Protein AF-K1YKL6-F1 (afdb_monomer_lite)

pLDDT: mean 76.93, std 20.4, range [28.48, 98.31]

Structure (mmCIF, N/CA/C/O backbone):
data_AF-K1YKL6-F1
#
_entry.id   AF-K1YKL6-F1
#
loop_
_atom_site.group_PDB
_atom_site.id
_atom_site.type_symbol
_atom_site.label_atom_id
_atom_site.label_alt_id
_atom_site.label_comp_id
_atom_site.label_asym_id
_atom_site.label_entity_id
_atom_site.label_seq_id
_atom_site.pdbx_PDB_ins_code
_atom_site.Cartn_x
_atom_site.Cartn_y
_atom_site.Cartn_z
_atom_site.occupancy
_atom_site.B_iso_or_equiv
_atom_site.auth_seq_id
_atom_site.auth_comp_id
_atom_site.auth_asym_id
_atom_site.auth_atom_id
_atom_site.pdbx_PDB_model_num
ATOM 1 N N . MET A 1 1 ? -5.543 19.060 -54.301 1.00 35.81 1 MET A N 1
ATOM 2 C CA . MET A 1 1 ? -6.407 19.946 -53.492 1.00 35.81 1 MET A CA 1
ATOM 3 C C . MET A 1 1 ? -6.096 19.669 -52.033 1.00 35.81 1 MET A C 1
ATOM 5 O O . MET A 1 1 ? -6.316 18.555 -51.585 1.00 35.81 1 MET A O 1
ATOM 9 N N . SER A 1 2 ? -5.441 20.616 -51.363 1.00 28.48 2 SER A N 1
ATOM 10 C CA . SER A 1 2 ? -4.839 20.440 -50.038 1.00 28.48 2 SER A CA 1
ATOM 11 C C . SER A 1 2 ? -5.519 21.411 -49.074 1.00 28.48 2 SER A C 1
ATOM 13 O O . SER A 1 2 ? -5.378 22.620 -49.243 1.00 28.48 2 SER A O 1
ATOM 15 N N . ASN A 1 3 ? -6.290 20.897 -48.113 1.00 28.64 3 ASN A N 1
ATOM 16 C CA . ASN A 1 3 ? -6.920 21.712 -47.073 1.00 28.64 3 ASN A CA 1
ATOM 17 C C . ASN A 1 3 ? -5.925 21.908 -45.925 1.00 28.64 3 ASN A C 1
ATOM 19 O O . ASN A 1 3 ? -5.701 21.004 -45.120 1.00 28.64 3 ASN A O 1
ATOM 23 N N . LYS A 1 4 ? -5.322 23.098 -45.862 1.00 30.88 4 LYS A N 1
ATOM 24 C CA . LYS A 1 4 ? -4.593 23.578 -44.685 1.00 30.88 4 LYS A CA 1
ATOM 25 C C . LYS A 1 4 ? -5.609 24.056 -43.647 1.00 30.88 4 LYS A C 1
ATOM 27 O O . LYS A 1 4 ? -6.349 24.997 -43.900 1.00 30.88 4 LYS A O 1
ATOM 32 N N . LEU A 1 5 ? -5.622 23.412 -42.483 1.00 30.17 5 LEU A N 1
ATOM 33 C CA . LEU A 1 5 ? -6.246 23.944 -41.274 1.00 30.17 5 LEU A CA 1
ATOM 34 C C . LEU A 1 5 ? -5.283 24.963 -40.657 1.00 30.17 5 LEU A C 1
ATOM 36 O O . LEU A 1 5 ? -4.230 24.607 -40.128 1.00 30.17 5 LEU A O 1
ATOM 40 N N . GLU A 1 6 ? -5.632 26.235 -40.797 1.00 30.91 6 GLU A N 1
ATOM 41 C CA . GLU A 1 6 ? -4.926 27.377 -40.230 1.00 30.91 6 GLU A CA 1
ATOM 42 C C . GLU A 1 6 ? -5.436 27.585 -38.795 1.00 30.91 6 GLU A C 1
ATOM 44 O O . GLU A 1 6 ? -6.590 27.946 -38.573 1.00 30.91 6 GLU A O 1
ATOM 49 N N . ILE A 1 7 ? -4.604 27.260 -37.802 1.00 34.75 7 ILE A N 1
ATOM 50 C CA . ILE A 1 7 ? -4.919 27.508 -36.391 1.00 34.75 7 ILE A CA 1
ATOM 51 C C . ILE A 1 7 ? -4.502 28.944 -36.072 1.00 34.75 7 ILE A C 1
ATOM 53 O O . ILE A 1 7 ? -3.314 29.271 -36.053 1.00 34.75 7 ILE A O 1
ATOM 57 N N . ASP A 1 8 ? -5.511 29.777 -35.839 1.00 36.69 8 ASP A N 1
ATOM 58 C CA . ASP A 1 8 ? -5.422 31.193 -35.494 1.00 36.69 8 ASP A CA 1
ATOM 59 C C . ASP A 1 8 ? -4.691 31.400 -34.149 1.00 36.69 8 ASP A C 1
ATOM 61 O O . ASP A 1 8 ? -5.183 31.049 -33.071 1.00 36.69 8 ASP A O 1
ATOM 65 N N . LYS A 1 9 ? -3.471 31.946 -34.226 1.00 37.62 9 LYS A N 1
ATOM 66 C CA . LYS A 1 9 ? -2.559 32.167 -33.091 1.00 37.62 9 LYS A CA 1
ATOM 67 C C . LYS A 1 9 ? -2.899 33.417 -32.266 1.00 37.62 9 LYS A C 1
ATOM 69 O O . LYS A 1 9 ? -2.277 33.622 -31.221 1.00 37.62 9 LYS A O 1
ATOM 74 N N . ASP A 1 10 ? -3.895 34.215 -32.659 1.00 34.53 10 ASP A N 1
ATOM 75 C CA . ASP A 1 10 ? -4.200 35.488 -31.990 1.00 34.53 10 ASP A CA 1
ATOM 76 C C . ASP A 1 10 ? -5.190 35.380 -30.820 1.00 34.53 10 ASP A C 1
ATOM 78 O O . ASP A 1 10 ? -5.304 36.309 -30.013 1.00 34.53 10 ASP A O 1
ATOM 82 N N . LYS A 1 11 ? -5.822 34.217 -30.604 1.00 38.28 11 LYS A N 1
ATOM 83 C CA . LYS A 1 11 ? -6.661 33.995 -29.408 1.00 38.28 11 LYS A CA 1
ATOM 84 C C . LYS A 1 11 ? -5.873 33.793 -28.108 1.00 38.28 11 LYS A C 1
ATOM 86 O O . LYS A 1 11 ? -6.419 34.042 -27.037 1.00 38.28 11 LYS A O 1
ATOM 91 N N . PHE A 1 12 ? -4.589 33.430 -28.167 1.00 32.25 12 PHE A N 1
ATOM 92 C CA . PHE A 1 12 ? -3.780 33.170 -26.964 1.00 32.25 12 PHE A CA 1
ATOM 93 C C . PHE A 1 12 ? -3.141 34.422 -26.334 1.00 32.25 12 PHE A C 1
ATOM 95 O O . PHE A 1 12 ? -2.636 34.359 -25.215 1.00 32.25 12 PHE A O 1
ATOM 102 N N . LYS A 1 13 ? -3.173 35.584 -27.004 1.00 33.00 13 LYS A N 1
ATOM 103 C CA . LYS A 1 13 ? -2.486 36.803 -26.530 1.00 33.00 13 LYS A CA 1
ATOM 104 C C . LYS A 1 13 ? -3.346 37.785 -25.726 1.00 33.00 13 LYS A C 1
ATOM 106 O O . LYS A 1 13 ? -2.829 38.811 -25.290 1.00 33.00 13 LYS A O 1
ATOM 111 N N . LYS A 1 14 ? -4.622 37.485 -25.459 1.00 33.72 14 LYS A N 1
ATOM 112 C CA . LYS A 1 14 ? -5.545 38.415 -24.773 1.00 33.72 14 LYS A CA 1
ATOM 113 C C . LYS A 1 14 ? -5.716 38.230 -23.255 1.00 33.72 14 LYS A C 1
ATOM 115 O O . LYS A 1 14 ? -6.570 38.890 -22.684 1.00 33.72 14 LYS A O 1
ATOM 120 N N . ILE A 1 15 ? -4.880 37.433 -22.579 1.00 34.81 15 ILE A N 1
ATOM 121 C CA . ILE A 1 15 ? -4.937 37.261 -21.102 1.00 34.81 15 ILE A CA 1
ATOM 122 C C . ILE A 1 15 ? -3.900 38.134 -20.355 1.00 34.81 15 ILE A C 1
ATOM 124 O O . ILE A 1 15 ? -3.765 38.080 -19.139 1.00 34.81 15 ILE A O 1
ATOM 128 N N . LYS A 1 16 ? -3.167 39.016 -21.046 1.00 37.91 16 LYS A N 1
ATOM 129 C CA . LYS A 1 16 ? -2.231 39.945 -20.389 1.00 37.91 16 LYS A CA 1
ATOM 130 C C . LYS A 1 16 ? -2.513 41.393 -20.763 1.00 37.91 16 LYS A C 1
ATOM 132 O O . LYS A 1 16 ? -1.791 41.946 -21.588 1.00 37.91 16 LYS A O 1
ATOM 137 N N . LYS A 1 17 ? -3.517 42.014 -20.129 1.00 35.25 17 LYS A N 1
ATOM 138 C CA . LYS A 1 17 ? -3.436 43.414 -19.654 1.00 35.25 17 LYS A CA 1
ATOM 139 C C . LYS A 1 17 ? -4.729 43.915 -18.996 1.00 35.25 17 LYS A C 1
ATOM 141 O O . LYS A 1 17 ? -5.773 43.884 -19.633 1.00 35.25 17 LYS A O 1
ATOM 146 N N . ARG A 1 18 ? -4.510 44.563 -17.837 1.00 33.69 18 ARG A N 1
ATOM 147 C CA . ARG A 1 18 ? -5.367 45.490 -17.062 1.00 33.69 18 ARG A CA 1
ATOM 148 C C . ARG A 1 18 ? -6.449 44.798 -16.219 1.00 33.69 18 ARG A C 1
ATOM 150 O O . ARG A 1 18 ? -7.037 43.839 -16.676 1.00 33.69 18 ARG A O 1
ATOM 157 N N . GLU A 1 19 ? -6.694 45.167 -14.963 1.00 31.47 19 GLU A N 1
ATOM 158 C CA . GLU A 1 19 ? -6.577 46.475 -14.305 1.00 31.47 19 GLU A CA 1
ATOM 159 C C . GLU A 1 19 ? -6.490 46.301 -12.771 1.00 31.47 19 GLU A C 1
ATOM 161 O O . GLU A 1 19 ? -7.025 45.344 -12.219 1.00 31.47 19 GLU A O 1
ATOM 166 N N . LYS A 1 20 ? -5.814 47.229 -12.078 1.00 41.38 20 LYS A N 1
ATOM 167 C CA . LYS A 1 20 ? -5.913 47.387 -10.618 1.00 41.38 20 LYS A CA 1
ATOM 168 C C . LYS A 1 20 ? -7.320 47.893 -10.291 1.00 41.38 20 LYS A C 1
ATOM 170 O O . LYS A 1 20 ? -7.597 49.052 -10.590 1.00 41.38 20 LYS A O 1
ATOM 175 N N . VAL A 1 21 ? -8.151 47.083 -9.638 1.00 32.25 21 VAL A N 1
ATOM 176 C CA . VAL A 1 21 ? -9.377 47.545 -8.972 1.00 32.25 21 VAL A CA 1
ATOM 177 C C . VAL A 1 21 ? -9.552 46.800 -7.646 1.00 32.25 21 VAL A C 1
ATOM 179 O O . VAL A 1 21 ? -9.510 45.578 -7.611 1.00 32.25 21 VAL A O 1
ATOM 182 N N . SER A 1 22 ? -9.664 47.612 -6.592 1.00 30.52 22 SER A N 1
ATOM 183 C CA . SER A 1 22 ? -10.347 47.450 -5.299 1.00 30.52 22 SER A CA 1
ATOM 184 C C . SER A 1 22 ? -10.624 46.047 -4.747 1.00 30.52 22 SER A C 1
ATOM 186 O O . SER A 1 22 ? -11.340 45.253 -5.348 1.00 30.52 22 SER A O 1
ATOM 188 N N . CYS A 1 23 ? -10.149 45.825 -3.518 1.00 35.72 23 CYS A N 1
ATOM 189 C CA . CYS A 1 23 ? -10.582 44.754 -2.630 1.00 35.72 23 CYS A CA 1
ATOM 190 C C . CYS A 1 23 ? -12.080 44.883 -2.333 1.00 35.72 23 CYS A C 1
ATOM 192 O O . CYS A 1 23 ? -12.470 45.820 -1.648 1.00 35.72 23 CYS A O 1
ATOM 194 N N . ASP A 1 24 ? -12.873 43.924 -2.794 1.00 32.19 24 ASP A N 1
ATOM 195 C CA . ASP A 1 24 ? -14.139 43.545 -2.175 1.00 32.19 24 ASP A CA 1
ATOM 196 C C . ASP A 1 24 ? -14.307 42.031 -2.326 1.00 32.19 24 ASP A C 1
ATOM 198 O O . ASP A 1 24 ? -14.016 41.457 -3.377 1.00 32.19 24 ASP A O 1
ATOM 202 N N . ASN A 1 25 ? -14.716 41.389 -1.231 1.00 41.94 25 ASN A N 1
ATOM 203 C CA . ASN A 1 25 ? -14.922 39.949 -1.106 1.00 41.94 25 ASN A CA 1
ATOM 204 C C . ASN A 1 25 ? -15.857 39.429 -2.208 1.00 41.94 25 ASN A C 1
ATOM 206 O O . ASN A 1 25 ? -17.073 39.599 -2.130 1.00 41.94 25 ASN A O 1
ATOM 210 N N . GLN A 1 26 ? -15.294 38.751 -3.205 1.00 28.98 26 GLN A N 1
ATOM 211 C CA . GLN A 1 26 ? -16.042 37.874 -4.096 1.00 28.98 26 GLN A CA 1
ATOM 212 C C . GLN A 1 26 ? -15.570 36.447 -3.846 1.00 28.98 26 GLN A C 1
ATOM 214 O O . GLN A 1 26 ? -14.411 36.113 -4.095 1.00 28.98 26 GLN A O 1
ATOM 219 N N . GLU A 1 27 ? -16.475 35.625 -3.315 1.00 34.22 27 GLU A N 1
ATOM 220 C CA . GLU A 1 27 ? -16.334 34.172 -3.284 1.00 34.22 27 GLU A CA 1
ATOM 221 C C . GLU A 1 27 ? -15.956 33.697 -4.690 1.00 34.22 27 GLU A C 1
ATOM 223 O O . GLU A 1 27 ? -16.689 33.918 -5.659 1.00 34.22 27 GLU A O 1
ATOM 228 N N . GLN A 1 28 ? -14.773 33.091 -4.818 1.00 31.14 28 GLN A N 1
ATOM 229 C CA . GLN A 1 28 ? -14.374 32.474 -6.072 1.00 31.14 28 GLN A CA 1
ATOM 230 C C . GLN A 1 28 ? -15.373 31.356 -6.397 1.00 31.14 28 GLN A C 1
ATOM 232 O O . GLN A 1 28 ? -15.666 30.535 -5.523 1.00 31.14 28 GLN A O 1
ATOM 237 N N . PRO A 1 29 ? -15.906 31.291 -7.630 1.00 31.20 29 PRO A N 1
ATOM 238 C CA . PRO A 1 29 ? -16.771 30.193 -8.019 1.00 31.20 29 PRO A CA 1
ATOM 239 C C . PRO A 1 29 ? -15.962 28.905 -7.891 1.00 31.20 29 PRO A C 1
ATOM 241 O O . PRO A 1 29 ? -14.905 28.796 -8.510 1.00 31.20 29 PRO A O 1
ATOM 244 N N . HIS A 1 30 ? -16.442 27.958 -7.077 1.00 35.50 30 HIS A N 1
ATOM 245 C CA . HIS A 1 30 ? -15.857 26.625 -6.969 1.00 35.50 30 HIS A CA 1
ATOM 246 C C . HIS A 1 30 ? -15.639 26.075 -8.379 1.00 35.50 30 HIS A C 1
ATOM 248 O O . HIS A 1 30 ? -16.595 25.741 -9.088 1.00 35.50 30 HIS A O 1
ATOM 254 N N . GLU A 1 31 ? -14.377 26.047 -8.802 1.00 39.97 31 GLU A N 1
ATOM 255 C CA . GLU A 1 31 ? -13.975 25.499 -10.082 1.00 39.97 31 GLU A CA 1
ATOM 256 C C . GLU A 1 31 ? -14.491 24.061 -10.103 1.00 39.97 31 GLU A C 1
ATOM 258 O O . GLU A 1 31 ? -14.218 23.272 -9.197 1.00 39.97 31 GLU A O 1
ATOM 263 N N . LYS A 1 32 ? -15.376 23.756 -11.055 1.00 43.22 32 LYS A N 1
ATOM 264 C CA . LYS A 1 32 ? -16.119 22.497 -11.078 1.00 43.22 32 LYS A CA 1
ATOM 265 C C . LYS A 1 32 ? -15.121 21.375 -11.377 1.00 43.22 32 LYS A C 1
ATOM 267 O O . LYS A 1 32 ? -14.849 21.093 -12.542 1.00 43.22 32 LYS A O 1
ATOM 272 N N . VAL A 1 33 ? -14.537 20.793 -10.327 1.00 50.88 33 VAL A N 1
ATOM 273 C CA . VAL A 1 33 ? -13.520 19.739 -10.430 1.00 50.88 33 VAL A CA 1
ATOM 274 C C . VAL A 1 33 ? -14.111 18.591 -11.241 1.00 50.88 33 VAL A C 1
ATOM 276 O O . VAL A 1 33 ? -15.154 18.030 -10.896 1.00 50.88 33 VAL A O 1
ATOM 279 N N . MET A 1 34 ? -13.481 18.297 -12.376 1.00 56.06 34 MET A N 1
ATOM 280 C CA . MET A 1 34 ? -13.927 17.253 -13.288 1.00 56.06 34 MET A CA 1
ATOM 281 C C . MET A 1 34 ? -13.815 15.888 -12.586 1.00 56.06 34 MET A C 1
ATOM 283 O O . MET A 1 34 ? -12.783 15.629 -11.967 1.00 56.06 34 MET A O 1
ATOM 287 N N . PRO A 1 35 ? -14.825 14.999 -12.671 1.00 59.09 35 PRO A N 1
ATOM 288 C CA . PRO A 1 35 ? -14.734 13.679 -12.055 1.00 59.09 35 PRO A CA 1
ATOM 289 C C . PRO A 1 35 ? -13.491 12.918 -12.557 1.00 59.09 35 PRO A C 1
ATOM 291 O O . PRO A 1 35 ? -13.254 12.927 -13.773 1.00 59.09 35 PRO A O 1
ATOM 294 N N . PRO A 1 36 ? -12.734 12.219 -11.686 1.00 54.62 36 PRO A N 1
ATOM 295 C CA . PRO A 1 36 ? -11.497 11.522 -12.064 1.00 54.62 36 PRO A CA 1
ATOM 296 C C . PRO A 1 36 ? -11.664 10.587 -13.269 1.00 54.62 36 PRO A C 1
ATOM 298 O O . PRO A 1 36 ? -10.812 10.523 -14.152 1.00 54.62 36 PRO A O 1
ATOM 301 N N . THR A 1 37 ? -12.818 9.927 -13.384 1.00 57.12 37 THR A N 1
ATOM 302 C CA . THR A 1 37 ? -13.159 9.042 -14.506 1.00 57.12 37 THR A CA 1
ATOM 303 C C . THR A 1 37 ? -13.230 9.774 -15.849 1.00 57.12 37 THR A C 1
ATOM 305 O O . THR A 1 37 ? -12.835 9.231 -16.879 1.00 57.12 37 THR A O 1
ATOM 308 N N . VAL A 1 38 ? -13.737 11.010 -15.866 1.00 63.62 38 VAL A N 1
ATOM 309 C CA . VAL A 1 38 ? -13.843 11.827 -17.086 1.00 63.62 38 VAL A CA 1
ATOM 310 C C . VAL A 1 38 ? -12.465 12.346 -17.489 1.00 63.62 38 VAL A C 1
ATOM 312 O O . VAL A 1 38 ? -12.120 12.298 -18.671 1.00 63.62 38 VAL A O 1
ATOM 315 N N . LEU A 1 39 ? -11.663 12.763 -16.507 1.00 63.62 39 LEU A N 1
ATOM 316 C CA . LEU A 1 39 ? -10.292 13.209 -16.720 1.00 63.62 39 LEU A CA 1
ATOM 317 C C . LEU A 1 39 ? -9.420 12.093 -17.312 1.00 63.62 39 LEU A C 1
ATOM 319 O O . LEU A 1 39 ? -8.815 12.288 -18.364 1.00 63.62 39 LEU A O 1
ATOM 323 N N . MET A 1 40 ? -9.427 10.901 -16.707 1.00 60.81 40 MET A N 1
ATOM 324 C CA . MET A 1 40 ? -8.635 9.757 -17.183 1.00 60.81 40 MET A CA 1
ATOM 325 C C . MET A 1 40 ? -9.019 9.339 -18.609 1.00 60.81 40 MET A C 1
ATOM 327 O O . MET A 1 40 ? -8.149 9.080 -19.440 1.00 60.81 40 MET A O 1
ATOM 331 N N . ASN A 1 41 ? -10.314 9.361 -18.940 1.00 63.94 41 ASN A N 1
ATOM 332 C CA . ASN A 1 41 ? -10.784 9.082 -20.299 1.00 63.94 41 ASN A CA 1
ATOM 333 C C . ASN A 1 41 ? -10.318 10.134 -21.320 1.00 63.94 41 ASN A C 1
ATOM 335 O O . ASN A 1 41 ? -10.021 9.796 -22.468 1.00 63.94 41 ASN A O 1
ATOM 339 N N . LEU A 1 42 ? -10.273 11.413 -20.935 1.00 64.88 42 LEU A N 1
ATOM 340 C CA . LEU A 1 42 ? -9.811 12.491 -21.809 1.00 64.88 42 LEU A CA 1
ATOM 341 C C . LEU A 1 42 ? -8.298 12.401 -22.047 1.00 64.88 42 LEU A C 1
ATOM 343 O O . LEU A 1 42 ? -7.858 12.489 -23.194 1.00 64.88 42 LEU A O 1
ATOM 347 N N . LEU A 1 43 ? -7.520 12.168 -20.987 1.00 65.00 43 LEU A N 1
ATOM 348 C CA . LEU A 1 43 ? -6.069 11.987 -21.068 1.00 65.00 43 LEU A CA 1
ATOM 349 C C . LEU A 1 43 ? -5.709 10.765 -21.925 1.00 65.00 43 LEU A C 1
ATOM 351 O O . LEU A 1 43 ? -4.822 10.860 -22.773 1.00 65.00 43 LEU A O 1
ATOM 355 N N . GLY A 1 44 ? -6.458 9.662 -21.802 1.00 65.25 44 GLY A N 1
ATOM 356 C CA . GLY A 1 44 ? -6.315 8.488 -22.669 1.00 65.25 44 GLY A CA 1
ATOM 357 C C . GLY A 1 44 ? -6.525 8.814 -24.153 1.00 65.25 44 GLY A C 1
ATOM 358 O O . GLY A 1 44 ? -5.695 8.469 -24.991 1.00 65.25 44 GLY A O 1
ATOM 359 N N . LYS A 1 45 ? -7.570 9.582 -24.492 1.00 68.75 45 LYS A N 1
ATOM 360 C CA . LYS A 1 45 ? -7.807 10.020 -25.881 1.00 68.75 45 LYS A CA 1
ATOM 361 C C . LYS A 1 45 ? -6.692 10.920 -26.416 1.00 68.75 45 LYS A C 1
ATOM 363 O O . LYS A 1 45 ? -6.303 10.777 -27.574 1.00 68.75 45 LYS A O 1
ATOM 368 N N . ILE A 1 46 ? -6.178 11.842 -25.596 1.00 66.94 46 ILE A N 1
ATOM 369 C CA . ILE A 1 46 ? -5.052 12.715 -25.971 1.00 66.94 46 ILE A CA 1
ATOM 370 C C . ILE A 1 46 ? -3.811 11.865 -26.264 1.00 66.94 46 ILE A C 1
ATOM 372 O O . ILE A 1 46 ? -3.182 12.035 -27.312 1.00 66.94 46 ILE A O 1
ATOM 376 N N . ARG A 1 47 ? -3.516 10.899 -25.386 1.00 64.88 47 ARG A N 1
ATOM 377 C CA . ARG A 1 47 ? -2.415 9.946 -25.545 1.00 64.88 47 ARG A CA 1
ATOM 378 C C . ARG A 1 47 ? -2.515 9.177 -26.860 1.00 64.88 47 ARG A C 1
ATOM 380 O O . ARG A 1 47 ? -1.540 9.120 -27.609 1.00 64.88 47 ARG A O 1
ATOM 387 N N . ASP A 1 48 ? -3.683 8.622 -27.167 1.00 68.31 48 ASP A N 1
ATOM 388 C CA . ASP A 1 48 ? -3.877 7.778 -28.350 1.00 68.31 48 ASP A CA 1
ATOM 389 C C . ASP A 1 48 ? -3.722 8.573 -29.656 1.00 68.31 48 ASP A C 1
ATOM 391 O O . ASP A 1 48 ? -3.084 8.111 -30.611 1.00 68.31 48 ASP A O 1
ATOM 395 N N . VAL A 1 49 ? -4.240 9.806 -29.691 1.00 67.81 49 VAL A N 1
ATOM 396 C CA . VAL A 1 49 ? -4.078 10.720 -30.832 1.00 67.81 49 VAL A CA 1
ATOM 397 C C . VAL A 1 49 ? -2.607 11.078 -31.038 1.00 67.81 49 VAL A C 1
ATOM 399 O O . VAL A 1 49 ? -2.116 11.058 -32.173 1.00 67.81 49 VAL A O 1
ATOM 402 N N . TYR A 1 50 ? -1.882 11.373 -29.962 1.00 68.00 50 TYR A N 1
ATOM 403 C CA . TYR A 1 50 ? -0.471 11.733 -30.041 1.00 68.00 50 TYR A CA 1
ATOM 404 C C . TYR A 1 50 ? 0.405 10.552 -30.458 1.00 68.00 50 TYR A C 1
ATOM 406 O O . TYR A 1 50 ? 1.172 10.688 -31.410 1.00 68.00 50 TYR A O 1
ATOM 414 N N . LYS A 1 51 ? 0.217 9.370 -29.852 1.00 66.00 51 LYS A N 1
ATOM 415 C CA . LYS A 1 51 ? 0.917 8.129 -30.225 1.00 66.00 51 LYS A CA 1
ATOM 416 C C . LYS A 1 51 ? 0.715 7.819 -31.707 1.00 66.00 51 LYS A C 1
ATOM 418 O O . LYS A 1 51 ? 1.676 7.590 -32.434 1.00 66.00 51 LYS A O 1
ATOM 423 N N . THR A 1 52 ? -0.522 7.926 -32.193 1.00 68.75 52 THR A N 1
ATOM 424 C CA . THR A 1 52 ? -0.841 7.742 -33.617 1.00 68.75 52 THR A CA 1
ATOM 425 C C . THR A 1 52 ? -0.145 8.779 -34.506 1.00 68.75 52 THR A C 1
ATOM 427 O O . THR A 1 52 ? 0.289 8.460 -35.612 1.00 68.75 52 THR A O 1
ATOM 430 N N . THR A 1 53 ? -0.027 10.025 -34.047 1.00 67.94 53 THR A N 1
ATOM 431 C CA . THR A 1 53 ? 0.585 11.120 -34.812 1.00 67.94 53 THR A CA 1
ATOM 432 C C . THR A 1 53 ? 2.111 11.015 -34.854 1.00 67.94 53 THR A C 1
ATOM 434 O O . THR A 1 53 ? 2.695 11.209 -35.920 1.00 67.94 53 THR A O 1
ATOM 437 N N . ILE A 1 54 ? 2.759 10.666 -33.739 1.00 65.25 54 ILE A N 1
ATOM 438 C CA . ILE A 1 54 ? 4.208 10.442 -33.664 1.00 65.25 54 ILE A CA 1
ATOM 439 C C . ILE A 1 54 ? 4.610 9.206 -34.461 1.00 65.25 54 ILE A C 1
ATOM 441 O O . ILE A 1 54 ? 5.491 9.304 -35.312 1.00 65.25 54 ILE A O 1
ATOM 445 N N . LEU A 1 55 ? 3.920 8.076 -34.286 1.00 63.69 55 LEU A N 1
ATOM 446 C CA . LEU A 1 55 ? 4.217 6.854 -35.043 1.00 63.69 55 LEU A CA 1
ATOM 447 C C . LEU A 1 55 ? 4.068 7.064 -36.558 1.00 63.69 55 LEU A C 1
ATOM 449 O O . LEU A 1 55 ? 4.848 6.524 -37.338 1.00 63.69 55 LEU A O 1
ATOM 453 N N . LYS A 1 56 ? 3.113 7.899 -36.993 1.00 65.88 56 LYS A N 1
ATOM 454 C CA . LYS A 1 56 ? 2.976 8.294 -38.406 1.00 65.88 56 LYS A CA 1
ATOM 455 C C . LYS A 1 56 ? 4.095 9.222 -38.892 1.00 65.88 56 LYS A C 1
ATOM 457 O O . LYS A 1 56 ? 4.424 9.174 -40.074 1.00 65.88 56 LYS A O 1
ATOM 462 N N . ARG A 1 57 ? 4.657 10.073 -38.025 1.00 62.25 57 ARG A N 1
ATOM 463 C CA . ARG A 1 57 ? 5.758 11.001 -38.358 1.00 62.25 57 ARG A CA 1
ATOM 464 C C . ARG A 1 57 ? 7.123 10.311 -38.394 1.00 62.25 57 ARG A C 1
ATOM 466 O O . ARG A 1 57 ? 7.945 10.670 -39.228 1.00 62.25 57 ARG A O 1
ATOM 473 N N . HIS A 1 58 ? 7.345 9.314 -37.542 1.00 58.00 58 HIS A N 1
ATOM 474 C CA . HIS A 1 58 ? 8.617 8.597 -37.410 1.00 58.00 58 HIS A CA 1
ATOM 475 C C . HIS A 1 58 ? 8.635 7.285 -38.206 1.00 58.00 58 HIS A C 1
ATOM 477 O O . HIS A 1 58 ? 8.967 6.223 -37.679 1.00 58.00 58 HIS A O 1
ATOM 483 N N . GLN A 1 59 ? 8.301 7.335 -39.501 1.00 53.53 59 GLN A N 1
ATOM 484 C CA . GLN A 1 59 ? 8.477 6.170 -40.370 1.00 53.53 59 GLN A CA 1
ATOM 485 C C . GLN A 1 59 ? 9.972 5.798 -40.478 1.00 53.53 59 GLN A C 1
ATOM 487 O O . GLN A 1 59 ? 10.744 6.402 -41.219 1.00 53.53 59 GLN A O 1
ATOM 492 N N . SER A 1 60 ? 10.350 4.736 -39.762 1.00 53.84 60 SER A N 1
ATOM 493 C CA . SER A 1 60 ? 11.502 3.840 -39.970 1.00 53.84 60 SER A CA 1
ATOM 494 C C . SER A 1 60 ? 12.931 4.246 -39.567 1.00 53.84 60 SER A C 1
ATOM 496 O O . SER A 1 60 ? 13.795 3.382 -39.697 1.00 53.84 60 SER A O 1
ATOM 498 N N . LYS A 1 61 ? 13.242 5.454 -39.058 1.00 52.06 61 LYS A N 1
ATOM 499 C CA . LYS A 1 61 ? 14.660 5.791 -38.743 1.00 52.06 61 LYS A CA 1
ATOM 500 C C . LYS A 1 61 ? 15.000 6.448 -37.401 1.00 52.06 61 LYS A C 1
ATOM 502 O O . LYS A 1 61 ? 16.169 6.435 -37.058 1.00 52.06 61 LYS A O 1
ATOM 507 N N . ASP A 1 62 ? 14.030 6.925 -36.625 1.00 60.72 62 ASP A N 1
ATOM 508 C CA . ASP A 1 62 ? 14.285 7.575 -35.324 1.00 60.72 62 ASP A CA 1
ATOM 509 C C . ASP A 1 62 ? 13.331 7.021 -34.259 1.00 60.72 62 ASP A C 1
ATOM 511 O O . ASP A 1 62 ? 12.446 7.719 -33.759 1.00 60.72 62 ASP A O 1
ATOM 515 N N . PHE A 1 63 ? 13.456 5.723 -33.971 1.00 59.69 63 PHE A N 1
ATOM 516 C CA . PHE A 1 63 ? 12.614 5.063 -32.970 1.00 59.69 63 PHE A CA 1
ATOM 517 C C . PHE A 1 63 ? 12.911 5.604 -31.565 1.00 59.69 63 PHE A C 1
ATOM 519 O O . PHE A 1 63 ? 11.976 5.889 -30.831 1.00 59.69 63 PHE A O 1
ATOM 526 N N . GLU A 1 64 ? 14.185 5.851 -31.240 1.00 61.62 64 GLU A N 1
ATOM 527 C CA . GLU A 1 64 ? 14.625 6.406 -29.948 1.00 61.62 64 GLU A CA 1
ATOM 528 C C . GLU A 1 64 ? 14.064 7.810 -29.683 1.00 61.62 64 GLU A C 1
ATOM 530 O O . GLU A 1 64 ? 13.598 8.102 -28.589 1.00 61.62 64 GLU A O 1
ATOM 535 N N . LYS A 1 65 ? 14.004 8.677 -30.697 1.00 64.94 65 LYS A N 1
ATOM 536 C CA . LYS A 1 65 ? 13.446 10.026 -30.525 1.00 64.94 65 LYS A CA 1
ATOM 537 C C . LYS A 1 65 ? 11.925 10.021 -30.346 1.00 64.94 65 LYS A C 1
ATOM 539 O O . LYS A 1 65 ? 11.388 10.772 -29.538 1.00 64.94 65 LYS A O 1
ATOM 544 N N . ALA A 1 66 ? 11.223 9.153 -31.079 1.00 62.28 66 ALA A N 1
ATOM 545 C CA . ALA A 1 66 ? 9.787 8.942 -30.885 1.00 62.28 66 ALA A CA 1
ATOM 546 C C . ALA A 1 66 ? 9.474 8.384 -29.483 1.00 62.28 66 ALA A C 1
ATOM 548 O O . ALA A 1 66 ? 8.428 8.687 -28.902 1.00 62.28 66 ALA A O 1
ATOM 549 N N . ASP A 1 67 ? 10.391 7.575 -28.954 1.00 64.25 67 ASP A N 1
ATOM 550 C CA . ASP A 1 67 ? 10.365 7.003 -27.613 1.00 64.25 67 ASP A CA 1
ATOM 551 C C . ASP A 1 67 ? 10.476 8.093 -26.535 1.00 64.25 67 ASP A C 1
ATOM 553 O O . ASP A 1 67 ? 9.632 8.171 -25.641 1.00 64.25 67 ASP A O 1
ATOM 557 N N . GLU A 1 68 ? 11.456 8.992 -26.667 1.00 67.50 68 GLU A N 1
ATOM 558 C CA . GLU A 1 68 ? 11.654 10.144 -25.777 1.00 67.50 68 GLU A CA 1
ATOM 559 C C . GLU A 1 68 ? 10.469 11.121 -25.791 1.00 67.50 68 GLU A C 1
ATOM 561 O O . GLU A 1 68 ? 9.993 11.534 -24.731 1.00 67.50 68 GLU A O 1
ATOM 566 N N . ASP A 1 69 ? 9.937 11.453 -26.969 1.00 65.69 69 ASP A N 1
ATOM 567 C CA . ASP A 1 69 ? 8.778 12.347 -27.082 1.00 65.69 69 ASP A CA 1
ATOM 568 C C . ASP A 1 69 ? 7.518 11.726 -26.447 1.00 65.69 69 ASP A C 1
ATOM 570 O O . ASP A 1 69 ? 6.723 12.413 -25.797 1.00 65.69 69 ASP A O 1
ATOM 574 N N . THR A 1 70 ? 7.346 10.406 -26.581 1.00 65.19 70 THR A N 1
ATOM 575 C CA . THR A 1 70 ? 6.239 9.679 -25.942 1.00 65.19 70 THR A CA 1
ATOM 576 C C . THR A 1 70 ? 6.394 9.657 -24.420 1.00 65.19 70 THR A C 1
ATOM 578 O O . THR A 1 70 ? 5.413 9.928 -23.725 1.00 65.19 70 THR A O 1
ATOM 581 N N . LYS A 1 71 ? 7.612 9.412 -23.902 1.00 66.75 71 LYS A N 1
ATOM 582 C CA . LYS A 1 71 ? 7.937 9.509 -22.464 1.00 66.75 71 LYS A CA 1
ATOM 583 C C . LYS A 1 71 ? 7.549 10.868 -21.910 1.00 66.75 71 LYS A C 1
ATOM 585 O O . LYS A 1 71 ? 6.806 10.958 -20.938 1.00 66.75 71 LYS A O 1
ATOM 590 N N . LYS A 1 72 ? 8.015 11.930 -22.567 1.00 68.88 72 LYS A N 1
ATOM 591 C CA . LYS A 1 72 ? 7.776 13.300 -22.124 1.00 68.88 72 LYS A CA 1
ATOM 592 C C . LYS A 1 72 ? 6.286 13.627 -22.052 1.00 68.88 72 LYS A C 1
ATOM 594 O O . LYS A 1 72 ? 5.833 14.148 -21.041 1.00 68.88 72 LYS A O 1
ATOM 599 N N . MET A 1 73 ? 5.510 13.279 -23.079 1.00 70.44 73 MET A N 1
ATOM 600 C CA . MET A 1 73 ? 4.065 13.516 -23.044 1.00 70.44 73 MET A CA 1
ATOM 601 C C . MET A 1 73 ? 3.378 12.707 -21.934 1.00 70.44 73 MET A C 1
ATOM 603 O O . MET A 1 73 ? 2.479 13.221 -21.275 1.00 70.44 73 MET A O 1
ATOM 607 N N . GLN A 1 74 ? 3.754 11.441 -21.731 1.00 65.12 74 GLN A N 1
ATOM 608 C CA . GLN A 1 74 ? 3.159 10.622 -20.671 1.00 65.12 74 GLN A CA 1
ATOM 609 C C . GLN A 1 74 ? 3.397 11.234 -19.289 1.00 65.12 74 GLN A C 1
ATOM 611 O O . GLN A 1 74 ? 2.456 11.310 -18.501 1.00 65.12 74 GLN A O 1
ATOM 616 N N . LEU A 1 75 ? 4.605 11.748 -19.049 1.00 66.31 75 LEU A N 1
ATOM 617 C CA . LEU A 1 75 ? 4.937 12.495 -17.837 1.00 66.31 75 LEU A CA 1
ATOM 618 C C . LEU A 1 75 ? 4.096 13.775 -17.709 1.00 66.31 75 LEU A C 1
ATOM 620 O O . LEU A 1 75 ? 3.499 14.006 -16.663 1.00 66.31 75 LEU A O 1
ATOM 624 N N . GLU A 1 76 ? 3.960 14.565 -18.780 1.00 67.06 76 GLU A N 1
ATOM 625 C CA . GLU A 1 76 ? 3.127 15.780 -18.774 1.00 67.06 76 GLU A CA 1
ATOM 626 C C . GLU A 1 76 ? 1.642 15.470 -18.484 1.00 67.06 76 GLU A C 1
ATOM 628 O O . GLU A 1 76 ? 0.979 16.201 -17.747 1.00 67.06 76 GLU A O 1
ATOM 633 N N . LEU A 1 77 ? 1.097 14.375 -19.029 1.00 67.88 77 LEU A N 1
ATOM 634 C CA . LEU A 1 77 ? -0.284 13.955 -18.760 1.00 67.88 77 LEU A CA 1
ATOM 635 C C . LEU A 1 77 ? -0.466 13.470 -17.317 1.00 67.88 77 LEU A C 1
ATOM 637 O O . LEU A 1 77 ? -1.499 13.771 -16.715 1.00 67.88 77 LEU A O 1
ATOM 641 N N . ALA A 1 78 ? 0.513 12.747 -16.767 1.00 67.31 78 ALA A N 1
ATOM 642 C CA . ALA A 1 78 ? 0.513 12.330 -15.368 1.00 67.31 78 ALA A CA 1
ATOM 643 C C . ALA A 1 78 ? 0.554 13.547 -14.430 1.00 67.31 78 ALA A C 1
ATOM 645 O O . ALA A 1 78 ? -0.252 13.631 -13.506 1.00 67.31 78 ALA A O 1
ATOM 646 N N . GLU A 1 79 ? 1.390 14.543 -14.731 1.00 67.81 79 GLU A N 1
ATOM 647 C CA . GLU A 1 79 ? 1.476 15.793 -13.969 1.00 67.81 79 GLU A CA 1
ATOM 648 C C . GLU A 1 79 ? 0.146 16.569 -13.985 1.00 67.81 79 GLU A C 1
ATOM 650 O O . GLU A 1 79 ? -0.311 17.079 -12.960 1.00 67.81 79 GLU A O 1
ATOM 655 N N . VAL A 1 80 ? -0.528 16.637 -15.139 1.00 69.94 80 VAL A N 1
ATOM 656 C CA . VAL A 1 80 ? -1.861 17.254 -15.241 1.00 69.94 80 VAL A CA 1
ATOM 657 C C . VAL A 1 80 ? -2.896 16.462 -14.442 1.00 69.94 80 VAL A C 1
ATOM 659 O O . VAL A 1 80 ? -3.705 17.065 -13.732 1.00 69.94 80 VAL A O 1
ATOM 662 N N . ALA A 1 81 ? -2.876 15.129 -14.526 1.00 69.44 81 ALA A N 1
ATOM 663 C CA . ALA A 1 81 ? -3.770 14.272 -13.750 1.00 69.44 81 ALA A CA 1
ATOM 664 C C . ALA A 1 81 ? -3.583 14.484 -12.244 1.00 69.44 81 ALA A C 1
ATOM 666 O O . ALA A 1 81 ? -4.565 14.625 -11.517 1.00 69.44 81 ALA A O 1
ATOM 667 N N . GLN A 1 82 ? -2.331 14.564 -11.795 1.00 68.25 82 GLN A N 1
ATOM 668 C CA . GLN A 1 82 ? -1.965 14.823 -10.409 1.00 68.25 82 GLN A CA 1
ATOM 669 C C . GLN A 1 82 ? -2.461 16.197 -9.958 1.00 68.25 82 GLN A C 1
ATOM 671 O O . GLN A 1 82 ? -3.164 16.295 -8.955 1.00 68.25 82 GLN A O 1
ATOM 676 N N . LYS A 1 83 ? -2.179 17.257 -10.724 1.00 72.62 83 LYS A N 1
ATOM 677 C CA . LYS A 1 83 ? -2.623 18.624 -10.403 1.00 72.62 83 LYS A CA 1
ATOM 678 C C . LYS A 1 83 ? -4.138 18.736 -10.275 1.00 72.62 83 LYS A C 1
ATOM 680 O O . LYS A 1 83 ? -4.621 19.416 -9.380 1.00 72.62 83 LYS A O 1
ATOM 685 N N . LEU A 1 84 ? -4.886 18.069 -11.152 1.00 73.38 84 LEU A N 1
ATOM 686 C CA . LEU A 1 84 ? -6.351 18.098 -11.134 1.00 73.38 84 LEU A CA 1
ATOM 687 C C . LEU A 1 84 ? -6.959 17.154 -10.085 1.00 73.38 84 LEU A C 1
ATOM 689 O O . LEU A 1 84 ? -8.058 17.412 -9.597 1.00 73.38 84 LEU A O 1
ATOM 693 N N . GLY A 1 85 ? -6.270 16.059 -9.754 1.00 79.44 85 GLY A N 1
ATOM 694 C CA . GLY A 1 85 ? -6.687 15.088 -8.741 1.00 79.44 85 GLY A CA 1
ATOM 695 C C . GLY A 1 85 ? -6.299 15.469 -7.311 1.00 79.44 85 GLY A C 1
ATOM 696 O O . GLY A 1 85 ? -6.838 14.891 -6.365 1.00 79.44 85 GLY A O 1
ATOM 697 N N . THR A 1 86 ? -5.391 16.434 -7.144 1.00 85.50 86 THR A N 1
ATOM 698 C CA . THR A 1 86 ? -4.891 16.878 -5.839 1.00 85.50 86 THR A CA 1
ATOM 699 C C . THR A 1 86 ? -5.732 18.010 -5.274 1.00 85.50 86 THR A C 1
ATOM 701 O O . THR A 1 86 ? -5.961 19.030 -5.919 1.00 85.50 86 THR A O 1
ATOM 704 N N . ARG A 1 87 ? -6.178 17.843 -4.030 1.00 89.44 87 ARG A N 1
ATOM 705 C CA . ARG A 1 87 ? -6.964 18.828 -3.288 1.00 89.44 87 ARG A CA 1
ATOM 706 C C . ARG A 1 87 ? -6.340 19.011 -1.924 1.00 89.44 87 ARG A C 1
ATOM 708 O O . ARG A 1 87 ? -6.253 18.064 -1.155 1.00 89.44 87 ARG A O 1
ATOM 715 N N . GLU A 1 88 ? -5.883 20.229 -1.659 1.00 88.44 88 GLU A N 1
ATOM 716 C CA . GLU A 1 88 ? -5.303 20.617 -0.371 1.00 88.44 88 GLU A CA 1
ATOM 717 C C . GLU A 1 88 ? -4.207 19.667 0.158 1.00 88.44 88 GLU A C 1
ATOM 719 O O . GLU A 1 88 ? -4.102 19.452 1.362 1.00 88.44 88 GLU A O 1
ATOM 724 N N . GLY A 1 89 ? -3.389 19.118 -0.746 1.00 86.44 89 GLY A N 1
ATOM 725 C CA . GLY A 1 89 ? -2.304 18.186 -0.421 1.00 86.44 89 GLY A CA 1
ATOM 726 C C . GLY A 1 89 ? -2.698 16.708 -0.398 1.00 86.44 89 GLY A C 1
ATOM 727 O O . GLY A 1 89 ? -1.858 15.878 -0.079 1.00 86.44 89 GLY A O 1
ATOM 728 N N . VAL A 1 90 ? -3.932 16.356 -0.773 1.00 91.62 90 VAL A N 1
ATOM 729 C CA . VAL A 1 90 ? -4.377 14.961 -0.927 1.00 91.62 90 VAL A CA 1
ATOM 730 C C . VAL A 1 90 ? -4.683 14.657 -2.394 1.00 91.62 90 VAL A C 1
ATOM 732 O O . VAL A 1 90 ? -5.557 15.284 -2.996 1.00 91.62 90 VAL A O 1
ATOM 735 N N . ASN A 1 91 ? -3.967 13.698 -2.973 1.00 90.00 91 ASN A N 1
ATOM 736 C CA . ASN A 1 91 ? -4.057 13.264 -4.361 1.00 90.00 91 ASN A CA 1
ATOM 737 C C . ASN A 1 91 ? -4.997 12.059 -4.516 1.00 90.00 91 ASN A C 1
ATOM 739 O O . ASN A 1 91 ? -4.746 10.981 -3.981 1.00 90.00 91 ASN A O 1
ATOM 743 N N . PHE A 1 92 ? -6.059 12.235 -5.305 1.00 88.94 92 PHE A N 1
ATOM 744 C CA . PHE A 1 92 ? -7.044 11.198 -5.625 1.00 88.94 92 PHE A CA 1
ATOM 745 C C . PHE A 1 92 ? -6.966 10.719 -7.081 1.00 88.94 92 PHE A C 1
ATOM 747 O O . PHE A 1 92 ? -7.861 10.008 -7.534 1.00 88.94 92 PHE A O 1
ATOM 754 N N . SER A 1 93 ? -5.934 11.096 -7.846 1.00 83.44 93 SER A N 1
ATOM 755 C CA . SER A 1 93 ? -5.830 10.772 -9.280 1.00 83.44 93 SER A CA 1
ATOM 756 C C . SER A 1 93 ? -5.850 9.263 -9.568 1.00 83.44 93 SER A C 1
ATOM 758 O O . SER A 1 93 ? -6.284 8.848 -10.644 1.00 83.44 93 SER A O 1
ATOM 760 N N . LYS A 1 94 ? -5.449 8.443 -8.586 1.00 82.38 94 LYS A N 1
ATOM 761 C CA . LYS A 1 94 ? -5.428 6.973 -8.643 1.00 82.38 94 LYS A CA 1
ATOM 762 C C . LYS A 1 94 ? -6.516 6.309 -7.784 1.00 82.38 94 LYS A C 1
ATOM 764 O O . LYS A 1 94 ? -6.464 5.106 -7.532 1.00 82.38 94 LYS A O 1
ATOM 769 N N . CYS A 1 95 ? -7.530 7.065 -7.360 1.00 88.00 95 CYS A N 1
ATOM 770 C CA . CYS A 1 95 ? -8.646 6.570 -6.558 1.00 88.00 95 CYS A CA 1
ATOM 771 C C . CYS A 1 95 ? -9.981 6.751 -7.293 1.00 88.00 95 CYS A C 1
ATOM 773 O O . CYS A 1 95 ? -10.298 7.828 -7.797 1.00 88.00 95 CYS A O 1
ATOM 775 N N . GLN A 1 96 ? -10.802 5.700 -7.310 1.00 90.00 96 GLN A N 1
ATOM 776 C CA . GLN A 1 96 ? -12.205 5.775 -7.724 1.00 90.00 96 GLN A CA 1
ATOM 777 C C . GLN A 1 96 ? -13.076 5.561 -6.486 1.00 90.00 96 GLN A C 1
ATOM 779 O O . GLN A 1 96 ? -13.561 4.459 -6.235 1.00 90.00 96 GLN A O 1
ATOM 784 N N . MET A 1 97 ? -13.225 6.606 -5.667 1.00 93.69 97 MET A N 1
ATOM 785 C CA . MET A 1 97 ? -13.919 6.498 -4.377 1.00 93.69 97 MET A CA 1
ATOM 786 C C . MET A 1 97 ? -15.374 6.027 -4.530 1.00 93.69 97 MET A C 1
ATOM 788 O O . MET A 1 97 ? -15.858 5.246 -3.713 1.00 93.69 97 MET A O 1
ATOM 792 N N . ASP A 1 98 ? -16.046 6.410 -5.621 1.00 93.62 98 ASP A N 1
ATOM 793 C CA . ASP A 1 98 ? -17.379 5.910 -5.969 1.00 93.62 98 ASP A CA 1
ATOM 794 C C . ASP A 1 98 ? -17.414 4.376 -6.049 1.00 93.62 98 ASP A C 1
ATOM 796 O O . ASP A 1 98 ? -18.359 3.753 -5.573 1.00 93.62 98 ASP A O 1
ATOM 800 N N . LYS A 1 99 ? -16.364 3.751 -6.598 1.00 93.31 99 LYS A N 1
ATOM 801 C CA . LYS A 1 99 ? -16.246 2.291 -6.722 1.00 93.31 99 LYS A CA 1
ATOM 802 C C . LYS A 1 99 ? -15.988 1.617 -5.382 1.00 93.31 99 LYS A C 1
ATOM 804 O O . LYS A 1 99 ? -16.596 0.578 -5.125 1.00 93.31 99 LYS A O 1
ATOM 809 N N . VAL A 1 100 ? -15.160 2.218 -4.525 1.00 94.81 100 VAL A N 1
ATOM 810 C CA . VAL A 1 100 ? -14.909 1.730 -3.158 1.00 94.81 100 VAL A CA 1
ATOM 811 C C . VAL A 1 100 ? -16.206 1.719 -2.350 1.00 94.81 100 VAL A C 1
ATOM 813 O O . VAL A 1 100 ? -16.590 0.689 -1.791 1.00 94.81 100 VAL A O 1
ATOM 816 N N . VAL A 1 101 ? -16.923 2.846 -2.335 1.00 95.94 101 VAL A N 1
ATOM 817 C CA . VAL A 1 101 ? -18.180 2.981 -1.588 1.00 95.94 101 VAL A CA 1
ATOM 818 C C . VAL A 1 101 ? -19.265 2.067 -2.160 1.00 95.94 101 VAL A C 1
ATOM 820 O O . VAL A 1 101 ? -19.964 1.396 -1.400 1.00 95.94 101 VAL A O 1
ATOM 823 N N . ASP A 1 102 ? -19.373 1.954 -3.485 1.00 95.06 102 ASP A N 1
ATOM 824 C CA . ASP A 1 102 ? -20.290 1.016 -4.136 1.00 95.06 102 ASP A CA 1
ATOM 825 C C . ASP A 1 102 ? -19.997 -0.445 -3.780 1.00 95.06 102 ASP A C 1
ATOM 827 O O . ASP A 1 102 ? -20.929 -1.216 -3.536 1.00 95.06 102 ASP A O 1
ATOM 831 N N . ALA A 1 103 ? -18.722 -0.851 -3.790 1.00 94.12 103 ALA A N 1
ATOM 832 C CA . ALA A 1 103 ? -18.311 -2.206 -3.434 1.00 94.12 103 ALA A CA 1
ATOM 833 C C . ALA A 1 103 ? -18.715 -2.520 -1.989 1.00 94.12 103 ALA A C 1
ATOM 835 O O . ALA A 1 103 ? -19.362 -3.543 -1.744 1.00 94.12 103 ALA A O 1
ATOM 836 N N . TYR A 1 104 ? -18.440 -1.589 -1.072 1.00 96.56 104 TYR A N 1
ATOM 837 C CA . TYR A 1 104 ? -18.838 -1.693 0.326 1.00 96.56 104 TYR A CA 1
ATOM 838 C C . TYR A 1 104 ? -20.362 -1.816 0.492 1.00 96.56 104 TYR A C 1
ATOM 840 O O . TYR A 1 104 ? -20.846 -2.753 1.130 1.00 96.56 104 TYR A O 1
ATOM 848 N N . LYS A 1 105 ? -21.141 -0.923 -0.138 1.00 95.88 105 LYS A N 1
ATOM 849 C CA . LYS A 1 105 ? -22.617 -0.930 -0.083 1.00 95.88 105 LYS A CA 1
ATOM 850 C C . LYS A 1 105 ? -23.226 -2.216 -0.650 1.00 95.88 105 LYS A C 1
ATOM 852 O O . LYS A 1 105 ? -24.254 -2.675 -0.159 1.00 95.88 105 LYS A O 1
ATOM 857 N N . LYS A 1 106 ? -22.588 -2.821 -1.656 1.00 95.50 106 LYS A N 1
ATOM 858 C CA . LYS A 1 106 ? -22.994 -4.105 -2.257 1.00 95.50 106 LYS A CA 1
ATOM 859 C C . LYS A 1 106 ? -22.574 -5.326 -1.430 1.00 95.50 106 LYS A C 1
ATOM 861 O O . LYS A 1 106 ? -22.820 -6.448 -1.863 1.00 95.50 106 LYS A O 1
ATOM 866 N N . GLY A 1 107 ? -21.944 -5.131 -0.270 1.00 94.38 107 GLY A N 1
ATOM 867 C CA . GLY A 1 107 ? -21.483 -6.215 0.597 1.00 94.38 107 GLY A CA 1
ATOM 868 C C . GLY A 1 107 ? -20.271 -6.972 0.052 1.00 94.38 107 GLY A C 1
ATOM 869 O O . GLY A 1 107 ? -20.011 -8.087 0.498 1.00 94.38 107 GLY A O 1
ATOM 870 N N . LYS A 1 108 ? -19.534 -6.398 -0.910 1.00 93.31 108 LYS A N 1
ATOM 871 C CA . LYS A 1 108 ? -18.252 -6.964 -1.344 1.00 93.31 108 LYS A CA 1
ATOM 872 C C . LYS A 1 108 ? -17.195 -6.736 -0.270 1.00 93.31 108 LYS A C 1
ATOM 874 O O . LYS A 1 108 ? -17.280 -5.781 0.503 1.00 93.31 108 LYS A O 1
ATOM 879 N N . LYS A 1 109 ? -16.176 -7.596 -0.251 1.00 92.94 109 LYS A N 1
ATOM 880 C CA . LYS A 1 109 ? -15.039 -7.429 0.650 1.00 92.94 109 LYS A CA 1
ATOM 881 C C . LYS A 1 109 ? -14.239 -6.191 0.242 1.00 92.94 109 LYS A C 1
ATOM 883 O O . LYS A 1 109 ? -13.863 -6.041 -0.922 1.00 92.94 109 LYS A O 1
ATOM 888 N N . VAL A 1 110 ? -14.014 -5.316 1.215 1.00 95.62 110 VAL A N 1
ATOM 889 C CA . VAL A 1 110 ? -13.198 -4.110 1.080 1.00 95.62 110 VAL A CA 1
ATOM 890 C C . VAL A 1 110 ? -12.085 -4.181 2.108 1.00 95.62 110 VAL A C 1
ATOM 892 O O . VAL A 1 110 ? -12.328 -4.553 3.259 1.00 95.62 110 VAL A O 1
ATOM 895 N N . GLU A 1 111 ? -10.885 -3.827 1.680 1.00 95.75 111 GLU A N 1
ATOM 896 C CA . GLU A 1 111 ? -9.696 -3.720 2.513 1.00 95.75 111 GLU A CA 1
ATOM 897 C C . GLU A 1 111 ? -9.142 -2.314 2.436 1.00 95.75 111 GLU A C 1
ATOM 899 O O . GLU A 1 111 ? -9.218 -1.672 1.386 1.00 95.75 111 GLU A O 1
ATOM 904 N N . PHE A 1 112 ? -8.612 -1.829 3.554 1.00 96.75 112 PHE A N 1
ATOM 905 C CA . PHE A 1 112 ? -7.931 -0.549 3.562 1.00 96.75 112 PHE A CA 1
ATOM 906 C C . PHE A 1 112 ? -6.627 -0.581 4.345 1.00 96.75 112 PHE A C 1
ATOM 908 O O . PHE A 1 112 ? -6.537 -1.204 5.403 1.00 96.75 112 PHE A O 1
ATOM 915 N N . GLU A 1 113 ? -5.657 0.157 3.822 1.00 94.69 113 GLU A N 1
ATOM 916 C CA . GLU A 1 113 ? -4.355 0.407 4.420 1.00 94.69 113 GLU A CA 1
ATOM 917 C C . GLU A 1 113 ? -4.147 1.911 4.516 1.00 94.69 113 GLU A C 1
ATOM 919 O O . GLU A 1 113 ? -4.387 2.632 3.549 1.00 94.69 113 GLU A O 1
ATOM 924 N N . ALA A 1 114 ? -3.719 2.393 5.676 1.00 94.81 114 ALA A N 1
ATOM 925 C CA . ALA A 1 114 ? -3.325 3.793 5.834 1.00 94.81 114 ALA A CA 1
ATOM 926 C C . ALA A 1 114 ? -2.062 3.973 6.682 1.00 94.81 114 ALA A C 1
ATOM 928 O O . ALA A 1 114 ? -1.600 5.093 6.854 1.00 94.81 114 ALA A O 1
ATOM 929 N N . ILE A 1 115 ? -1.518 2.890 7.236 1.00 92.62 115 ILE A N 1
ATOM 930 C CA . ILE A 1 115 ? -0.284 2.898 8.013 1.00 92.62 115 ILE A CA 1
ATOM 931 C C . ILE A 1 115 ? 0.476 1.614 7.689 1.00 92.62 115 ILE A C 1
ATOM 933 O O . ILE A 1 115 ? -0.094 0.523 7.750 1.00 92.62 115 ILE A O 1
ATOM 937 N N . GLY A 1 116 ? 1.743 1.767 7.329 1.00 88.50 116 GLY A N 1
ATOM 938 C CA . GLY A 1 116 ? 2.671 0.684 7.030 1.00 88.50 116 GLY A CA 1
ATOM 939 C C . GLY A 1 116 ? 4.041 1.074 7.577 1.00 88.50 116 GLY A C 1
ATOM 940 O O . GLY A 1 116 ? 4.821 1.685 6.849 1.00 88.50 116 GLY A O 1
ATOM 941 N N . PRO A 1 117 ? 4.287 0.872 8.883 1.00 88.62 117 PRO A N 1
ATOM 942 C CA . PRO A 1 117 ? 5.458 1.435 9.539 1.00 88.62 117 PRO A CA 1
ATOM 943 C C . PRO A 1 117 ? 6.728 0.670 9.155 1.00 88.62 117 PRO A C 1
ATOM 945 O O . PRO A 1 117 ? 6.725 -0.564 9.084 1.00 88.62 117 PRO A O 1
ATOM 948 N N . TYR A 1 118 ? 7.832 1.401 8.998 1.00 85.19 118 TYR A N 1
ATOM 949 C CA . TYR A 1 118 ? 9.161 0.820 8.828 1.00 85.19 118 TYR A CA 1
ATOM 950 C C . TYR A 1 118 ? 9.770 0.519 10.189 1.00 85.19 118 TYR A C 1
ATOM 952 O O . TYR A 1 118 ? 9.869 1.403 11.037 1.00 85.19 118 TYR A O 1
ATOM 960 N N . LEU A 1 119 ? 10.253 -0.706 10.404 1.00 84.88 119 LEU A N 1
ATOM 961 C CA . LEU A 1 119 ? 10.931 -1.064 11.654 1.00 84.88 119 LEU A CA 1
ATOM 962 C C . LEU A 1 119 ? 12.164 -0.175 11.910 1.00 84.88 119 LEU A C 1
ATOM 964 O O . LEU A 1 119 ? 12.493 0.096 13.064 1.00 84.88 119 LEU A O 1
ATOM 968 N N . SER A 1 120 ? 12.808 0.331 10.851 1.00 79.12 120 SER A N 1
ATOM 969 C CA . SER A 1 120 ? 13.940 1.263 10.939 1.00 79.12 120 SER A CA 1
ATOM 970 C C . SER A 1 120 ? 13.637 2.595 11.621 1.00 79.12 120 SER A C 1
ATOM 972 O O . SER A 1 120 ? 14.569 3.254 12.079 1.00 79.12 120 SER A O 1
ATOM 974 N N . ASP A 1 121 ? 12.367 2.994 11.701 1.00 79.75 121 ASP A N 1
ATOM 975 C CA . ASP A 1 121 ? 11.957 4.222 12.392 1.00 79.75 121 ASP A CA 1
ATOM 976 C C . ASP A 1 121 ? 11.830 4.023 13.912 1.00 79.75 121 ASP A C 1
ATOM 978 O O . ASP A 1 121 ? 11.671 4.981 14.675 1.00 79.75 121 ASP A O 1
ATOM 982 N N . TYR A 1 122 ? 11.930 2.771 14.364 1.00 84.06 122 TYR A N 1
ATOM 983 C CA . TYR A 1 122 ? 11.651 2.339 15.725 1.00 84.06 122 TYR A CA 1
ATOM 984 C C . TYR A 1 122 ? 12.823 1.566 16.332 1.00 84.06 122 TYR A C 1
ATOM 986 O O . TYR A 1 122 ? 13.947 1.554 15.825 1.00 84.06 122 TYR A O 1
ATOM 994 N N . ASN A 1 123 ? 12.588 0.943 17.487 1.00 83.25 123 ASN A N 1
ATOM 995 C CA . ASN A 1 123 ? 13.617 0.169 18.152 1.00 83.25 123 ASN A CA 1
ATOM 996 C C . ASN A 1 123 ? 13.880 -1.140 17.397 1.00 83.25 123 ASN A C 1
ATOM 998 O O . ASN A 1 123 ? 13.209 -2.140 17.624 1.00 83.25 123 ASN A O 1
ATOM 1002 N N . MET A 1 124 ? 14.899 -1.161 16.541 1.00 77.94 124 MET A N 1
ATOM 1003 C CA . MET A 1 124 ? 15.273 -2.365 15.790 1.00 77.94 124 MET A CA 1
ATOM 1004 C C . MET A 1 124 ? 15.868 -3.493 16.648 1.00 77.94 124 MET A C 1
ATOM 1006 O O . MET A 1 124 ? 16.002 -4.614 16.166 1.00 77.94 124 MET A O 1
ATOM 1010 N N . VAL A 1 125 ? 16.234 -3.219 17.906 1.00 80.19 125 VAL A N 1
ATOM 1011 C CA . VAL A 1 125 ? 16.759 -4.232 18.836 1.00 80.19 125 VAL A CA 1
ATOM 1012 C C . VAL A 1 125 ? 15.628 -4.967 19.549 1.00 80.19 125 VAL A C 1
ATOM 1014 O O . VAL A 1 125 ? 15.741 -6.165 19.785 1.00 80.19 125 VAL A O 1
ATOM 1017 N N . THR A 1 126 ? 14.551 -4.266 19.910 1.00 84.25 126 THR A N 1
ATOM 1018 C CA . THR A 1 126 ? 13.431 -4.850 20.669 1.00 84.25 126 THR A CA 1
ATOM 1019 C C . THR A 1 126 ? 12.175 -5.068 19.835 1.00 84.25 126 THR A C 1
ATOM 1021 O O . THR A 1 126 ? 11.347 -5.893 20.205 1.00 84.25 126 THR A O 1
ATOM 1024 N N . GLY A 1 127 ? 12.025 -4.347 18.726 1.00 85.00 127 GLY A N 1
ATOM 1025 C CA . GLY A 1 127 ? 10.807 -4.273 17.921 1.00 85.00 127 GLY A CA 1
ATOM 1026 C C . GLY A 1 127 ? 9.774 -3.285 18.456 1.00 85.00 127 GLY A C 1
ATOM 1027 O O . GLY A 1 127 ? 8.699 -3.170 17.888 1.00 85.00 127 GLY A O 1
ATOM 1028 N N . GLU A 1 128 ? 10.039 -2.575 19.551 1.00 88.12 128 GLU A N 1
ATOM 1029 C CA . GLU A 1 128 ? 9.025 -1.719 20.174 1.00 88.12 128 GLU A CA 1
ATOM 1030 C C . GLU A 1 128 ? 8.727 -0.455 19.355 1.00 88.12 128 GLU A C 1
ATOM 1032 O O . GLU A 1 128 ? 9.632 0.314 19.014 1.00 88.12 128 GLU A O 1
ATOM 1037 N N . MET A 1 129 ? 7.433 -0.198 19.127 1.00 87.62 129 MET A N 1
ATOM 1038 C CA . MET A 1 129 ? 6.937 1.102 18.670 1.00 87.62 129 MET A CA 1
ATOM 1039 C C . MET A 1 129 ? 6.554 1.957 19.874 1.00 87.62 129 MET A C 1
ATOM 1041 O O . MET A 1 129 ? 5.669 1.594 20.650 1.00 87.62 129 MET A O 1
ATOM 1045 N N . TRP A 1 130 ? 7.180 3.121 20.012 1.00 81.25 130 TRP A N 1
ATOM 1046 C CA . TRP A 1 130 ? 6.848 4.072 21.069 1.00 81.25 130 TRP A CA 1
ATOM 1047 C C . TRP A 1 130 ? 5.859 5.114 20.548 1.00 81.25 130 TRP A C 1
ATOM 1049 O O . TRP A 1 130 ? 6.135 5.793 19.558 1.00 81.25 130 TRP A O 1
ATOM 1059 N N . GLN A 1 131 ? 4.709 5.255 21.212 1.00 82.94 131 GLN A N 1
ATOM 1060 C CA . GLN A 1 131 ? 3.624 6.138 20.771 1.00 82.94 131 GLN A CA 1
ATOM 1061 C C . GLN A 1 131 ? 4.066 7.610 20.679 1.00 82.94 131 GLN A C 1
ATOM 1063 O O . GLN A 1 131 ? 3.613 8.355 19.815 1.00 82.94 131 GLN A O 1
ATOM 1068 N N . GLU A 1 132 ? 4.983 8.032 21.543 1.00 83.62 132 GLU A N 1
ATOM 1069 C CA . GLU A 1 132 ? 5.577 9.368 21.545 1.00 83.62 132 GLU A CA 1
ATOM 1070 C C . GLU A 1 132 ? 6.595 9.602 20.416 1.00 83.62 132 GLU A C 1
ATOM 1072 O O . GLU A 1 132 ? 7.054 10.730 20.237 1.00 83.62 132 GLU A O 1
ATOM 1077 N N . LYS A 1 133 ? 6.957 8.556 19.663 1.00 85.06 133 LYS A N 1
ATOM 1078 C CA . LYS A 1 133 ? 7.906 8.613 18.540 1.00 85.06 133 LYS A CA 1
ATOM 1079 C C . LYS A 1 133 ? 7.289 8.229 17.196 1.00 85.06 133 LYS A C 1
ATOM 1081 O O . LYS A 1 133 ? 8.035 7.997 16.251 1.00 85.06 133 LYS A O 1
ATOM 1086 N N . LEU A 1 134 ? 5.960 8.176 17.101 1.00 89.62 134 LEU A N 1
ATOM 1087 C CA . LEU A 1 134 ? 5.285 7.992 15.817 1.00 89.62 134 LEU A CA 1
ATOM 1088 C C . LEU A 1 134 ? 5.736 9.072 14.827 1.00 89.62 134 LEU A C 1
ATOM 1090 O O . LEU A 1 134 ? 5.808 10.257 15.172 1.00 89.62 134 LEU A O 1
ATOM 1094 N N . THR A 1 135 ? 6.032 8.665 13.594 1.00 89.50 135 THR A N 1
ATOM 1095 C CA . THR A 1 135 ? 6.367 9.607 12.523 1.00 89.50 135 THR A CA 1
ATOM 1096 C C . THR A 1 135 ? 5.140 10.444 12.137 1.00 89.50 135 THR A C 1
ATOM 1098 O O . THR A 1 135 ? 4.008 10.168 12.550 1.00 89.50 135 THR A O 1
ATOM 1101 N N . LYS A 1 136 ? 5.334 11.493 11.325 1.00 90.38 136 LYS A N 1
ATOM 1102 C CA . LYS A 1 136 ? 4.204 12.258 10.773 1.00 90.38 136 LYS A CA 1
ATOM 1103 C C . LYS A 1 136 ? 3.285 11.357 9.944 1.00 90.38 136 LYS A C 1
ATOM 1105 O O . LYS A 1 136 ? 2.072 11.391 10.164 1.00 90.38 136 LYS A O 1
ATOM 1110 N N . ALA A 1 137 ? 3.854 10.524 9.069 1.00 90.25 137 ALA A N 1
ATOM 1111 C CA . ALA A 1 137 ? 3.128 9.507 8.319 1.00 90.25 137 ALA A CA 1
ATOM 1112 C C . ALA A 1 137 ? 2.290 8.608 9.234 1.00 90.25 137 ALA A C 1
ATOM 1114 O O . ALA A 1 137 ? 1.099 8.453 8.978 1.00 90.25 137 ALA A O 1
ATOM 1115 N N . ASP A 1 138 ? 2.863 8.092 10.326 1.00 93.25 138 ASP A N 1
ATOM 1116 C CA . ASP A 1 138 ? 2.148 7.208 11.254 1.00 93.25 138 ASP A CA 1
ATOM 1117 C C . ASP A 1 138 ? 0.988 7.915 11.956 1.00 93.25 138 ASP A C 1
ATOM 1119 O O . ASP A 1 138 ? -0.106 7.362 12.065 1.00 93.25 138 ASP A O 1
ATOM 1123 N N . MET A 1 139 ? 1.187 9.159 12.405 1.00 95.06 139 MET A N 1
ATOM 1124 C CA . MET A 1 139 ? 0.123 9.949 13.034 1.00 95.06 139 MET A CA 1
ATOM 1125 C C . MET A 1 139 ? -1.037 10.221 12.067 1.00 95.06 139 MET A C 1
ATOM 1127 O O . MET A 1 139 ? -2.205 10.076 12.445 1.00 95.06 139 MET A O 1
ATOM 1131 N N . ILE A 1 140 ? -0.729 10.589 10.818 1.00 95.94 140 ILE A N 1
ATOM 1132 C CA . ILE A 1 140 ? -1.734 10.798 9.768 1.00 95.94 140 ILE A CA 1
ATOM 1133 C C . ILE A 1 140 ? -2.448 9.475 9.457 1.00 95.94 140 ILE A C 1
ATOM 1135 O O . ILE A 1 140 ? -3.680 9.412 9.485 1.00 95.94 140 ILE A O 1
ATOM 1139 N N . GLY A 1 141 ? -1.688 8.404 9.238 1.00 96.31 141 GLY A N 1
ATOM 1140 C CA . GLY A 1 141 ? -2.187 7.070 8.927 1.00 96.31 141 GLY A CA 1
ATOM 1141 C C . GLY A 1 141 ? -3.090 6.480 10.007 1.00 96.31 141 GLY A C 1
ATOM 1142 O O . GLY A 1 141 ? -4.131 5.888 9.708 1.00 96.31 141 GLY A O 1
ATOM 1143 N N . LEU A 1 142 ? -2.761 6.708 11.279 1.00 96.88 142 LEU A N 1
ATOM 1144 C CA . LEU A 1 142 ? -3.577 6.317 12.427 1.00 96.88 142 LEU A CA 1
ATOM 1145 C C . LEU A 1 142 ? -4.923 7.060 12.438 1.00 96.88 142 LEU A C 1
ATOM 1147 O O . LEU A 1 142 ? -5.980 6.448 12.623 1.00 96.88 142 LEU A O 1
ATOM 1151 N N . ALA A 1 143 ? -4.909 8.372 12.189 1.00 97.75 143 ALA A N 1
ATOM 1152 C CA . ALA A 1 143 ? -6.124 9.181 12.136 1.00 97.75 143 ALA A CA 1
ATOM 1153 C C . ALA A 1 143 ? -7.025 8.793 10.948 1.00 97.75 143 ALA A C 1
ATOM 1155 O O . ALA A 1 143 ? -8.245 8.668 11.104 1.00 97.75 143 ALA A O 1
ATOM 1156 N N . ILE A 1 144 ? -6.430 8.516 9.785 1.00 98.31 144 ILE A N 1
ATOM 1157 C CA . ILE A 1 144 ? -7.133 8.008 8.602 1.00 98.31 144 ILE A CA 1
ATOM 1158 C C . ILE A 1 144 ? -7.710 6.614 8.873 1.00 98.31 144 ILE A C 1
ATOM 1160 O O . ILE A 1 144 ? -8.887 6.382 8.608 1.00 98.31 144 ILE A O 1
ATOM 1164 N N . SER A 1 145 ? -6.941 5.701 9.472 1.00 98.19 145 SER A N 1
ATOM 1165 C CA . SER A 1 145 ? -7.414 4.356 9.840 1.00 98.19 145 SER A CA 1
ATOM 1166 C C . SER A 1 145 ? -8.642 4.416 10.751 1.00 98.19 145 SER A C 1
ATOM 1168 O O . SER A 1 145 ? -9.603 3.665 10.567 1.00 98.19 145 SER A O 1
ATOM 1170 N N . LYS A 1 146 ? -8.662 5.360 11.700 1.00 97.94 146 LYS A N 1
ATOM 1171 C CA . LYS A 1 146 ? -9.812 5.608 12.579 1.00 97.94 146 LYS A CA 1
ATOM 1172 C C . LYS A 1 146 ? -11.032 6.129 11.816 1.00 97.94 146 LYS A C 1
ATOM 1174 O O . LYS A 1 146 ? -12.144 5.647 12.047 1.00 97.94 146 LYS A O 1
ATOM 1179 N N . LEU A 1 147 ? -10.842 7.074 10.891 1.00 98.19 147 LEU A N 1
ATOM 1180 C CA . LEU A 1 147 ? -11.902 7.543 9.991 1.00 98.19 147 LEU A CA 1
ATOM 1181 C C . LEU A 1 147 ? -12.475 6.380 9.167 1.00 98.19 147 LEU A C 1
ATOM 1183 O O . LEU A 1 147 ? -13.692 6.186 9.138 1.00 98.19 147 LEU A O 1
ATOM 1187 N N . LEU A 1 148 ? -11.610 5.587 8.531 1.00 98.06 148 LEU A N 1
ATOM 1188 C CA . LEU A 1 148 ? -12.013 4.474 7.673 1.00 98.06 148 LEU A CA 1
ATOM 1189 C C . LEU A 1 148 ? -12.746 3.390 8.459 1.00 98.06 148 LEU A C 1
ATOM 1191 O O . LEU A 1 148 ? -13.795 2.937 8.014 1.00 98.06 148 LEU A O 1
ATOM 1195 N N . ARG A 1 149 ? -12.294 3.040 9.668 1.00 96.81 149 ARG A N 1
ATOM 1196 C CA . ARG A 1 149 ? -13.031 2.122 10.554 1.00 96.81 149 ARG A CA 1
ATOM 1197 C C . ARG A 1 149 ? -14.423 2.625 10.929 1.00 96.81 149 ARG A C 1
ATOM 1199 O O . ARG A 1 149 ? -15.340 1.817 11.063 1.00 96.81 149 ARG A O 1
ATOM 1206 N N . SER A 1 150 ? -14.591 3.936 11.091 1.00 96.75 150 SER A N 1
ATOM 1207 C CA . SER A 1 150 ? -15.894 4.548 11.372 1.00 96.75 150 SER A CA 1
ATOM 1208 C C . SER A 1 150 ? -16.826 4.503 10.154 1.00 96.75 150 SER A C 1
ATOM 1210 O O . SER A 1 150 ? -17.996 4.143 10.282 1.00 96.75 150 SER A O 1
ATOM 1212 N N . LYS A 1 151 ? -16.312 4.819 8.958 1.00 96.88 151 LYS A N 1
ATOM 1213 C CA . LYS A 1 151 ? -17.098 4.852 7.710 1.00 96.88 151 LYS A CA 1
ATOM 1214 C C . LYS A 1 151 ? -17.349 3.462 7.113 1.00 96.88 151 LYS A C 1
ATOM 1216 O O . LYS A 1 151 ? -18.399 3.230 6.521 1.00 96.88 151 LYS A O 1
ATOM 1221 N N . PHE A 1 152 ? -16.418 2.531 7.307 1.00 96.94 152 PHE A N 1
ATOM 1222 C CA . PHE A 1 152 ? -16.429 1.180 6.750 1.00 96.94 152 PHE A CA 1
ATOM 1223 C C . PHE A 1 152 ? -16.267 0.110 7.848 1.00 96.94 152 PHE A C 1
ATOM 1225 O O . PHE A 1 152 ? -15.327 -0.684 7.810 1.00 96.94 152 PHE A O 1
ATOM 1232 N N . PRO A 1 153 ? -17.193 -0.000 8.819 1.00 95.62 153 PRO A N 1
ATOM 1233 C CA . PRO A 1 153 ? -17.041 -0.879 9.988 1.00 95.62 153 PRO A CA 1
ATOM 1234 C C . PRO A 1 153 ? -16.977 -2.387 9.688 1.00 95.62 153 PRO A C 1
ATOM 1236 O O . PRO A 1 153 ? -16.747 -3.162 10.607 1.00 95.62 153 PRO A O 1
ATOM 1239 N N . LYS A 1 154 ? -17.220 -2.802 8.437 1.00 95.25 154 LYS A N 1
ATOM 1240 C CA . LYS A 1 154 ? -17.123 -4.201 7.971 1.00 95.25 154 LYS A CA 1
ATOM 1241 C C . LYS A 1 154 ? -15.951 -4.433 7.009 1.00 95.25 154 LYS A C 1
ATOM 1243 O O . LYS A 1 154 ? -15.785 -5.544 6.520 1.00 95.25 154 LYS A O 1
ATOM 1248 N N . ALA A 1 155 ? -15.213 -3.380 6.653 1.00 96.56 155 ALA A N 1
ATOM 1249 C CA . ALA A 1 155 ? -14.021 -3.509 5.826 1.00 96.56 155 ALA A CA 1
ATOM 1250 C C . ALA A 1 155 ? -12.856 -3.979 6.697 1.00 96.56 155 ALA A C 1
ATOM 1252 O O . ALA A 1 155 ? -12.756 -3.578 7.860 1.00 96.56 155 ALA A O 1
ATOM 1253 N N . ARG A 1 156 ? -11.980 -4.812 6.136 1.00 97.00 156 ARG A N 1
ATOM 1254 C CA . ARG A 1 156 ? -10.812 -5.332 6.845 1.00 97.00 156 ARG A CA 1
ATOM 1255 C C . ARG A 1 156 ? -9.698 -4.285 6.848 1.00 97.00 156 ARG A C 1
ATOM 1257 O O . ARG A 1 156 ? -9.353 -3.747 5.800 1.00 97.00 156 ARG A O 1
ATOM 1264 N N . LEU A 1 157 ? -9.144 -4.010 8.025 1.00 97.38 157 LEU A N 1
ATOM 1265 C CA . LEU A 1 157 ? -7.917 -3.223 8.162 1.00 97.38 157 LEU A CA 1
ATOM 1266 C C . LEU A 1 157 ? -6.739 -4.092 7.722 1.00 97.38 157 LEU A C 1
ATOM 1268 O O . LEU A 1 157 ? -6.610 -5.216 8.202 1.00 97.38 157 LEU A O 1
ATOM 1272 N N . ILE A 1 158 ? -5.864 -3.577 6.872 1.00 95.06 158 ILE A N 1
ATOM 1273 C CA . ILE A 1 158 ? -4.572 -4.203 6.596 1.00 95.06 158 ILE A CA 1
ATOM 1274 C C . ILE A 1 158 ? -3.451 -3.223 6.938 1.00 95.06 158 ILE A C 1
ATOM 1276 O O . ILE A 1 158 ? -3.638 -2.008 6.870 1.00 95.06 158 ILE A O 1
ATOM 1280 N N . SER A 1 159 ? -2.303 -3.751 7.346 1.00 93.62 159 SER A N 1
ATOM 1281 C CA . SER A 1 159 ? -1.090 -2.960 7.543 1.00 93.62 159 SER A CA 1
ATOM 1282 C C . SER A 1 159 ? 0.134 -3.807 7.237 1.00 93.62 159 SER A C 1
ATOM 1284 O O . SER A 1 159 ? 0.253 -4.939 7.728 1.00 93.62 159 SER A O 1
ATOM 1286 N N . LEU A 1 160 ? 1.014 -3.269 6.398 1.00 89.12 160 LEU A N 1
ATOM 1287 C CA . LEU A 1 160 ? 2.278 -3.889 6.036 1.00 89.12 160 LEU A CA 1
ATOM 1288 C C . LEU A 1 160 ? 3.388 -3.402 6.970 1.00 89.12 160 LEU A C 1
ATOM 1290 O O . LEU A 1 160 ? 3.682 -2.216 7.050 1.00 89.12 160 LEU A O 1
ATOM 1294 N N . LEU A 1 161 ? 4.000 -4.338 7.690 1.00 89.25 161 LEU A N 1
ATOM 1295 C CA . LEU A 1 161 ? 5.133 -4.085 8.577 1.00 89.25 161 LEU A CA 1
ATOM 1296 C C . LEU A 1 161 ? 6.422 -4.245 7.760 1.00 89.25 161 LEU A C 1
ATOM 1298 O O . LEU A 1 161 ? 6.829 -5.384 7.485 1.00 89.25 161 LEU A O 1
ATOM 1302 N N . ASP A 1 162 ? 7.058 -3.135 7.373 1.00 84.88 162 ASP A N 1
ATOM 1303 C CA . ASP A 1 162 ? 8.330 -3.179 6.642 1.00 84.88 162 ASP A CA 1
ATOM 1304 C C . ASP A 1 162 ? 9.490 -3.398 7.617 1.00 84.88 162 ASP A C 1
ATOM 1306 O O . ASP A 1 162 ? 10.106 -2.482 8.163 1.00 84.88 162 ASP A O 1
ATOM 1310 N N . GLU A 1 163 ? 9.781 -4.673 7.839 1.00 83.62 163 GLU A N 1
ATOM 1311 C CA . GLU A 1 163 ? 11.026 -5.138 8.448 1.00 83.62 163 GLU A CA 1
ATOM 1312 C C . GLU A 1 163 ? 11.938 -5.830 7.421 1.00 83.62 163 GLU A C 1
ATOM 1314 O O . GLU A 1 163 ? 13.078 -6.174 7.721 1.00 83.62 163 GLU A O 1
ATOM 1319 N N . TYR A 1 164 ? 11.468 -6.017 6.181 1.00 78.88 164 TYR A N 1
ATOM 1320 C CA . TYR A 1 164 ? 12.200 -6.763 5.160 1.00 78.88 164 TYR A CA 1
ATOM 1321 C C . TYR A 1 164 ? 13.172 -5.905 4.374 1.00 78.88 164 TYR A C 1
ATOM 1323 O O . TYR A 1 164 ? 14.224 -6.431 4.012 1.00 78.88 164 TYR A O 1
ATOM 1331 N N . ASN A 1 165 ? 12.859 -4.634 4.098 1.00 68.31 165 ASN A N 1
ATOM 1332 C CA . ASN A 1 165 ? 13.722 -3.719 3.344 1.00 68.31 165 ASN A CA 1
ATOM 1333 C C . ASN A 1 165 ? 14.583 -2.818 4.235 1.00 68.31 165 ASN A C 1
ATOM 1335 O O . ASN A 1 165 ? 15.456 -2.101 3.739 1.00 68.31 165 ASN A O 1
ATOM 1339 N N . THR A 1 166 ? 14.453 -2.970 5.551 1.00 64.44 166 THR A N 1
ATOM 1340 C CA . THR A 1 166 ? 15.299 -2.319 6.551 1.00 64.44 166 THR A CA 1
ATOM 1341 C C . THR A 1 166 ? 16.788 -2.627 6.296 1.00 64.44 166 THR A C 1
ATOM 1343 O O . THR A 1 166 ? 17.182 -3.779 6.077 1.00 64.44 166 THR A O 1
ATOM 1346 N N . ILE A 1 167 ? 17.628 -1.588 6.238 1.00 55.03 167 ILE A N 1
ATOM 1347 C CA . ILE A 1 167 ? 19.093 -1.703 6.180 1.00 55.03 167 ILE A CA 1
ATOM 1348 C C . ILE A 1 167 ? 19.605 -1.381 7.581 1.00 55.03 167 ILE A C 1
ATOM 1350 O O . ILE A 1 167 ? 19.610 -0.224 7.989 1.00 55.03 167 ILE A O 1
ATOM 1354 N N . LEU A 1 168 ? 20.035 -2.407 8.310 1.00 49.19 168 LEU A N 1
ATOM 1355 C CA . LEU A 1 168 ? 20.810 -2.242 9.534 1.00 49.19 168 LEU A CA 1
ATOM 1356 C C . LEU A 1 168 ? 22.275 -2.01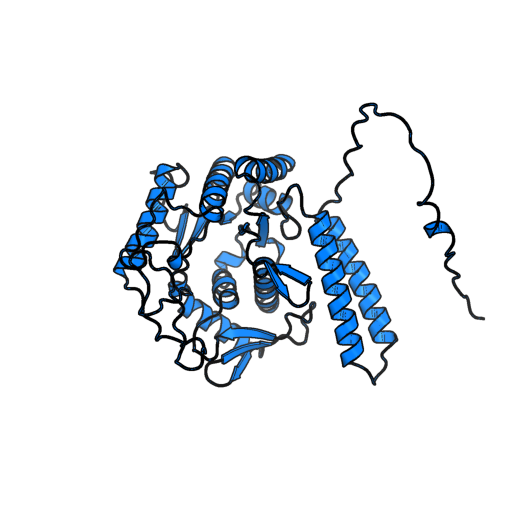6 9.147 1.00 49.19 168 LEU A C 1
ATOM 1358 O O . LEU A 1 168 ? 22.892 -2.946 8.623 1.00 49.19 168 LEU A O 1
ATOM 1362 N N . PRO A 1 169 ? 22.879 -0.842 9.381 1.00 46.06 169 PRO A N 1
ATOM 1363 C CA . PRO A 1 169 ? 24.322 -0.808 9.514 1.00 46.06 169 PRO A CA 1
ATOM 1364 C C . PRO A 1 169 ? 24.724 -1.424 10.860 1.00 46.06 169 PRO A C 1
ATOM 1366 O O . PRO A 1 169 ? 24.116 -1.114 11.881 1.00 46.06 169 PRO A O 1
ATOM 1369 N N . ASP A 1 170 ? 25.796 -2.225 10.874 1.00 40.97 170 ASP A N 1
ATOM 1370 C CA . ASP A 1 170 ? 26.474 -2.752 12.081 1.00 40.97 170 ASP A CA 1
ATOM 1371 C C . ASP A 1 170 ? 26.767 -1.680 13.158 1.00 40.97 170 ASP A C 1
ATOM 1373 O O . ASP A 1 170 ? 27.038 -2.008 14.311 1.00 40.97 170 ASP A O 1
ATOM 1377 N N . SER A 1 171 ? 26.734 -0.394 12.801 1.00 42.59 171 SER A N 1
ATOM 1378 C CA . SER A 1 171 ? 27.011 0.748 13.675 1.00 42.59 171 SER A CA 1
ATOM 1379 C C . SER A 1 171 ? 25.773 1.556 14.085 1.00 42.59 171 SER A C 1
ATOM 1381 O O . SER A 1 171 ? 25.922 2.696 14.540 1.00 42.59 171 SER A O 1
ATOM 1383 N N . SER A 1 172 ? 24.556 1.029 13.916 1.00 47.84 172 SER A N 1
ATOM 1384 C CA . SER A 1 172 ? 23.349 1.744 14.335 1.00 47.84 172 SER A CA 1
ATOM 1385 C C . SER A 1 172 ? 23.416 2.118 15.818 1.00 47.84 172 SER A C 1
ATOM 1387 O O . SER A 1 172 ? 23.815 1.305 16.655 1.00 47.84 172 SER A O 1
ATOM 1389 N N . ASP A 1 173 ? 23.045 3.356 16.147 1.00 50.00 173 ASP A N 1
ATOM 1390 C CA . ASP A 1 173 ? 22.974 3.789 17.541 1.00 50.00 173 ASP A CA 1
ATOM 1391 C C . ASP A 1 173 ? 21.862 3.039 18.305 1.00 50.00 173 ASP A C 1
ATOM 1393 O O . ASP A 1 173 ? 21.134 2.217 17.749 1.00 50.00 173 ASP A O 1
ATOM 1397 N N . PHE A 1 174 ? 21.702 3.331 19.599 1.00 40.66 174 PHE A N 1
ATOM 1398 C CA . PHE A 1 174 ? 20.646 2.743 20.439 1.00 40.66 174 PHE A CA 1
ATOM 1399 C C . PHE A 1 174 ? 19.219 2.945 19.875 1.00 40.66 174 PHE A C 1
ATOM 1401 O O . PHE A 1 174 ? 18.283 2.287 20.320 1.00 40.66 174 PHE A O 1
ATOM 1408 N N . TYR A 1 175 ? 19.042 3.846 18.902 1.00 49.12 175 TYR A N 1
ATOM 1409 C CA . TYR A 1 175 ? 17.777 4.137 18.233 1.00 49.12 175 TYR A CA 1
ATOM 1410 C C . TYR A 1 175 ? 17.670 3.513 16.839 1.00 49.12 175 TYR A C 1
ATOM 1412 O O . TYR A 1 175 ? 16.739 3.845 16.114 1.00 49.12 175 TYR A O 1
ATOM 1420 N N . GLY A 1 176 ? 18.611 2.654 16.439 1.00 48.75 176 GLY A N 1
ATOM 1421 C CA . GLY A 1 176 ? 18.593 2.031 15.122 1.00 48.75 176 GLY A CA 1
ATOM 1422 C C . GLY A 1 176 ? 18.958 2.985 13.978 1.00 48.75 176 GLY A C 1
ATOM 1423 O O . GLY A 1 176 ? 18.899 2.603 12.813 1.00 48.75 176 GLY A O 1
ATOM 1424 N N . LYS A 1 177 ? 19.377 4.229 14.235 1.00 48.16 177 LYS A N 1
ATOM 1425 C CA . LYS A 1 177 ? 19.632 5.149 13.121 1.00 48.16 177 LYS A CA 1
ATOM 1426 C C . LYS A 1 177 ? 20.836 4.688 12.311 1.00 48.16 177 LYS A C 1
ATOM 1428 O O . LYS A 1 177 ? 21.895 4.451 12.905 1.00 48.16 177 LYS A O 1
ATOM 1433 N N . PRO A 1 178 ? 20.726 4.620 10.971 1.00 49.31 178 PRO A N 1
ATOM 1434 C CA . PRO A 1 178 ? 21.864 4.271 10.159 1.00 49.31 178 PRO A CA 1
ATOM 1435 C C . PRO A 1 178 ? 22.972 5.317 10.290 1.00 49.31 178 PRO A C 1
ATOM 1437 O O . PRO A 1 178 ? 22.866 6.422 9.756 1.00 49.31 178 PRO A O 1
ATOM 1440 N N . THR A 1 179 ? 24.059 4.999 10.988 1.00 50.47 179 THR A N 1
ATOM 1441 C CA . THR A 1 179 ? 25.300 5.759 10.836 1.00 50.47 179 THR A CA 1
ATOM 1442 C C . THR A 1 179 ? 25.906 5.315 9.516 1.00 50.47 179 THR A C 1
ATOM 1444 O O . THR A 1 179 ? 26.365 4.185 9.378 1.00 50.47 179 THR A O 1
ATOM 1447 N N . LYS A 1 180 ? 25.849 6.182 8.500 1.00 52.47 180 LYS A N 1
ATOM 1448 C CA . LYS A 1 180 ? 26.539 5.925 7.233 1.00 52.47 180 LYS A CA 1
ATOM 1449 C C . LYS A 1 180 ? 28.012 5.655 7.539 1.00 52.47 180 LYS A C 1
ATOM 1451 O O . LYS A 1 180 ? 28.701 6.546 8.040 1.00 52.47 180 LYS A O 1
ATOM 1456 N N . LEU A 1 181 ? 28.480 4.439 7.269 1.00 50.22 181 LEU A N 1
ATOM 1457 C CA . LEU A 1 181 ? 29.901 4.127 7.319 1.00 50.22 181 LEU A CA 1
ATOM 1458 C C . LEU A 1 181 ? 30.494 4.436 5.953 1.00 50.22 181 LEU A C 1
ATOM 1460 O O . LEU A 1 181 ? 30.044 3.916 4.934 1.00 50.22 181 LEU A O 1
ATOM 1464 N N . PHE A 1 182 ? 31.500 5.296 5.950 1.00 58.59 182 PHE A N 1
ATOM 1465 C CA . PHE A 1 182 ? 32.294 5.594 4.773 1.00 58.59 182 PHE A CA 1
ATOM 1466 C C . PHE A 1 182 ? 33.663 4.929 4.924 1.00 58.59 182 PHE A C 1
ATOM 1468 O O . PHE A 1 182 ? 34.219 4.902 6.024 1.00 58.59 182 PHE A O 1
ATOM 1475 N N . ASP A 1 183 ? 34.199 4.372 3.840 1.00 60.72 183 ASP A N 1
ATOM 1476 C CA . ASP A 1 183 ? 35.583 3.903 3.814 1.00 60.72 183 ASP A CA 1
ATOM 1477 C C . ASP A 1 183 ? 36.560 5.089 3.861 1.00 60.72 183 ASP A C 1
ATOM 1479 O O . ASP A 1 183 ? 36.174 6.257 3.778 1.00 60.72 183 ASP A O 1
ATOM 1483 N N . GLU A 1 184 ? 37.859 4.807 3.966 1.00 62.06 184 GLU A N 1
ATOM 1484 C CA . GLU A 1 184 ? 38.908 5.841 3.971 1.00 62.06 184 GLU A CA 1
ATOM 1485 C C . GLU A 1 184 ? 38.932 6.702 2.688 1.00 62.06 184 GLU A C 1
ATOM 1487 O O . GLU A 1 184 ? 39.600 7.734 2.640 1.00 62.06 184 GLU A O 1
ATOM 1492 N N . LYS A 1 185 ? 38.207 6.292 1.638 1.00 67.75 185 LYS A N 1
ATOM 1493 C CA . LYS A 1 185 ? 38.048 6.994 0.358 1.00 67.75 185 LYS A CA 1
ATOM 1494 C C . LYS A 1 185 ? 36.680 7.669 0.223 1.00 67.75 185 LYS A C 1
ATOM 1496 O O . LYS A 1 185 ? 36.363 8.170 -0.855 1.00 67.75 185 LYS A O 1
ATOM 1501 N N . ASN A 1 186 ? 35.908 7.734 1.306 1.00 62.09 186 ASN A N 1
ATOM 1502 C CA . ASN A 1 186 ? 34.579 8.326 1.361 1.00 62.09 186 ASN A CA 1
ATOM 1503 C C . ASN A 1 186 ? 33.513 7.593 0.516 1.00 62.09 186 ASN A C 1
ATOM 1505 O O . ASN A 1 186 ? 32.493 8.187 0.163 1.00 62.09 186 ASN A O 1
ATOM 1509 N N . ASN A 1 187 ? 33.724 6.314 0.190 1.00 61.09 187 ASN A N 1
ATOM 1510 C CA . ASN A 1 187 ? 32.692 5.465 -0.406 1.00 61.09 187 ASN A CA 1
ATOM 1511 C C . ASN A 1 187 ? 31.805 4.892 0.696 1.00 61.09 187 ASN A C 1
ATOM 1513 O O . ASN A 1 187 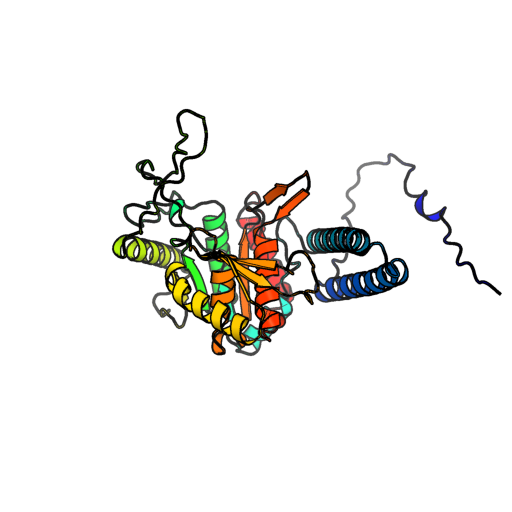? 32.304 4.453 1.728 1.00 61.09 187 ASN A O 1
ATOM 1517 N N . GLU A 1 188 ? 30.498 4.855 0.465 1.00 53.62 188 GLU A N 1
ATOM 1518 C CA . GLU A 1 188 ? 29.558 4.206 1.377 1.00 53.62 188 GLU A CA 1
ATOM 1519 C C . GLU A 1 188 ? 29.859 2.700 1.461 1.00 53.62 188 GLU A C 1
ATOM 1521 O O . GLU A 1 188 ? 29.870 1.987 0.454 1.00 53.62 188 GLU A O 1
ATOM 1526 N N . ILE A 1 189 ? 30.148 2.219 2.671 1.00 52.12 189 ILE A N 1
ATOM 1527 C CA . ILE A 1 189 ? 30.413 0.808 2.938 1.00 52.12 189 ILE A CA 1
ATOM 1528 C C . ILE A 1 189 ? 29.067 0.101 3.046 1.00 52.12 189 ILE A C 1
ATOM 1530 O O . ILE A 1 189 ? 28.306 0.322 3.987 1.00 52.12 189 ILE A O 1
ATOM 1534 N N . SER A 1 190 ? 28.794 -0.802 2.103 1.00 46.34 190 SER A N 1
ATOM 1535 C CA . SER A 1 190 ? 27.678 -1.738 2.224 1.00 46.34 190 SER A CA 1
ATOM 1536 C C . SER A 1 190 ? 27.979 -2.737 3.340 1.00 46.34 190 SER A C 1
ATOM 1538 O O . SER A 1 190 ? 28.794 -3.643 3.163 1.00 46.34 190 SER A O 1
ATOM 1540 N N . LEU A 1 191 ? 27.319 -2.578 4.483 1.00 50.03 191 LEU A N 1
ATOM 1541 C CA . LEU A 1 191 ? 27.429 -3.508 5.604 1.00 50.03 191 LEU A CA 1
ATOM 1542 C C . LEU A 1 191 ? 26.631 -4.794 5.340 1.00 50.03 191 LEU A C 1
ATOM 1544 O O . LEU A 1 191 ? 25.675 -4.774 4.553 1.00 50.03 191 LEU A O 1
ATOM 1548 N N . PRO A 1 192 ? 27.036 -5.929 5.939 1.00 46.50 192 PRO A N 1
ATOM 1549 C CA . PRO A 1 192 ? 26.288 -7.169 5.822 1.00 46.50 192 PRO A CA 1
ATOM 1550 C C . PRO A 1 192 ? 24.877 -6.991 6.389 1.00 46.50 192 PRO A C 1
ATOM 1552 O O . PRO A 1 192 ? 24.672 -6.376 7.431 1.00 46.50 192 PRO A O 1
ATOM 1555 N N . LEU A 1 193 ? 23.894 -7.550 5.685 1.00 53.53 193 LEU A N 1
ATOM 1556 C CA . LEU A 1 193 ? 22.512 -7.586 6.145 1.00 53.53 193 LEU A CA 1
ATOM 1557 C C . LEU A 1 193 ? 22.411 -8.419 7.423 1.00 53.53 193 LEU A C 1
ATOM 1559 O O . LEU A 1 193 ? 22.564 -9.640 7.379 1.00 53.53 193 LEU A O 1
ATOM 1563 N N . LEU A 1 194 ? 22.108 -7.771 8.544 1.00 54.97 194 LEU A N 1
ATOM 1564 C CA . LEU A 1 194 ? 21.671 -8.467 9.746 1.00 54.97 194 LEU A CA 1
ATOM 1565 C C . LEU A 1 194 ? 20.225 -8.932 9.555 1.00 54.97 194 LEU A C 1
ATOM 1567 O O . LEU A 1 194 ? 19.336 -8.143 9.237 1.00 54.97 194 LEU A O 1
ATOM 1571 N N . SER A 1 195 ? 19.989 -10.230 9.743 1.00 65.06 195 SER A N 1
ATOM 1572 C CA . SER A 1 195 ? 18.637 -10.773 9.835 1.00 65.06 195 SER A CA 1
ATOM 1573 C C . SER A 1 195 ? 18.007 -10.322 11.151 1.00 65.06 195 SER A C 1
ATOM 1575 O O . SER A 1 195 ? 18.524 -10.652 12.220 1.00 65.06 195 SER A O 1
ATOM 1577 N N . ILE A 1 196 ? 16.889 -9.605 11.078 1.00 77.62 196 ILE A N 1
ATOM 1578 C CA . ILE A 1 196 ? 16.080 -9.273 12.252 1.00 77.62 196 ILE A CA 1
ATOM 1579 C C . ILE A 1 196 ? 15.527 -10.572 12.850 1.00 77.62 196 ILE A C 1
ATOM 1581 O O . ILE A 1 196 ? 15.043 -11.438 12.114 1.00 77.62 196 ILE A O 1
ATOM 1585 N N . SER A 1 197 ? 15.629 -10.730 14.172 1.00 84.31 197 SER A N 1
ATOM 1586 C CA . SER A 1 197 ? 15.153 -11.934 14.858 1.00 84.31 197 SER A CA 1
ATOM 1587 C C . SER A 1 197 ? 13.626 -12.017 14.845 1.00 84.31 197 SER A C 1
ATOM 1589 O O . SER A 1 197 ? 12.936 -10.997 14.856 1.00 84.31 197 SER A O 1
ATOM 1591 N N . ASP A 1 198 ? 13.080 -13.233 14.881 1.00 88.38 198 ASP A N 1
ATOM 1592 C CA . ASP A 1 198 ? 11.625 -13.434 14.926 1.00 88.38 198 ASP A CA 1
ATOM 1593 C C . ASP A 1 198 ? 10.981 -12.769 16.153 1.00 88.38 198 ASP A C 1
ATOM 1595 O O . ASP A 1 198 ? 9.869 -12.257 16.063 1.00 88.38 198 ASP A O 1
ATOM 1599 N N . GLU A 1 199 ? 11.697 -12.706 17.280 1.00 90.06 199 GLU A N 1
ATOM 1600 C CA . GLU A 1 199 ? 11.244 -12.015 18.492 1.00 90.06 199 GLU A CA 1
ATOM 1601 C C . GLU A 1 199 ? 11.012 -10.517 18.245 1.00 90.06 199 GLU A C 1
ATOM 1603 O O . GLU A 1 199 ? 9.956 -9.992 18.598 1.00 90.06 199 GLU A O 1
ATOM 1608 N N . VAL A 1 200 ? 11.943 -9.842 17.562 1.00 88.56 200 VAL A N 1
ATOM 1609 C CA . VAL A 1 200 ? 11.806 -8.423 17.199 1.00 88.56 200 VAL A CA 1
ATOM 1610 C C . VAL A 1 200 ? 10.613 -8.212 16.268 1.00 88.56 200 VAL A C 1
ATOM 1612 O O . VAL A 1 200 ? 9.820 -7.295 16.479 1.00 88.56 200 VAL A O 1
ATOM 1615 N N . LYS A 1 201 ? 10.424 -9.089 15.275 1.00 90.31 201 LYS A N 1
ATOM 1616 C CA . LYS A 1 201 ? 9.282 -9.013 14.345 1.00 90.31 201 LYS A CA 1
ATOM 1617 C C . LYS A 1 201 ? 7.948 -9.173 15.070 1.00 90.31 201 LYS A C 1
ATOM 1619 O O . LYS A 1 201 ? 7.005 -8.428 14.804 1.00 90.31 201 LYS A O 1
ATOM 1624 N N . ILE A 1 202 ? 7.872 -10.130 15.995 1.00 93.25 202 ILE A N 1
ATOM 1625 C CA . ILE A 1 202 ? 6.684 -10.382 16.818 1.00 93.25 202 ILE A CA 1
ATOM 1626 C C . ILE A 1 202 ? 6.389 -9.170 17.703 1.00 93.25 202 ILE A C 1
ATOM 1628 O O . ILE A 1 202 ? 5.246 -8.716 17.746 1.00 93.25 202 ILE A O 1
ATOM 1632 N N . ASN A 1 203 ? 7.401 -8.607 18.361 1.00 93.50 203 ASN A N 1
ATOM 1633 C CA . ASN A 1 203 ? 7.238 -7.422 19.201 1.00 93.50 203 ASN A CA 1
ATOM 1634 C C . ASN A 1 203 ? 6.798 -6.198 18.393 1.00 93.50 203 ASN A C 1
ATOM 1636 O O . ASN A 1 203 ? 5.934 -5.453 18.854 1.00 93.50 203 ASN A O 1
ATOM 1640 N N . PHE A 1 204 ? 7.306 -6.028 17.172 1.00 92.94 204 PHE A N 1
ATOM 1641 C CA . PHE A 1 204 ? 6.891 -4.952 16.271 1.00 92.94 204 PHE A CA 1
ATOM 1642 C C . PHE A 1 204 ? 5.435 -5.087 15.843 1.00 92.94 204 PHE A C 1
ATOM 1644 O O . PHE A 1 204 ? 4.639 -4.163 16.029 1.00 92.94 204 PHE A O 1
ATOM 1651 N N . ARG A 1 205 ? 5.041 -6.284 15.398 1.00 95.25 205 ARG A N 1
ATOM 1652 C CA . ARG A 1 205 ? 3.642 -6.603 15.091 1.00 95.25 205 ARG A CA 1
ATOM 1653 C C . ARG A 1 205 ? 2.728 -6.348 16.298 1.00 95.25 205 ARG A C 1
ATOM 1655 O O . ARG A 1 205 ? 1.677 -5.728 16.151 1.00 95.25 205 ARG A O 1
ATOM 1662 N N . ASN A 1 206 ? 3.117 -6.818 17.483 1.00 95.81 206 ASN A N 1
ATOM 1663 C CA . ASN A 1 206 ? 2.330 -6.669 18.710 1.00 95.81 206 ASN A CA 1
ATOM 1664 C C . ASN A 1 206 ? 2.221 -5.204 19.149 1.00 95.81 206 ASN A C 1
ATOM 1666 O O . ASN A 1 206 ? 1.145 -4.779 19.570 1.00 95.81 206 ASN A O 1
ATOM 1670 N N . SER A 1 207 ? 3.296 -4.425 19.006 1.00 95.50 207 SER A N 1
ATOM 1671 C CA . SER A 1 207 ? 3.303 -2.990 19.310 1.00 95.50 207 SER A CA 1
ATOM 1672 C C . SER A 1 207 ? 2.318 -2.230 18.419 1.00 95.50 207 SER A C 1
ATOM 1674 O O . SER A 1 207 ? 1.523 -1.431 18.919 1.00 95.50 207 SER A O 1
ATOM 1676 N N . LEU A 1 208 ? 2.299 -2.531 17.115 1.00 96.00 208 LEU A N 1
ATOM 1677 C CA . LEU A 1 208 ? 1.338 -1.938 16.184 1.00 96.00 208 LEU A CA 1
ATOM 1678 C C . LEU A 1 208 ? -0.104 -2.365 16.495 1.00 96.00 208 LEU A C 1
ATOM 1680 O O . LEU A 1 208 ? -1.015 -1.533 16.503 1.00 96.00 208 LEU A O 1
ATOM 1684 N N . GLU A 1 209 ? -0.330 -3.649 16.788 1.00 97.12 209 GLU A N 1
ATOM 1685 C CA . GLU A 1 209 ? -1.656 -4.141 17.172 1.00 97.12 209 GLU A CA 1
ATOM 1686 C C . GLU A 1 209 ? -2.175 -3.420 18.424 1.00 97.12 209 GLU A C 1
ATOM 1688 O O . GLU A 1 209 ? -3.322 -2.964 18.461 1.00 97.12 209 GLU A O 1
ATOM 1693 N N . GLN A 1 210 ? -1.322 -3.267 19.438 1.00 96.38 210 GLN A N 1
ATOM 1694 C CA . GLN A 1 210 ? -1.649 -2.541 20.659 1.00 96.38 210 GLN A CA 1
ATOM 1695 C C . GLN A 1 210 ? -1.977 -1.073 20.370 1.00 96.38 210 GLN A C 1
ATOM 1697 O O . GLN A 1 210 ? -2.988 -0.574 20.873 1.00 96.38 210 GLN A O 1
ATOM 1702 N N . LEU A 1 211 ? -1.183 -0.401 19.532 1.00 96.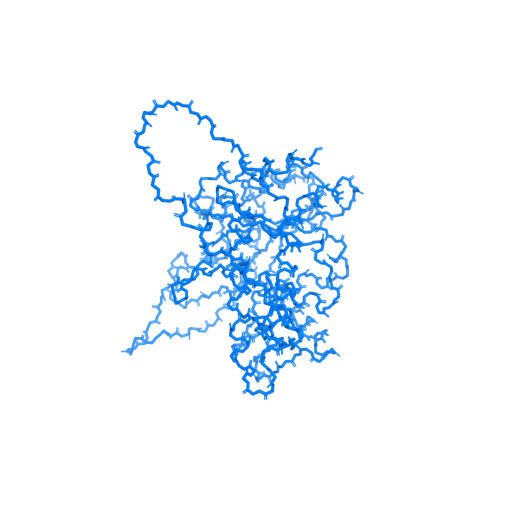38 211 LEU A N 1
ATOM 1703 C CA . LEU A 1 211 ? -1.438 0.977 19.115 1.00 96.38 211 LEU A CA 1
ATOM 1704 C C . LEU A 1 211 ? -2.818 1.110 18.453 1.00 96.38 211 LEU A C 1
ATOM 1706 O O . LEU A 1 211 ? -3.600 2.000 18.803 1.00 96.38 211 LEU A O 1
ATOM 1710 N N . PHE A 1 212 ? -3.168 0.200 17.543 1.00 97.44 212 PHE A N 1
ATOM 1711 C CA . PHE A 1 212 ? -4.486 0.192 16.913 1.00 97.44 212 PHE A CA 1
ATOM 1712 C C . PHE A 1 212 ? -5.627 -0.048 17.905 1.00 97.44 212 PHE A C 1
ATOM 1714 O O . PHE A 1 212 ? -6.666 0.616 17.809 1.00 97.44 212 PHE A O 1
ATOM 1721 N N . ARG A 1 213 ? -5.455 -0.966 18.864 1.00 97.25 213 ARG A N 1
ATOM 1722 C CA . ARG A 1 213 ? -6.456 -1.236 19.910 1.00 97.25 213 ARG A CA 1
ATOM 1723 C C . ARG A 1 213 ? -6.674 -0.024 20.812 1.00 97.25 213 ARG A C 1
ATOM 1725 O O . ARG A 1 213 ? -7.816 0.374 21.033 1.00 97.25 213 ARG A O 1
ATOM 1732 N N . GLN A 1 214 ? -5.598 0.620 21.263 1.00 96.00 214 GLN A N 1
ATOM 1733 C CA . GLN A 1 214 ? -5.656 1.833 22.092 1.00 96.00 214 GLN A CA 1
ATOM 1734 C C . GLN A 1 214 ? -6.382 2.992 21.393 1.00 96.00 214 GLN A C 1
ATOM 1736 O O . GLN A 1 214 ? -7.032 3.805 22.047 1.00 96.00 214 GLN A O 1
ATOM 1741 N N . ASN A 1 215 ? -6.321 3.044 20.062 1.00 95.56 215 ASN A N 1
ATOM 1742 C CA . ASN A 1 215 ? -6.986 4.069 19.258 1.00 95.56 215 ASN A CA 1
ATOM 1743 C C . ASN A 1 215 ? -8.406 3.684 18.804 1.00 95.56 215 ASN A C 1
ATOM 1745 O O . ASN A 1 215 ? -9.054 4.457 18.090 1.00 95.56 215 ASN A O 1
ATOM 1749 N N . GLY A 1 216 ? -8.909 2.519 19.229 1.00 95.69 216 GLY A N 1
ATOM 1750 C CA . GLY A 1 216 ? -10.236 2.011 18.871 1.00 95.69 216 GLY A CA 1
ATOM 1751 C C . GLY A 1 216 ? -10.374 1.624 17.396 1.00 95.69 216 GLY A C 1
ATOM 1752 O O . GLY A 1 216 ? -11.491 1.557 16.884 1.00 95.69 216 GLY A O 1
ATOM 1753 N N . ILE A 1 217 ? -9.250 1.410 16.707 1.00 97.62 217 ILE A N 1
ATOM 1754 C CA . ILE A 1 217 ? -9.206 0.997 15.302 1.00 97.62 217 ILE A CA 1
ATOM 1755 C C . ILE A 1 217 ? -9.427 -0.516 15.221 1.00 97.62 217 ILE A C 1
ATOM 1757 O O . ILE A 1 217 ? -10.275 -0.967 14.455 1.00 97.62 217 ILE A O 1
ATOM 1761 N N . ILE A 1 218 ? -8.725 -1.292 16.051 1.00 98.06 218 ILE A N 1
ATOM 1762 C CA . ILE A 1 218 ? -9.025 -2.712 16.275 1.00 98.06 218 ILE A CA 1
ATOM 1763 C C . ILE A 1 218 ? -9.873 -2.820 17.543 1.00 98.06 218 ILE A C 1
ATOM 1765 O O . ILE A 1 218 ? -9.472 -2.354 18.611 1.00 98.06 218 ILE A O 1
ATOM 1769 N N . LYS A 1 219 ? -11.053 -3.426 17.436 1.00 96.00 219 LYS A N 1
ATOM 1770 C CA . LYS A 1 219 ? -11.960 -3.646 18.572 1.00 96.00 219 LYS A CA 1
ATOM 1771 C C . LYS A 1 219 ? -11.636 -4.960 19.278 1.00 96.00 219 LYS A C 1
ATOM 1773 O O . LYS A 1 219 ? -10.964 -5.832 18.739 1.00 96.00 219 LYS A O 1
ATOM 1778 N N . GLU A 1 220 ? -12.150 -5.127 20.492 1.00 95.31 220 GLU A N 1
ATOM 1779 C CA . GLU A 1 220 ? -11.987 -6.372 21.258 1.00 95.31 220 GLU A CA 1
ATOM 1780 C C . GLU A 1 220 ? -12.575 -7.594 20.530 1.00 95.31 220 GLU A C 1
ATOM 1782 O O . GLU A 1 220 ? -11.998 -8.673 20.581 1.00 95.31 220 GLU A O 1
ATOM 1787 N N . ALA A 1 221 ? -13.684 -7.407 19.807 1.00 96.31 221 ALA A N 1
ATOM 1788 C CA . ALA A 1 221 ? -14.342 -8.467 19.042 1.00 96.31 221 ALA A CA 1
ATOM 1789 C C . ALA A 1 221 ? -13.717 -8.734 17.659 1.00 96.31 221 ALA A C 1
ATOM 1791 O O . ALA A 1 221 ? -14.091 -9.721 17.027 1.00 96.31 221 ALA A O 1
ATOM 1792 N N . ASP A 1 222 ? -12.815 -7.866 17.187 1.00 97.81 222 ASP A N 1
ATOM 1793 C CA . ASP A 1 222 ? -12.174 -8.020 15.881 1.00 97.81 222 ASP A CA 1
ATOM 1794 C C . ASP A 1 222 ? -11.188 -9.197 15.922 1.00 97.81 222 ASP A C 1
ATOM 1796 O O . ASP A 1 222 ? -10.411 -9.340 16.873 1.00 97.81 222 ASP A O 1
ATOM 1800 N N . LYS A 1 223 ? -11.169 -10.009 14.864 1.00 96.94 223 LYS A N 1
ATOM 1801 C CA . LYS A 1 223 ? -10.262 -11.155 14.736 1.00 96.94 223 LYS A CA 1
ATOM 1802 C C . LYS A 1 223 ? -9.182 -10.925 13.683 1.00 96.94 223 LYS A C 1
ATOM 1804 O O . LYS A 1 223 ? -9.461 -10.416 12.595 1.00 96.94 223 LYS A O 1
ATOM 1809 N N . ASP A 1 224 ? -7.971 -11.389 13.985 1.00 95.38 224 ASP A N 1
ATOM 1810 C CA . ASP A 1 224 ? -6.865 -11.423 13.026 1.00 95.38 224 ASP A CA 1
ATOM 1811 C C . ASP A 1 224 ? -7.192 -12.352 11.842 1.00 95.38 224 ASP A C 1
ATOM 1813 O O . ASP A 1 224 ? -7.827 -13.397 11.999 1.00 95.38 224 ASP A O 1
ATOM 1817 N N . GLY A 1 225 ? -6.802 -11.948 10.637 1.00 90.81 225 GLY A N 1
ATOM 1818 C CA . GLY A 1 225 ? -7.130 -12.593 9.366 1.00 90.81 225 GLY A CA 1
ATOM 1819 C C . GLY A 1 225 ? -8.530 -12.277 8.819 1.00 90.81 225 GLY A C 1
ATOM 1820 O O . GLY A 1 225 ? -8.696 -12.225 7.592 1.00 90.81 225 GLY A O 1
ATOM 1821 N N . GLU A 1 226 ? -9.518 -12.024 9.685 1.00 92.44 226 GLU A N 1
ATOM 1822 C CA . GLU A 1 226 ? -10.909 -11.713 9.307 1.00 92.44 226 GLU A CA 1
ATOM 1823 C C . GLU A 1 226 ? -11.167 -10.195 9.252 1.00 92.44 226 GLU A C 1
ATOM 1825 O O . GLU A 1 226 ? -11.434 -9.662 8.173 1.00 92.44 226 GLU A O 1
ATOM 1830 N N . ASP A 1 227 ? -11.057 -9.497 10.387 1.00 96.69 227 ASP A N 1
ATOM 1831 C CA . ASP A 1 227 ? -11.419 -8.077 10.542 1.00 96.69 227 ASP A CA 1
ATOM 1832 C C . ASP A 1 227 ? -10.215 -7.137 10.457 1.00 96.69 227 ASP A C 1
ATOM 1834 O O . ASP A 1 227 ? -10.356 -5.957 10.111 1.00 96.69 227 ASP A O 1
ATOM 1838 N N . TYR A 1 228 ? -9.030 -7.645 10.788 1.00 97.38 228 TYR A N 1
ATOM 1839 C CA . TYR A 1 228 ? -7.753 -6.979 10.565 1.00 97.38 228 TYR A CA 1
ATOM 1840 C C . TYR A 1 228 ? -6.690 -7.990 10.134 1.00 97.38 228 TYR A C 1
ATOM 1842 O O . TYR A 1 228 ? -6.856 -9.187 10.344 1.00 97.38 228 TYR A O 1
ATOM 1850 N N . LEU A 1 229 ? -5.621 -7.521 9.498 1.00 94.62 229 LEU A N 1
ATOM 1851 C CA . LEU A 1 229 ? -4.488 -8.348 9.101 1.00 94.62 229 LEU A CA 1
ATOM 1852 C C . LEU A 1 229 ? -3.199 -7.517 9.152 1.00 94.62 229 LEU A C 1
ATOM 1854 O O . LEU A 1 229 ? -3.060 -6.543 8.415 1.00 94.62 229 LEU A O 1
ATOM 1858 N N . LEU A 1 230 ? -2.259 -7.911 10.012 1.00 94.81 230 LEU A N 1
ATOM 1859 C CA . LEU A 1 230 ? -0.941 -7.275 10.131 1.00 94.81 230 LEU A CA 1
ATOM 1860 C C . LEU A 1 230 ? 0.106 -8.189 9.497 1.00 94.81 230 LEU A C 1
ATOM 1862 O O . LEU A 1 230 ? 0.345 -9.290 9.996 1.00 94.81 230 LEU A O 1
ATOM 1866 N N . VAL A 1 231 ? 0.697 -7.763 8.381 1.00 89.44 231 VAL A N 1
ATOM 1867 C CA . VAL A 1 231 ? 1.537 -8.627 7.540 1.00 89.44 231 VAL A CA 1
ATOM 1868 C C . VAL A 1 231 ? 2.987 -8.178 7.613 1.00 89.44 231 VAL A C 1
ATOM 1870 O O . VAL A 1 231 ? 3.307 -7.062 7.218 1.00 89.44 231 VAL A O 1
ATOM 1873 N N . SER A 1 232 ? 3.879 -9.064 8.053 1.00 89.12 232 SER A N 1
ATOM 1874 C CA . SER A 1 232 ? 5.322 -8.858 7.901 1.00 89.12 232 SER A CA 1
ATOM 1875 C C . SER A 1 232 ? 5.705 -8.913 6.427 1.00 89.12 232 SER A C 1
ATOM 1877 O O . SER A 1 232 ? 5.389 -9.885 5.739 1.00 89.12 232 SER A O 1
ATOM 1879 N N . GLU A 1 233 ? 6.420 -7.904 5.937 1.00 85.62 233 GLU A N 1
ATOM 1880 C CA . GLU A 1 233 ? 6.815 -7.857 4.529 1.00 85.62 233 GLU A CA 1
ATOM 1881 C C . GLU A 1 233 ? 7.732 -9.035 4.143 1.00 85.62 233 GLU A C 1
ATOM 1883 O O . GLU A 1 233 ? 7.630 -9.569 3.039 1.00 85.62 233 GLU A O 1
ATOM 1888 N N . SER A 1 234 ? 8.540 -9.551 5.080 1.00 86.31 234 SER A N 1
ATOM 1889 C CA . SER A 1 234 ? 9.400 -10.717 4.825 1.00 86.31 234 SER A CA 1
ATOM 1890 C C . SER A 1 234 ? 8.624 -11.996 4.537 1.00 86.31 234 SER A C 1
ATOM 1892 O O . SER A 1 234 ? 9.085 -12.820 3.747 1.00 86.31 234 SER A O 1
ATOM 1894 N N . ALA A 1 235 ? 7.417 -12.141 5.093 1.00 86.56 235 ALA A N 1
ATOM 1895 C CA . ALA A 1 235 ? 6.540 -13.273 4.812 1.00 86.56 235 ALA A CA 1
ATOM 1896 C C . ALA A 1 235 ? 6.070 -13.286 3.346 1.00 86.56 235 ALA A C 1
ATOM 1898 O O . ALA A 1 235 ? 5.615 -14.313 2.844 1.00 86.56 235 ALA A O 1
ATOM 1899 N N . LYS A 1 236 ? 6.206 -12.160 2.630 1.00 87.81 236 LYS A N 1
ATOM 1900 C CA . LYS A 1 236 ? 5.889 -12.061 1.203 1.00 87.81 236 LYS A CA 1
ATOM 1901 C C . LYS A 1 236 ? 7.036 -12.500 0.298 1.00 87.81 236 LYS A C 1
ATOM 1903 O O . LYS A 1 236 ? 6.802 -12.645 -0.898 1.00 87.81 236 LYS A O 1
ATOM 1908 N N . ALA A 1 237 ? 8.244 -12.743 0.811 1.00 88.06 237 ALA A N 1
ATOM 1909 C CA . ALA A 1 237 ? 9.389 -13.122 -0.021 1.00 88.06 237 ALA A CA 1
ATOM 1910 C C . ALA A 1 237 ? 9.133 -14.417 -0.819 1.00 88.06 237 ALA A C 1
ATOM 1912 O O . ALA A 1 237 ? 9.442 -14.481 -2.011 1.00 88.06 237 ALA A O 1
ATOM 1913 N N . ASP A 1 238 ? 8.493 -15.414 -0.201 1.00 88.06 238 ASP A N 1
ATOM 1914 C CA . ASP A 1 238 ? 8.101 -16.658 -0.879 1.00 88.06 238 ASP A CA 1
ATOM 1915 C C . ASP A 1 238 ? 6.971 -16.424 -1.894 1.00 88.06 238 ASP A C 1
ATOM 1917 O O . ASP A 1 238 ? 6.928 -17.027 -2.969 1.00 88.06 238 ASP A O 1
ATOM 1921 N N . VAL A 1 239 ? 6.068 -15.486 -1.601 1.00 90.38 239 VAL A N 1
ATOM 1922 C CA . VAL A 1 239 ? 4.985 -15.101 -2.517 1.00 90.38 239 VAL A CA 1
ATOM 1923 C C . VAL A 1 239 ? 5.540 -14.336 -3.727 1.00 90.38 239 VAL A C 1
ATOM 1925 O O . VAL A 1 239 ? 5.080 -14.545 -4.850 1.00 90.38 239 VAL A O 1
ATOM 1928 N N . ALA A 1 240 ? 6.572 -13.512 -3.538 1.00 93.00 240 ALA A N 1
ATOM 1929 C CA . ALA A 1 240 ? 7.296 -12.834 -4.613 1.00 93.00 240 ALA A CA 1
ATOM 1930 C C . ALA A 1 240 ? 8.067 -13.822 -5.503 1.00 93.00 240 ALA A C 1
ATOM 1932 O O . ALA A 1 240 ? 8.161 -13.630 -6.716 1.00 93.00 240 ALA A O 1
ATOM 1933 N N . GLN A 1 241 ? 8.534 -14.943 -4.953 1.00 94.31 241 GLN A N 1
ATOM 1934 C CA . GLN A 1 241 ? 9.068 -16.025 -5.777 1.00 94.31 241 GLN A CA 1
ATOM 1935 C C . GLN A 1 241 ? 7.976 -16.634 -6.680 1.00 94.31 241 GLN A C 1
ATOM 1937 O O . GLN A 1 241 ? 8.193 -16.791 -7.883 1.00 94.31 241 GLN A O 1
ATOM 1942 N N . ASN A 1 242 ? 6.771 -16.880 -6.152 1.00 92.81 242 ASN A N 1
ATOM 1943 C CA . ASN A 1 242 ? 5.622 -17.339 -6.950 1.00 92.81 242 ASN A CA 1
ATOM 1944 C C . ASN A 1 242 ? 5.191 -16.298 -8.011 1.00 92.81 242 ASN A C 1
ATOM 1946 O O . ASN A 1 242 ? 4.845 -16.666 -9.135 1.00 92.81 242 ASN A O 1
ATOM 1950 N N . LEU A 1 243 ? 5.273 -14.993 -7.703 1.00 93.75 243 LEU A N 1
ATOM 1951 C CA . LEU A 1 243 ? 5.086 -13.914 -8.688 1.00 93.75 243 LEU A CA 1
ATOM 1952 C C . LEU A 1 243 ? 5.994 -14.111 -9.895 1.00 93.75 243 LEU A C 1
ATOM 1954 O O . LEU A 1 243 ? 5.529 -14.150 -11.036 1.00 93.75 243 LEU A O 1
ATOM 1958 N N . VAL A 1 244 ? 7.289 -14.261 -9.625 1.00 95.88 244 VAL A N 1
ATOM 1959 C CA . VAL A 1 244 ? 8.296 -14.462 -10.658 1.00 95.88 244 VAL A CA 1
ATOM 1960 C C . VAL A 1 244 ? 8.003 -15.721 -11.459 1.00 95.88 244 VAL A C 1
ATOM 1962 O O . VAL A 1 244 ? 8.059 -15.665 -12.679 1.00 95.88 244 VAL A O 1
ATOM 1965 N N . GLU A 1 245 ? 7.644 -16.834 -10.824 1.00 94.81 245 GLU A N 1
ATOM 1966 C CA . GLU A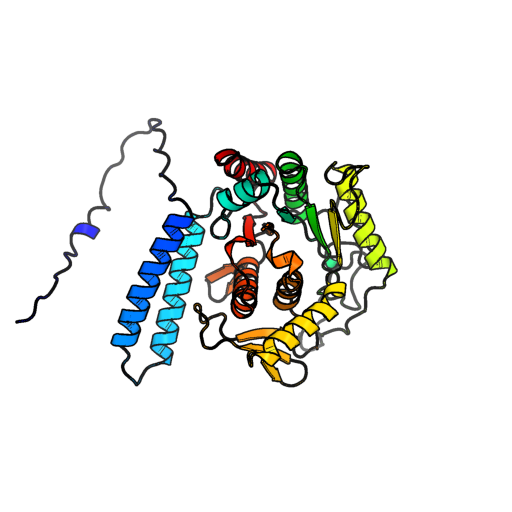 1 245 ? 7.312 -18.077 -11.532 1.00 94.81 245 GLU A CA 1
ATOM 1967 C C . GLU A 1 245 ? 6.103 -17.929 -12.465 1.00 94.81 245 GLU A C 1
ATOM 1969 O O . GLU A 1 245 ? 6.111 -18.462 -13.578 1.00 94.81 245 GLU A O 1
ATOM 1974 N N . LYS A 1 246 ? 5.063 -17.197 -12.047 1.00 93.38 246 LYS A N 1
ATOM 1975 C CA . LYS A 1 246 ? 3.896 -16.906 -12.896 1.00 93.38 246 LYS A CA 1
ATOM 1976 C C . LYS A 1 246 ? 4.275 -16.039 -14.098 1.00 93.38 246 LYS A C 1
ATOM 1978 O O . LYS A 1 246 ? 3.848 -16.336 -15.212 1.00 93.38 246 LYS A O 1
ATOM 1983 N N . LEU A 1 247 ? 5.086 -15.006 -13.885 1.00 95.25 247 LEU A N 1
ATOM 1984 C CA . LEU A 1 247 ? 5.565 -14.116 -14.947 1.00 95.25 247 LEU A CA 1
ATOM 1985 C C . LEU A 1 247 ? 6.534 -14.826 -15.909 1.00 95.25 247 LEU A C 1
ATOM 1987 O O . LEU A 1 247 ? 6.498 -14.586 -17.115 1.00 95.25 247 LEU A O 1
ATOM 1991 N N . ASP A 1 248 ? 7.370 -15.732 -15.402 1.00 96.44 248 ASP A N 1
ATOM 1992 C CA . ASP A 1 248 ? 8.331 -16.504 -16.200 1.00 96.44 248 ASP A CA 1
ATOM 1993 C C . ASP A 1 248 ? 7.601 -17.458 -17.160 1.00 96.44 248 ASP A C 1
ATOM 1995 O O . ASP A 1 248 ? 7.922 -17.533 -18.344 1.00 96.44 248 ASP A O 1
ATOM 1999 N N . LYS A 1 249 ? 6.514 -18.094 -16.695 1.00 95.69 249 LYS A N 1
ATOM 2000 C CA . LYS A 1 249 ? 5.652 -18.963 -17.523 1.00 95.69 249 LYS A CA 1
ATOM 2001 C C . LYS A 1 249 ? 5.055 -18.263 -18.745 1.00 95.69 249 LYS A C 1
ATOM 2003 O O . LYS A 1 249 ? 4.754 -18.932 -19.730 1.00 95.69 249 LYS A O 1
ATOM 2008 N N . ILE A 1 250 ? 4.876 -16.945 -18.688 1.00 94.94 250 ILE A N 1
ATOM 2009 C CA . ILE A 1 250 ? 4.374 -16.132 -19.806 1.00 94.94 250 ILE A CA 1
ATOM 2010 C C . ILE A 1 250 ? 5.490 -15.353 -20.522 1.00 94.94 250 ILE A C 1
ATOM 2012 O O . ILE A 1 250 ? 5.205 -14.476 -21.336 1.00 94.94 250 ILE A O 1
ATOM 2016 N N . GLY A 1 251 ? 6.758 -15.668 -20.234 1.00 95.81 251 GLY A N 1
ATOM 2017 C CA . GLY A 1 251 ? 7.924 -15.084 -20.898 1.00 95.81 251 GLY A CA 1
ATOM 2018 C C . GLY A 1 251 ? 8.174 -13.615 -20.554 1.00 95.81 251 GLY A C 1
ATOM 2019 O O . GLY A 1 251 ? 8.731 -12.888 -21.373 1.00 95.81 251 GLY A O 1
ATOM 2020 N N . LYS A 1 252 ? 7.740 -13.157 -19.372 1.00 96.94 252 LYS A N 1
ATOM 2021 C CA . LYS A 1 252 ? 7.858 -11.757 -18.922 1.00 96.94 252 LYS A CA 1
ATOM 2022 C C . LYS A 1 252 ? 8.989 -11.543 -17.910 1.00 96.94 252 LYS A C 1
ATOM 2024 O O . LYS A 1 252 ? 8.979 -10.545 -17.197 1.00 96.94 252 LYS A O 1
ATOM 2029 N N . ILE A 1 253 ? 9.953 -12.464 -17.824 1.00 98.12 253 ILE A N 1
ATOM 2030 C CA . ILE A 1 253 ? 11.086 -12.390 -16.891 1.00 98.12 253 ILE A CA 1
ATOM 2031 C C . ILE A 1 253 ? 12.420 -12.399 -17.636 1.00 98.12 253 ILE A C 1
ATOM 2033 O O . ILE A 1 253 ? 12.642 -13.188 -18.552 1.00 98.12 253 ILE A O 1
ATOM 2037 N N . LYS A 1 254 ? 13.335 -11.544 -17.180 1.00 97.31 254 LYS A N 1
ATOM 2038 C CA . LYS A 1 254 ? 14.747 -11.511 -17.562 1.00 97.31 254 LYS A CA 1
ATOM 2039 C C . LYS A 1 254 ? 15.606 -11.726 -16.316 1.00 97.31 254 LYS A C 1
ATOM 2041 O O . LYS A 1 254 ? 15.331 -11.158 -15.259 1.00 97.31 254 LYS A O 1
ATOM 2046 N N . ARG A 1 255 ? 16.636 -12.568 -16.431 1.00 97.19 255 ARG A N 1
ATOM 2047 C CA . ARG A 1 255 ? 17.541 -12.925 -15.325 1.00 97.19 255 ARG A CA 1
ATOM 2048 C C . ARG A 1 255 ? 18.973 -12.538 -15.652 1.00 97.19 255 ARG A C 1
ATOM 2050 O O . ARG A 1 255 ? 19.440 -12.822 -16.752 1.00 97.19 255 ARG A O 1
ATOM 2057 N N . ASP A 1 256 ? 19.655 -11.955 -14.675 1.00 94.62 256 ASP A N 1
ATOM 2058 C CA . ASP A 1 256 ? 21.090 -11.673 -14.715 1.00 94.62 256 ASP A CA 1
ATOM 2059 C C . ASP A 1 256 ? 21.701 -11.959 -13.334 1.00 94.62 256 ASP A C 1
ATOM 2061 O O . ASP A 1 256 ? 21.610 -11.163 -12.395 1.00 94.62 256 ASP A O 1
ATOM 2065 N N . GLY A 1 257 ? 22.235 -13.172 -13.162 1.00 92.44 257 GLY A N 1
ATOM 2066 C CA . GLY A 1 257 ? 22.655 -13.675 -11.854 1.00 92.44 257 GLY A CA 1
ATOM 2067 C C . GLY A 1 257 ? 21.490 -13.718 -10.855 1.00 92.44 257 GLY A C 1
ATOM 2068 O O . GLY A 1 257 ? 20.500 -14.411 -11.080 1.00 92.44 257 GLY A O 1
ATOM 2069 N N . GLN A 1 258 ? 21.619 -12.985 -9.742 1.00 91.25 258 GLN A N 1
ATOM 2070 C CA . GLN A 1 258 ? 20.560 -12.827 -8.729 1.00 91.25 258 GLN A CA 1
ATOM 2071 C C . GLN A 1 258 ? 19.523 -11.757 -9.098 1.00 91.25 258 GLN A C 1
ATOM 2073 O O . GLN A 1 258 ? 18.447 -11.710 -8.499 1.00 91.25 258 GLN A O 1
ATOM 2078 N N . LYS A 1 259 ? 19.839 -10.893 -10.071 1.00 95.56 259 LYS A N 1
ATOM 2079 C CA . LYS A 1 259 ? 18.936 -9.841 -10.521 1.00 95.56 259 LYS A CA 1
ATOM 2080 C C . LYS A 1 259 ? 17.803 -10.455 -11.339 1.00 95.56 259 LYS A C 1
ATOM 2082 O O . LYS A 1 259 ? 18.036 -11.280 -12.227 1.00 95.56 259 LYS A O 1
ATOM 2087 N N . ILE A 1 260 ? 16.578 -10.037 -11.042 1.00 97.62 260 ILE A N 1
ATOM 2088 C CA . ILE A 1 260 ? 15.375 -10.445 -11.767 1.00 97.62 260 ILE A CA 1
ATOM 2089 C C . ILE A 1 260 ? 14.627 -9.183 -12.164 1.00 97.62 260 ILE A C 1
ATOM 2091 O O . ILE A 1 260 ? 14.258 -8.390 -11.298 1.00 97.62 260 ILE A O 1
ATOM 2095 N N . ASP A 1 261 ? 14.376 -9.034 -13.458 1.00 97.62 261 ASP A N 1
ATOM 2096 C CA . ASP A 1 261 ? 13.594 -7.936 -14.011 1.00 97.62 261 ASP A CA 1
ATOM 2097 C C . ASP A 1 261 ? 12.329 -8.494 -14.683 1.00 97.62 261 ASP A C 1
ATOM 2099 O O . ASP A 1 261 ? 12.374 -9.500 -15.400 1.00 97.62 261 ASP A O 1
ATOM 2103 N N . PHE A 1 262 ? 11.192 -7.847 -14.441 1.00 97.12 262 PHE A N 1
ATOM 2104 C CA . PHE A 1 262 ? 9.985 -8.004 -15.245 1.00 97.12 262 PHE A CA 1
ATOM 2105 C C . PHE A 1 262 ? 10.158 -7.239 -16.550 1.00 97.12 262 PHE A C 1
ATOM 2107 O O . PHE A 1 262 ? 10.637 -6.108 -16.531 1.00 97.12 262 PHE A O 1
ATOM 2114 N N . VAL A 1 263 ? 9.749 -7.834 -17.671 1.00 95.44 263 VAL A N 1
ATOM 2115 C CA . VAL A 1 263 ? 9.849 -7.214 -18.994 1.00 95.44 263 VAL A CA 1
ATOM 2116 C C . VAL A 1 263 ? 8.505 -7.268 -19.708 1.00 95.44 263 VAL A C 1
ATOM 2118 O O . VAL A 1 263 ? 8.016 -8.347 -20.043 1.00 95.44 263 VAL A O 1
ATOM 2121 N N . ASN A 1 264 ? 7.936 -6.103 -20.015 1.00 92.88 264 ASN A N 1
ATOM 2122 C CA . ASN A 1 264 ? 6.756 -5.979 -20.859 1.00 92.88 264 ASN A CA 1
ATOM 2123 C C . ASN A 1 264 ? 6.986 -4.997 -22.018 1.00 92.88 264 ASN A C 1
ATOM 2125 O O . ASN A 1 264 ? 6.746 -3.803 -21.860 1.00 92.88 264 ASN A O 1
ATOM 2129 N N . PRO A 1 265 ? 7.395 -5.463 -23.214 1.00 85.25 265 PRO A N 1
ATOM 2130 C CA . PRO A 1 265 ? 7.625 -4.568 -24.352 1.00 85.25 265 PRO A CA 1
ATOM 2131 C C . PRO A 1 265 ? 6.351 -3.829 -24.798 1.00 85.25 265 PRO A C 1
ATOM 2133 O O . PRO A 1 265 ? 6.439 -2.728 -25.349 1.00 85.25 265 PRO A O 1
ATOM 2136 N N . ASP A 1 266 ? 5.183 -4.410 -24.508 1.00 82.94 266 ASP A N 1
ATOM 2137 C CA . ASP A 1 266 ? 3.861 -3.892 -24.862 1.00 82.94 266 ASP A CA 1
ATOM 2138 C C . ASP A 1 266 ? 3.284 -2.923 -23.817 1.00 82.94 266 ASP A C 1
ATOM 2140 O O . ASP A 1 266 ? 2.149 -2.469 -23.984 1.00 82.94 266 ASP A O 1
ATOM 2144 N N . ALA A 1 267 ? 4.038 -2.598 -22.757 1.00 81.56 267 ALA A N 1
ATOM 2145 C CA . ALA A 1 267 ? 3.588 -1.692 -21.704 1.00 81.56 267 ALA A CA 1
ATOM 2146 C C . ALA A 1 267 ? 3.096 -0.359 -22.286 1.00 81.56 267 ALA A C 1
ATOM 2148 O O . ALA A 1 267 ? 3.702 0.222 -23.198 1.00 81.56 267 ALA A O 1
ATOM 2149 N N . GLU A 1 268 ? 1.975 0.141 -21.756 1.00 68.00 268 GLU A N 1
ATOM 2150 C CA . GLU A 1 268 ? 1.398 1.400 -22.230 1.00 68.00 268 GLU A CA 1
ATOM 2151 C C . GLU A 1 268 ? 2.306 2.586 -21.907 1.00 68.00 268 GLU A C 1
ATOM 2153 O O . GLU A 1 268 ? 2.475 3.470 -22.752 1.00 68.00 268 GLU A O 1
ATOM 2158 N N . ASN A 1 269 ? 2.881 2.590 -20.701 1.00 70.50 269 ASN A N 1
ATOM 2159 C CA . ASN A 1 269 ? 3.928 3.513 -20.294 1.00 70.50 269 ASN A CA 1
ATOM 2160 C C . ASN A 1 269 ? 5.270 2.802 -20.397 1.00 70.50 269 ASN A C 1
ATOM 2162 O O . ASN A 1 269 ? 5.502 1.733 -19.839 1.00 70.50 269 ASN A O 1
ATOM 2166 N N . ILE A 1 270 ? 6.161 3.431 -21.138 1.00 70.06 270 ILE A N 1
ATOM 2167 C CA . ILE A 1 270 ? 7.466 2.876 -21.414 1.00 70.06 270 ILE A CA 1
ATOM 2168 C C . ILE A 1 270 ? 8.397 2.824 -20.204 1.00 70.06 270 ILE A C 1
ATOM 2170 O O . ILE A 1 270 ? 9.276 1.964 -20.166 1.00 70.06 270 ILE A O 1
ATOM 2174 N N . ALA A 1 271 ? 8.192 3.698 -19.217 1.00 72.56 271 ALA A N 1
ATOM 2175 C CA . ALA A 1 271 ? 8.912 3.630 -17.950 1.00 72.56 271 ALA A CA 1
ATOM 2176 C C . ALA A 1 271 ? 8.756 2.251 -17.280 1.00 72.56 271 ALA A C 1
ATOM 2178 O O . ALA A 1 271 ? 9.662 1.812 -16.589 1.00 72.56 271 ALA A O 1
ATOM 2179 N N . TYR A 1 272 ? 7.666 1.532 -17.573 1.00 82.88 272 TYR A N 1
ATOM 2180 C CA . TYR A 1 272 ? 7.331 0.236 -16.978 1.00 82.88 272 TYR A CA 1
ATOM 2181 C C . TYR A 1 272 ? 7.604 -0.956 -17.910 1.00 82.88 272 TYR A C 1
ATOM 2183 O O . TYR A 1 272 ? 7.138 -2.067 -17.657 1.00 82.88 272 TYR A O 1
ATOM 2191 N N . ARG A 1 273 ? 8.358 -0.755 -19.005 1.00 85.81 273 ARG A N 1
ATOM 2192 C CA . ARG A 1 273 ? 8.780 -1.869 -19.877 1.00 85.81 273 ARG A CA 1
ATOM 2193 C C . ARG A 1 273 ? 9.741 -2.822 -19.187 1.00 85.81 273 ARG A C 1
ATOM 2195 O O . ARG A 1 273 ? 9.755 -3.995 -19.545 1.00 85.81 273 ARG A O 1
ATOM 2202 N N . GLU A 1 274 ? 10.561 -2.322 -18.272 1.00 91.75 274 GLU A N 1
ATOM 2203 C CA . GLU A 1 274 ? 11.498 -3.117 -17.485 1.00 91.75 274 GLU A CA 1
ATOM 2204 C C . GLU A 1 274 ? 11.402 -2.651 -16.032 1.00 91.75 274 GLU A C 1
ATOM 2206 O O . GLU A 1 274 ? 11.673 -1.489 -15.747 1.00 91.75 274 GLU A O 1
ATOM 2211 N N . ILE A 1 275 ? 10.979 -3.541 -15.134 1.00 93.69 275 ILE A N 1
ATOM 2212 C CA . ILE A 1 275 ? 10.791 -3.250 -13.706 1.00 93.69 275 ILE A CA 1
ATOM 2213 C C . ILE A 1 275 ? 11.683 -4.193 -12.907 1.00 93.69 275 ILE A C 1
ATOM 2215 O O . ILE A 1 275 ? 11.638 -5.411 -13.106 1.00 93.69 275 ILE A O 1
ATOM 2219 N N . ASN A 1 276 ? 12.477 -3.660 -11.978 1.00 93.19 276 ASN A N 1
ATOM 2220 C CA . ASN A 1 276 ? 13.312 -4.502 -11.130 1.00 93.19 276 ASN A CA 1
ATOM 2221 C C . ASN A 1 276 ? 12.463 -5.216 -10.069 1.00 93.19 276 ASN A C 1
ATOM 2223 O O . ASN A 1 276 ? 11.872 -4.577 -9.202 1.00 93.19 276 ASN A O 1
ATOM 2227 N N . LEU A 1 277 ? 12.437 -6.550 -10.111 1.00 94.75 277 LEU A N 1
ATOM 2228 C CA . LEU A 1 277 ? 11.750 -7.370 -9.109 1.00 94.75 277 LEU A CA 1
ATOM 2229 C C . LEU A 1 277 ? 12.700 -7.847 -8.011 1.00 94.75 277 LEU A C 1
ATOM 2231 O O . LEU A 1 277 ? 12.329 -7.925 -6.843 1.00 94.75 277 LEU A O 1
ATOM 2235 N N . ARG A 1 278 ? 13.939 -8.181 -8.382 1.00 93.44 278 ARG A N 1
ATOM 2236 C CA . ARG A 1 278 ? 14.980 -8.628 -7.454 1.00 93.44 278 ARG A CA 1
ATOM 2237 C C . ARG A 1 278 ? 16.293 -7.938 -7.785 1.00 93.44 278 ARG A C 1
ATOM 2239 O O . ARG A 1 278 ? 16.725 -7.931 -8.941 1.00 93.44 278 ARG A O 1
ATOM 2246 N N . LYS A 1 279 ? 16.935 -7.361 -6.772 1.00 88.50 279 LYS A N 1
ATOM 2247 C CA . LYS A 1 279 ? 18.225 -6.673 -6.896 1.00 88.50 279 LYS A CA 1
ATOM 2248 C C . LYS A 1 279 ? 19.354 -7.690 -7.086 1.00 88.50 279 LYS A C 1
ATOM 2250 O O . LYS A 1 279 ? 19.227 -8.854 -6.712 1.00 88.50 279 LYS A O 1
ATOM 2255 N N . SER A 1 280 ? 20.501 -7.241 -7.595 1.00 85.25 280 SER A N 1
ATOM 2256 C CA . SER A 1 280 ? 21.715 -8.071 -7.705 1.00 85.25 280 SER A CA 1
ATOM 2257 C C . SER A 1 280 ? 22.227 -8.583 -6.351 1.00 85.25 280 SER A C 1
ATOM 2259 O O . SER A 1 280 ? 22.907 -9.603 -6.303 1.00 85.25 280 SER A O 1
ATOM 2261 N N . SER A 1 281 ? 21.853 -7.923 -5.248 1.00 81.25 281 SER A N 1
ATOM 2262 C CA . SER A 1 281 ? 22.090 -8.390 -3.876 1.00 81.25 281 SER A CA 1
ATOM 2263 C C . SER A 1 281 ? 21.223 -9.586 -3.462 1.00 81.25 281 SER A C 1
ATOM 2265 O O . SER A 1 281 ? 21.430 -10.146 -2.391 1.00 81.25 281 SER A O 1
ATOM 2267 N N . GLY A 1 282 ? 20.232 -9.971 -4.271 1.00 84.88 282 GLY A N 1
ATOM 2268 C CA . GLY A 1 282 ? 19.291 -11.045 -3.965 1.00 84.88 282 GLY A CA 1
ATOM 2269 C C . GLY A 1 282 ? 18.075 -10.620 -3.135 1.00 84.88 282 GLY A C 1
ATOM 2270 O O . GLY A 1 282 ? 17.243 -11.483 -2.849 1.00 84.88 282 GLY A O 1
ATOM 2271 N N . ARG A 1 283 ? 17.924 -9.334 -2.785 1.00 84.56 283 ARG A N 1
ATOM 2272 C CA . ARG A 1 283 ? 16.712 -8.801 -2.129 1.00 84.56 283 ARG A CA 1
ATOM 2273 C C . ARG A 1 283 ? 15.589 -8.561 -3.134 1.00 84.56 283 ARG A C 1
ATOM 2275 O O . ARG A 1 283 ? 15.852 -8.091 -4.244 1.00 84.56 283 ARG A O 1
ATOM 2282 N N . TRP A 1 284 ? 14.358 -8.840 -2.725 1.00 90.62 284 TRP A N 1
ATOM 2283 C CA . TRP A 1 284 ? 13.161 -8.421 -3.456 1.00 90.62 284 TRP A CA 1
ATOM 2284 C C . TRP A 1 284 ? 12.987 -6.898 -3.390 1.00 90.62 284 TRP A C 1
ATOM 2286 O O . TRP A 1 284 ? 13.391 -6.277 -2.411 1.00 90.62 284 TRP A O 1
ATOM 2296 N N . SER A 1 285 ? 12.440 -6.293 -4.443 1.00 89.38 285 SER A N 1
ATOM 2297 C CA . SER A 1 285 ? 12.017 -4.889 -4.422 1.00 89.38 285 SER A CA 1
ATOM 2298 C C . SER A 1 285 ? 10.656 -4.740 -3.737 1.00 89.38 285 SER A C 1
ATOM 2300 O O . SER A 1 285 ? 9.851 -5.673 -3.760 1.00 89.38 285 SER A O 1
ATOM 2302 N N . CYS A 1 286 ? 10.372 -3.557 -3.184 1.00 85.31 286 CYS A N 1
ATOM 2303 C CA . CYS A 1 286 ? 9.050 -3.222 -2.644 1.00 85.31 286 CYS A CA 1
ATOM 2304 C C . CYS A 1 286 ? 7.960 -3.417 -3.714 1.00 85.31 286 CYS A C 1
ATOM 2306 O O . CYS A 1 286 ? 6.954 -4.064 -3.447 1.00 85.31 286 CYS A O 1
ATOM 2308 N N . THR A 1 287 ? 8.223 -3.027 -4.971 1.00 89.00 287 THR A N 1
ATOM 2309 C CA . THR A 1 287 ? 7.344 -3.305 -6.121 1.00 89.00 287 THR A CA 1
ATOM 2310 C C . THR A 1 287 ? 6.987 -4.794 -6.251 1.00 89.00 287 THR A C 1
ATOM 2312 O O . THR A 1 287 ? 5.824 -5.142 -6.462 1.00 89.00 287 THR A O 1
ATOM 2315 N N . ALA A 1 288 ? 7.963 -5.702 -6.121 1.00 92.12 288 ALA A N 1
ATOM 2316 C CA . ALA A 1 288 ? 7.707 -7.139 -6.211 1.00 92.12 288 ALA A CA 1
ATOM 2317 C C . ALA A 1 288 ? 6.886 -7.662 -5.025 1.00 92.12 288 ALA A C 1
ATOM 2319 O O . ALA A 1 288 ? 6.001 -8.495 -5.219 1.00 92.12 288 ALA A O 1
ATOM 2320 N N . LEU A 1 289 ? 7.168 -7.181 -3.813 1.00 90.75 289 LEU A N 1
ATOM 2321 C CA . LEU A 1 289 ? 6.482 -7.591 -2.584 1.00 90.75 289 LEU A CA 1
ATOM 2322 C C . LEU A 1 289 ? 5.036 -7.070 -2.557 1.00 90.75 289 LEU A C 1
ATOM 2324 O O . LEU A 1 289 ? 4.109 -7.811 -2.214 1.00 90.75 289 LEU A O 1
ATOM 2328 N N . ASP A 1 290 ? 4.812 -5.842 -3.014 1.00 86.94 290 ASP A N 1
ATOM 2329 C CA . ASP A 1 290 ? 3.482 -5.270 -3.200 1.00 86.94 290 ASP A CA 1
ATOM 2330 C C . ASP A 1 290 ? 2.699 -6.045 -4.253 1.00 86.94 290 ASP A C 1
ATOM 2332 O O . ASP A 1 290 ? 1.634 -6.575 -3.946 1.00 86.94 290 ASP A O 1
ATOM 2336 N N . ALA A 1 291 ? 3.247 -6.236 -5.458 1.00 89.25 291 ALA A N 1
ATOM 2337 C CA . ALA A 1 291 ? 2.578 -7.013 -6.503 1.00 89.25 291 ALA A CA 1
ATOM 2338 C C . ALA A 1 291 ? 2.260 -8.450 -6.049 1.00 89.25 291 ALA A C 1
ATOM 2340 O O . ALA A 1 291 ? 1.177 -8.970 -6.332 1.00 89.25 291 ALA A O 1
ATOM 2341 N N . ALA A 1 292 ? 3.160 -9.080 -5.289 1.00 89.25 292 ALA A N 1
ATOM 2342 C CA . ALA A 1 292 ? 2.953 -10.411 -4.725 1.00 89.25 292 ALA A CA 1
ATOM 2343 C C . ALA A 1 292 ? 1.742 -10.480 -3.779 1.00 89.25 292 ALA A C 1
ATOM 2345 O O . ALA A 1 292 ? 1.051 -11.500 -3.740 1.00 89.25 292 ALA A O 1
ATOM 2346 N N . SER A 1 293 ? 1.430 -9.385 -3.079 1.00 82.69 293 SER A N 1
ATOM 2347 C CA . SER A 1 293 ? 0.300 -9.299 -2.140 1.00 82.69 293 SER A CA 1
ATOM 2348 C C . SER A 1 293 ? -1.054 -9.533 -2.813 1.00 82.69 293 SER A C 1
ATOM 2350 O O . SER A 1 293 ? -2.006 -9.970 -2.167 1.00 82.69 293 SER A O 1
ATOM 2352 N N . TYR A 1 294 ? -1.144 -9.308 -4.125 1.00 79.06 294 TYR A N 1
ATOM 2353 C CA . TYR A 1 294 ? -2.394 -9.378 -4.887 1.00 79.06 294 TYR A CA 1
ATOM 2354 C C . TYR A 1 294 ? -2.506 -10.620 -5.776 1.00 79.06 294 TYR A C 1
ATOM 2356 O O . TYR A 1 294 ? -3.442 -10.730 -6.562 1.00 79.06 294 TYR A O 1
ATOM 2364 N N . LEU A 1 295 ? -1.571 -11.569 -5.665 1.00 78.81 295 LEU A N 1
ATOM 2365 C CA . LEU A 1 295 ? -1.534 -12.750 -6.533 1.00 78.81 295 LEU A CA 1
ATOM 2366 C C . LEU A 1 295 ? -2.512 -13.864 -6.193 1.00 78.81 295 LEU A C 1
ATOM 2368 O O . LEU A 1 295 ? -2.739 -14.733 -7.045 1.00 78.81 295 LEU A O 1
ATOM 2372 N N . ASP A 1 296 ? -2.996 -13.909 -4.955 1.00 78.50 296 ASP A N 1
ATOM 2373 C CA . ASP A 1 296 ? -4.031 -14.861 -4.568 1.00 78.50 296 ASP A CA 1
ATOM 2374 C C . ASP A 1 296 ? -5.315 -14.505 -5.326 1.00 78.50 296 ASP A C 1
ATOM 2376 O O . ASP A 1 296 ? -5.747 -13.352 -5.317 1.00 78.50 296 ASP A O 1
ATOM 2380 N N . GLU A 1 297 ? -5.937 -15.488 -5.979 1.00 76.25 297 GLU A N 1
ATOM 2381 C CA . GLU A 1 297 ? -7.193 -15.301 -6.714 1.00 76.25 297 GLU A CA 1
ATOM 2382 C C . GLU A 1 297 ? -8.280 -14.687 -5.827 1.00 76.25 297 GLU A C 1
ATOM 2384 O O . GLU A 1 297 ? -9.067 -13.864 -6.291 1.00 76.25 297 GLU A O 1
ATOM 2389 N N . LYS A 1 298 ? -8.271 -15.004 -4.526 1.00 79.81 298 LYS A N 1
ATOM 2390 C CA . LYS A 1 298 ? -9.180 -14.391 -3.553 1.00 79.81 298 LYS A CA 1
ATOM 2391 C C . LYS A 1 298 ? -8.964 -12.888 -3.431 1.00 79.81 298 LYS A C 1
ATOM 2393 O O . LYS A 1 298 ? -9.935 -12.159 -3.262 1.00 79.81 298 LYS A O 1
ATOM 2398 N N . ASN A 1 299 ? -7.721 -12.414 -3.537 1.00 77.12 299 ASN A N 1
ATOM 2399 C CA . ASN A 1 299 ? -7.387 -10.993 -3.432 1.00 77.12 299 ASN A CA 1
ATOM 2400 C C . ASN A 1 299 ? -7.795 -10.209 -4.683 1.00 77.12 299 ASN A C 1
ATOM 2402 O O . ASN A 1 299 ? -7.986 -8.997 -4.589 1.00 77.12 299 ASN A O 1
ATOM 2406 N N . LEU A 1 300 ? -8.006 -10.891 -5.816 1.00 74.75 300 LEU A N 1
ATOM 2407 C CA . LEU A 1 300 ? -8.484 -10.281 -7.058 1.00 74.75 300 LEU A CA 1
ATOM 2408 C C . LEU A 1 300 ? -9.936 -9.818 -6.980 1.00 74.75 300 LEU A C 1
ATOM 2410 O O . LEU A 1 300 ? -10.332 -8.969 -7.772 1.00 74.75 300 LEU A O 1
ATOM 2414 N N . GLU A 1 301 ? -10.740 -10.364 -6.068 1.00 82.38 301 GLU A N 1
ATOM 2415 C CA . GLU A 1 301 ? -12.152 -9.993 -5.902 1.00 82.38 301 GLU A CA 1
ATOM 2416 C C . GLU A 1 301 ? -12.372 -8.905 -4.842 1.00 82.38 301 GLU A C 1
ATOM 2418 O O . GLU A 1 301 ? -13.470 -8.350 -4.730 1.00 82.38 301 GLU A O 1
ATOM 2423 N N . ILE A 1 302 ? -11.328 -8.591 -4.078 1.00 88.75 302 ILE A N 1
ATOM 2424 C CA . ILE A 1 302 ? -11.354 -7.637 -2.974 1.00 88.75 302 ILE A CA 1
ATOM 2425 C C . ILE A 1 302 ? -11.081 -6.244 -3.522 1.00 88.75 302 ILE A C 1
ATOM 2427 O O . ILE A 1 302 ? -10.185 -6.059 -4.337 1.00 88.75 302 ILE A O 1
ATOM 2431 N N . THR A 1 303 ? -11.855 -5.256 -3.080 1.00 92.38 303 THR A N 1
ATOM 2432 C CA . THR A 1 303 ? -11.560 -3.850 -3.378 1.00 92.38 303 THR A CA 1
ATOM 2433 C C . THR A 1 303 ? -10.601 -3.301 -2.328 1.00 92.38 303 THR A C 1
ATOM 2435 O O . THR A 1 303 ? -10.958 -3.230 -1.155 1.00 92.38 303 THR A O 1
ATOM 2438 N N . HIS A 1 304 ? -9.403 -2.912 -2.749 1.00 91.81 304 HIS A N 1
ATOM 2439 C CA . HIS A 1 304 ? -8.343 -2.378 -1.895 1.00 91.81 304 HIS A CA 1
ATOM 2440 C C . HIS A 1 304 ? -8.294 -0.854 -1.992 1.00 91.81 304 HIS A C 1
ATOM 2442 O O . HIS A 1 304 ? -8.283 -0.301 -3.095 1.00 91.81 304 HIS A O 1
ATOM 2448 N N . LEU A 1 305 ? -8.258 -0.186 -0.841 1.00 94.69 305 LEU A N 1
ATOM 2449 C CA . LEU A 1 305 ? -8.015 1.247 -0.710 1.00 94.69 305 LEU A CA 1
ATOM 2450 C C . LEU A 1 305 ? -6.741 1.477 0.106 1.00 94.69 305 LEU A C 1
ATOM 2452 O O . LEU A 1 305 ? -6.742 1.299 1.319 1.00 94.69 305 LEU A O 1
ATOM 2456 N N . ILE A 1 306 ? -5.677 1.909 -0.551 1.00 92.38 306 ILE A N 1
ATOM 2457 C CA . ILE A 1 306 ? -4.376 2.146 0.070 1.00 92.38 306 ILE A CA 1
ATOM 2458 C C . ILE A 1 306 ? -4.137 3.650 0.129 1.00 92.38 306 ILE A C 1
ATOM 2460 O O . ILE A 1 306 ? -4.372 4.373 -0.843 1.00 92.38 306 ILE A O 1
ATOM 2464 N N . ILE A 1 307 ? -3.731 4.143 1.292 1.00 94.12 307 ILE A N 1
ATOM 2465 C CA . ILE A 1 307 ? -3.532 5.564 1.548 1.00 94.12 307 ILE A CA 1
ATOM 2466 C C . ILE A 1 307 ? -2.120 5.771 2.085 1.00 94.12 307 ILE A C 1
ATOM 2468 O O . ILE A 1 307 ? -1.810 5.322 3.183 1.00 94.12 307 ILE A O 1
ATOM 2472 N N . LEU A 1 308 ? -1.266 6.433 1.304 1.00 90.25 308 LEU A N 1
ATOM 2473 C CA . LEU A 1 308 ? 0.177 6.515 1.557 1.00 90.25 308 LEU A CA 1
ATOM 2474 C C . LEU A 1 308 ? 0.675 7.964 1.547 1.00 90.25 308 LEU A C 1
ATOM 2476 O O . LEU A 1 308 ? 0.088 8.811 0.869 1.00 90.25 308 LEU A O 1
ATOM 2480 N N . PRO A 1 309 ? 1.769 8.276 2.255 1.00 88.06 309 PRO A N 1
ATOM 2481 C CA . PRO A 1 309 ? 2.392 9.581 2.137 1.00 88.06 309 PRO A CA 1
ATOM 2482 C C . PRO A 1 309 ? 3.015 9.795 0.745 1.00 88.06 309 PRO A C 1
ATOM 2484 O O . PRO A 1 309 ? 3.454 8.862 0.072 1.00 88.06 309 PRO A O 1
ATOM 2487 N N . ASN A 1 310 ? 3.093 11.060 0.334 1.00 78.38 310 ASN A N 1
ATOM 2488 C CA . ASN A 1 310 ? 3.794 11.544 -0.858 1.00 78.38 310 ASN A CA 1
ATOM 2489 C C . ASN A 1 310 ? 5.316 11.628 -0.655 1.00 78.38 310 ASN A C 1
ATOM 2491 O O . ASN A 1 310 ? 6.011 12.109 -1.540 1.00 78.38 310 ASN A O 1
ATOM 2495 N N . SER A 1 311 ? 5.845 11.258 0.511 1.00 57.69 311 SER A N 1
ATOM 2496 C CA . SER A 1 311 ? 7.186 11.649 0.971 1.00 57.69 311 SER A CA 1
ATOM 2497 C C . SER A 1 311 ? 8.365 11.004 0.261 1.00 57.69 311 SER A C 1
ATOM 2499 O O . SER A 1 311 ? 9.500 11.414 0.500 1.00 57.69 311 SER A O 1
ATOM 2501 N N . TYR A 1 312 ? 8.139 10.105 -0.687 1.00 53.34 312 TYR A N 1
ATOM 2502 C CA . TYR A 1 312 ? 9.204 9.628 -1.561 1.00 53.34 312 TYR A CA 1
ATOM 2503 C C . TYR A 1 312 ? 9.351 10.546 -2.772 1.00 53.34 312 TYR A C 1
ATOM 2505 O O . TYR A 1 312 ? 9.246 10.120 -3.913 1.00 53.34 312 TYR A O 1
ATOM 2513 N N . ILE A 1 313 ? 9.527 11.846 -2.536 1.00 39.91 313 ILE A N 1
ATOM 2514 C CA . ILE A 1 313 ? 9.819 12.799 -3.605 1.00 39.91 313 ILE A CA 1
ATOM 2515 C C . ILE A 1 313 ? 11.332 12.838 -3.813 1.00 39.91 313 ILE A C 1
ATOM 2517 O O . ILE A 1 313 ? 12.047 13.538 -3.093 1.00 39.91 313 ILE A O 1
ATOM 2521 N N . GLU A 1 314 ? 11.830 12.120 -4.818 1.00 39.69 314 GLU A N 1
ATOM 2522 C CA . GLU A 1 314 ? 13.190 12.330 -5.310 1.00 39.69 314 GLU A CA 1
ATOM 2523 C C . GLU A 1 314 ? 13.164 13.438 -6.373 1.00 39.69 314 GLU A C 1
ATOM 2525 O O . GLU A 1 314 ? 12.393 13.410 -7.339 1.00 39.69 314 GLU A O 1
ATOM 2530 N N . GLN A 1 315 ? 14.013 14.457 -6.210 1.00 32.19 315 GLN A N 1
ATOM 2531 C CA . GLN A 1 315 ? 14.246 15.438 -7.267 1.00 32.19 315 GLN A CA 1
ATOM 2532 C C . GLN A 1 315 ? 15.285 14.881 -8.240 1.00 32.19 315 GLN A C 1
ATOM 2534 O O . GLN A 1 315 ? 16.491 15.059 -8.060 1.00 32.19 315 GLN A O 1
ATOM 2539 N N . LYS A 1 316 ? 14.830 14.239 -9.315 1.00 39.81 316 LYS A N 1
ATOM 2540 C CA . LYS A 1 316 ? 15.720 13.765 -10.379 1.00 39.81 316 LYS A CA 1
ATOM 2541 C C . LYS A 1 316 ? 15.719 14.775 -11.522 1.00 39.81 316 LYS A C 1
ATOM 2543 O O . LYS A 1 316 ? 14.701 15.010 -12.163 1.00 39.81 316 LYS A O 1
ATOM 2548 N N . ASN A 1 317 ? 16.864 15.413 -11.774 1.00 35.97 317 ASN A N 1
ATOM 2549 C CA . ASN A 1 317 ? 17.038 16.415 -12.841 1.00 35.97 317 ASN A CA 1
ATOM 2550 C C . ASN A 1 317 ? 16.059 17.611 -12.777 1.00 35.97 317 ASN A C 1
ATOM 2552 O O . ASN A 1 317 ? 15.645 18.135 -13.810 1.00 35.97 317 ASN A O 1
ATOM 2556 N N . GLY A 1 318 ? 15.679 18.050 -11.571 1.00 35.47 318 GLY A N 1
ATOM 2557 C CA . GLY A 1 318 ? 14.730 19.155 -11.379 1.00 35.47 318 GLY A CA 1
ATOM 2558 C C . GLY A 1 318 ? 13.258 18.776 -11.584 1.00 35.47 318 GLY A C 1
ATOM 2559 O O . GLY A 1 318 ? 12.401 19.658 -11.546 1.00 35.47 318 GLY A O 1
ATOM 2560 N N . VAL A 1 319 ? 12.961 17.487 -11.773 1.00 43.12 319 VAL A N 1
ATOM 2561 C CA . VAL A 1 319 ? 11.604 16.932 -11.786 1.00 43.12 319 VAL A CA 1
ATOM 2562 C C . VAL A 1 319 ? 11.328 16.317 -10.417 1.00 43.12 319 VAL A C 1
ATOM 2564 O O . VAL A 1 319 ? 12.132 15.539 -9.914 1.00 43.12 319 VAL A O 1
ATOM 2567 N N . ILE A 1 320 ? 10.211 16.709 -9.808 1.00 47.44 320 ILE A N 1
ATOM 2568 C CA . ILE A 1 320 ? 9.674 16.106 -8.583 1.00 47.44 320 ILE A CA 1
ATOM 2569 C C . ILE A 1 320 ? 9.041 14.779 -9.004 1.00 47.44 320 ILE A C 1
ATOM 2571 O O . ILE A 1 320 ? 8.009 14.790 -9.675 1.00 47.44 320 ILE A O 1
ATOM 2575 N N . ILE A 1 321 ? 9.680 13.663 -8.663 1.00 53.38 321 ILE A N 1
ATOM 2576 C CA . ILE A 1 321 ? 9.163 12.319 -8.917 1.00 53.38 321 ILE A CA 1
ATOM 2577 C C . ILE A 1 321 ? 8.698 11.747 -7.586 1.00 53.38 321 ILE A C 1
ATOM 2579 O O . ILE A 1 321 ? 9.481 11.704 -6.648 1.00 53.38 321 ILE A O 1
ATOM 2583 N N . ASN A 1 322 ? 7.435 11.333 -7.502 1.00 59.53 322 ASN A N 1
ATOM 2584 C CA . ASN A 1 322 ? 6.893 10.654 -6.329 1.00 59.53 322 ASN A CA 1
ATOM 2585 C C . ASN A 1 322 ? 7.103 9.138 -6.498 1.00 59.53 322 ASN A C 1
ATOM 2587 O O . ASN A 1 322 ? 6.348 8.497 -7.230 1.00 59.53 322 ASN A O 1
ATOM 2591 N N . GLU A 1 323 ? 8.135 8.570 -5.870 1.00 63.31 323 GLU A N 1
ATOM 2592 C CA . GLU A 1 323 ? 8.521 7.158 -6.010 1.00 63.31 323 GLU A CA 1
ATOM 2593 C C . GLU A 1 323 ? 7.397 6.220 -5.553 1.00 63.31 323 GLU A C 1
ATOM 2595 O O . GLU A 1 323 ? 7.182 5.192 -6.188 1.00 63.31 323 GLU A O 1
ATOM 2600 N N . SER A 1 324 ? 6.607 6.595 -4.536 1.00 65.56 324 SER A N 1
ATOM 2601 C CA . SER A 1 324 ? 5.415 5.831 -4.140 1.00 65.56 324 SER A CA 1
ATOM 2602 C C . SER A 1 324 ? 4.404 5.750 -5.278 1.00 65.56 324 SER A C 1
ATOM 2604 O O . SER A 1 324 ? 3.803 4.707 -5.515 1.00 65.56 324 SER A O 1
ATOM 2606 N N . GLU A 1 325 ? 4.190 6.847 -6.007 1.00 70.50 325 GLU A N 1
ATOM 2607 C CA . GLU A 1 325 ? 3.278 6.835 -7.147 1.00 70.50 325 GLU A CA 1
ATOM 2608 C C . GLU A 1 325 ? 3.827 5.980 -8.295 1.00 70.50 325 GLU A C 1
ATOM 2610 O O . GLU A 1 325 ? 3.045 5.237 -8.895 1.00 70.50 325 GLU A O 1
ATOM 2615 N N . GLU A 1 326 ? 5.127 6.060 -8.587 1.00 76.06 326 GLU A N 1
ATOM 2616 C CA . GLU A 1 326 ? 5.769 5.249 -9.628 1.00 76.06 326 GLU A CA 1
ATOM 2617 C C . GLU A 1 326 ? 5.740 3.758 -9.287 1.00 76.06 326 GLU A C 1
ATOM 2619 O O . GLU A 1 326 ? 5.282 2.967 -10.110 1.00 76.06 326 GLU A O 1
ATOM 2624 N N . GLN A 1 327 ? 6.109 3.382 -8.059 1.00 80.00 327 GLN A N 1
ATOM 2625 C CA . GLN A 1 327 ? 6.033 2.007 -7.563 1.00 80.00 327 GLN A CA 1
ATOM 2626 C C . GLN A 1 327 ? 4.621 1.438 -7.730 1.00 80.00 327 GLN A C 1
ATOM 2628 O O . GLN A 1 327 ? 4.448 0.306 -8.179 1.00 80.00 327 GLN A O 1
ATOM 2633 N N . GLN A 1 328 ? 3.583 2.222 -7.433 1.00 81.62 328 GLN A N 1
ATOM 2634 C CA . GLN A 1 328 ? 2.205 1.757 -7.590 1.00 81.62 328 GLN A CA 1
ATOM 2635 C C . GLN A 1 328 ? 1.787 1.571 -9.058 1.00 81.62 328 GLN A C 1
ATOM 2637 O O . GLN A 1 328 ? 1.005 0.666 -9.364 1.00 81.62 328 GLN A O 1
ATOM 2642 N N . ASP A 1 329 ? 2.315 2.378 -9.981 1.00 82.88 329 ASP A N 1
ATOM 2643 C CA . ASP A 1 329 ? 2.090 2.164 -11.414 1.00 82.88 329 ASP A CA 1
ATOM 2644 C C . ASP A 1 329 ? 2.847 0.935 -11.938 1.00 82.88 329 ASP A C 1
ATOM 2646 O O . ASP A 1 329 ? 2.309 0.189 -12.761 1.00 82.88 329 ASP A O 1
ATOM 2650 N N . GLU A 1 330 ? 4.050 0.675 -11.425 1.00 87.81 330 GLU A N 1
ATOM 2651 C CA . GLU A 1 330 ? 4.802 -0.548 -11.713 1.00 87.81 330 GLU A CA 1
ATOM 2652 C C . GLU A 1 330 ? 4.049 -1.799 -11.237 1.00 87.81 330 GLU A C 1
ATOM 2654 O O . GLU A 1 330 ? 3.879 -2.756 -12.000 1.00 87.81 330 GLU A O 1
ATOM 2659 N N . VAL A 1 331 ? 3.530 -1.778 -10.001 1.00 88.06 331 VAL A N 1
ATOM 2660 C CA . VAL A 1 331 ? 2.675 -2.845 -9.456 1.00 88.06 331 VAL A CA 1
ATOM 2661 C C . VAL A 1 331 ? 1.477 -3.075 -10.378 1.00 88.06 331 VAL A C 1
ATOM 2663 O O . VAL A 1 331 ? 1.164 -4.213 -10.731 1.00 88.06 331 VAL A O 1
ATOM 2666 N N . TRP A 1 332 ? 0.828 -2.006 -10.837 1.00 85.88 332 TRP A N 1
ATOM 2667 C CA . TRP A 1 332 ? -0.291 -2.096 -11.774 1.00 85.88 332 TRP A CA 1
ATOM 2668 C C . TRP A 1 332 ? 0.064 -2.737 -13.105 1.00 85.88 332 TRP A C 1
ATOM 2670 O O . TRP A 1 332 ? -0.722 -3.537 -13.619 1.00 85.88 332 TRP A O 1
ATOM 2680 N N . GLU A 1 333 ? 1.215 -2.400 -13.668 1.00 89.25 333 GLU A N 1
ATOM 2681 C CA . GLU A 1 333 ? 1.667 -2.974 -14.930 1.00 89.25 333 GLU A CA 1
ATOM 2682 C C . GLU A 1 333 ? 1.893 -4.490 -14.805 1.00 89.25 333 GLU A C 1
ATOM 2684 O O . GLU A 1 333 ? 1.432 -5.273 -15.648 1.00 89.25 333 GLU A O 1
ATOM 2689 N N . ILE A 1 334 ? 2.510 -4.920 -13.701 1.00 91.00 334 ILE A N 1
ATOM 2690 C CA . ILE A 1 334 ? 2.715 -6.337 -13.379 1.00 91.00 334 ILE A CA 1
ATOM 2691 C C . ILE A 1 334 ? 1.365 -7.053 -13.237 1.00 91.00 334 ILE A C 1
ATOM 2693 O O . ILE A 1 334 ? 1.122 -8.078 -13.881 1.00 91.00 334 ILE A O 1
ATOM 2697 N N . LEU A 1 335 ? 0.457 -6.501 -12.430 1.00 86.94 335 LEU A N 1
ATOM 2698 C CA . LEU A 1 335 ? -0.843 -7.106 -12.148 1.00 86.94 335 LEU A CA 1
ATOM 2699 C C . LEU A 1 335 ? -1.724 -7.197 -13.406 1.00 86.94 335 LEU A C 1
ATOM 2701 O O . LEU A 1 335 ? -2.328 -8.240 -13.662 1.00 86.94 335 LEU A O 1
ATOM 2705 N N . ARG A 1 336 ? -1.759 -6.163 -14.254 1.00 86.19 336 ARG A N 1
ATOM 2706 C CA . ARG A 1 336 ? -2.492 -6.205 -15.536 1.00 86.19 336 ARG A CA 1
ATOM 2707 C C . ARG A 1 336 ? -1.951 -7.271 -16.477 1.00 86.19 336 ARG A C 1
ATOM 2709 O O . ARG A 1 336 ? -2.741 -7.945 -17.137 1.00 86.19 336 ARG A O 1
ATOM 2716 N N . THR A 1 337 ? -0.632 -7.457 -16.513 1.00 89.00 337 THR A N 1
ATOM 2717 C CA . THR A 1 337 ? 0.008 -8.507 -17.321 1.00 89.00 337 THR A CA 1
ATOM 2718 C C . THR A 1 337 ? -0.420 -9.908 -16.874 1.00 89.00 337 THR A C 1
ATOM 2720 O O . THR A 1 337 ? -0.506 -10.824 -17.689 1.00 89.00 337 THR A O 1
ATOM 2723 N N . LEU A 1 338 ? -0.778 -10.059 -15.597 1.00 84.94 338 LEU A N 1
ATOM 2724 C CA . LEU A 1 338 ? -1.346 -11.278 -15.019 1.00 84.94 338 LEU A CA 1
ATOM 2725 C C . LEU A 1 338 ? -2.885 -11.343 -15.096 1.00 84.94 338 LEU A C 1
ATOM 2727 O O . LEU A 1 338 ? -3.486 -12.275 -14.567 1.00 84.94 338 LEU A O 1
ATOM 2731 N N . GLY A 1 339 ? -3.535 -10.385 -15.766 1.00 78.06 339 GLY A N 1
ATOM 2732 C CA . GLY A 1 339 ? -4.987 -10.354 -15.972 1.00 78.06 339 GLY A CA 1
ATOM 2733 C C . GLY A 1 339 ? -5.798 -9.718 -14.836 1.00 78.06 339 GLY A C 1
ATOM 2734 O O . GLY A 1 339 ? -7.027 -9.819 -14.834 1.00 78.06 339 GLY A O 1
ATOM 2735 N N . VAL A 1 340 ? -5.150 -9.049 -13.878 1.00 74.19 340 VAL A N 1
ATOM 2736 C CA . VAL A 1 340 ? -5.816 -8.388 -12.745 1.00 74.19 340 VAL A CA 1
ATOM 2737 C C . VAL A 1 340 ? -6.475 -7.075 -13.176 1.00 74.19 340 VAL A C 1
ATOM 2739 O O . VAL A 1 340 ? -5.919 -6.292 -13.949 1.00 74.19 340 VAL A O 1
ATOM 2742 N N . LYS A 1 341 ? -7.688 -6.815 -12.666 1.00 71.31 341 LYS A N 1
ATOM 2743 C CA . LYS A 1 341 ? -8.490 -5.642 -13.043 1.00 71.31 341 LYS A CA 1
ATOM 2744 C C . LYS A 1 341 ? -8.161 -4.417 -12.174 1.00 71.31 341 LYS A C 1
ATOM 2746 O O . LYS A 1 341 ? -8.285 -4.505 -10.955 1.00 71.31 341 LYS A O 1
ATOM 2751 N N . PRO A 1 342 ? -7.901 -3.240 -12.776 1.00 64.44 342 PRO A N 1
ATOM 2752 C CA . PRO A 1 342 ? -7.625 -1.998 -12.039 1.00 64.44 342 PRO A CA 1
ATOM 2753 C C . PRO A 1 342 ? -8.771 -1.491 -11.150 1.00 64.44 342 PRO A C 1
ATOM 2755 O O . PRO A 1 342 ? -8.551 -0.668 -10.274 1.00 64.44 342 PRO A O 1
ATOM 2758 N N . THR A 1 343 ? -10.008 -1.952 -11.362 1.00 73.12 343 THR A N 1
ATOM 2759 C CA . THR A 1 343 ? -11.198 -1.475 -10.627 1.00 73.12 343 THR A CA 1
ATOM 2760 C C . THR A 1 343 ? -11.247 -1.893 -9.163 1.00 73.12 343 THR A C 1
ATOM 2762 O O . THR A 1 343 ? -12.177 -1.507 -8.467 1.00 73.12 343 THR A O 1
ATOM 2765 N N . ASN A 1 344 ? -10.311 -2.733 -8.734 1.00 83.38 344 ASN A N 1
ATOM 2766 C CA . ASN A 1 344 ? -10.264 -3.295 -7.392 1.00 83.38 344 ASN A CA 1
ATOM 2767 C C . ASN A 1 344 ? -9.092 -2.730 -6.582 1.00 83.38 344 ASN A C 1
ATOM 2769 O O . ASN A 1 344 ? -8.841 -3.196 -5.478 1.00 83.38 344 ASN A O 1
ATOM 2773 N N . TYR A 1 345 ? -8.376 -1.744 -7.125 1.00 85.19 345 TYR A N 1
ATOM 2774 C CA . TYR A 1 345 ? -7.200 -1.163 -6.500 1.00 85.19 345 TYR A CA 1
ATOM 2775 C C . TYR A 1 345 ? -7.257 0.351 -6.576 1.00 85.19 345 TYR A C 1
ATOM 2777 O O . TYR A 1 345 ? -7.408 0.922 -7.657 1.00 85.19 345 TYR A O 1
ATOM 2785 N N . HIS A 1 346 ? -7.160 1.010 -5.432 1.00 89.62 346 HIS A N 1
ATOM 2786 C CA . HIS A 1 346 ? -7.320 2.448 -5.342 1.00 89.62 346 HIS A CA 1
ATOM 2787 C C . HIS A 1 346 ? -6.278 3.020 -4.402 1.00 89.62 346 HIS A C 1
ATOM 2789 O O . HIS A 1 346 ? -6.193 2.594 -3.256 1.00 89.62 346 HIS A O 1
ATOM 2795 N N . ASN A 1 347 ? -5.549 4.025 -4.880 1.00 90.00 347 ASN A N 1
ATOM 2796 C CA . ASN A 1 347 ? -4.538 4.710 -4.090 1.00 90.00 347 ASN A CA 1
ATOM 2797 C C . ASN A 1 3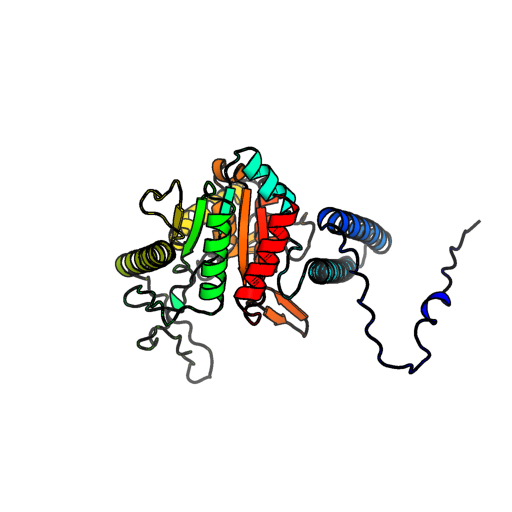47 ? -4.931 6.165 -3.860 1.00 90.00 347 ASN A C 1
ATOM 2799 O O . ASN A 1 347 ? -5.320 6.865 -4.801 1.00 90.00 347 ASN A O 1
ATOM 2803 N N . ILE A 1 348 ? -4.797 6.615 -2.620 1.00 92.81 348 ILE A N 1
ATOM 2804 C CA . ILE A 1 348 ? -4.811 8.028 -2.248 1.00 92.81 348 ILE A CA 1
ATOM 2805 C C . ILE A 1 348 ? -3.423 8.357 -1.722 1.00 92.81 348 ILE A C 1
ATOM 2807 O O . ILE A 1 348 ? -2.874 7.598 -0.929 1.00 92.81 348 ILE A O 1
ATOM 2811 N N . PHE A 1 349 ? -2.877 9.497 -2.125 1.00 91.94 349 PHE A N 1
ATOM 2812 C CA . PHE A 1 349 ? -1.606 9.959 -1.582 1.00 91.94 349 PHE A CA 1
ATOM 2813 C C . PHE A 1 349 ? -1.778 11.276 -0.834 1.00 91.94 349 PHE A C 1
ATOM 2815 O O . PHE A 1 349 ? -2.626 12.083 -1.215 1.00 91.94 349 PHE A O 1
ATOM 2822 N N . TYR A 1 350 ? -1.012 11.508 0.228 1.00 91.69 350 TYR A N 1
ATOM 2823 C CA . TYR A 1 350 ? -1.103 12.739 1.018 1.00 91.69 350 TYR A CA 1
ATOM 2824 C C . TYR A 1 350 ? 0.261 13.366 1.292 1.00 91.69 350 TYR A C 1
ATOM 2826 O O . TYR A 1 350 ? 1.252 12.683 1.503 1.00 91.69 350 TYR A O 1
ATOM 2834 N N . ASP A 1 351 ? 0.312 14.690 1.311 1.00 88.81 351 ASP A N 1
ATOM 2835 C CA . ASP A 1 351 ? 1.475 15.450 1.758 1.00 88.81 351 ASP A CA 1
ATOM 2836 C C . ASP A 1 351 ? 1.575 15.415 3.296 1.00 88.81 351 ASP A C 1
ATOM 2838 O O . ASP A 1 351 ? 0.648 15.825 3.996 1.00 88.81 351 ASP A O 1
ATOM 2842 N N . GLU A 1 352 ? 2.693 14.908 3.820 1.00 87.88 352 GLU A N 1
ATOM 2843 C CA . GLU A 1 352 ? 2.947 14.780 5.263 1.00 87.88 352 GLU A CA 1
ATOM 2844 C C . GLU A 1 352 ? 3.139 16.117 5.980 1.00 87.88 352 GLU A C 1
ATOM 2846 O O . GLU A 1 352 ? 3.037 16.185 7.208 1.00 87.88 352 GLU A O 1
ATOM 2851 N N . ASP A 1 353 ? 3.422 17.187 5.239 1.00 89.44 353 ASP A N 1
ATOM 2852 C CA . ASP A 1 353 ? 3.555 18.523 5.809 1.00 89.44 353 ASP A CA 1
ATOM 2853 C C . ASP A 1 353 ? 2.206 19.239 5.953 1.00 89.44 353 ASP A C 1
ATOM 2855 O O . ASP A 1 353 ? 2.115 20.298 6.585 1.00 89.44 353 ASP A O 1
ATOM 2859 N N . VAL A 1 354 ? 1.127 18.643 5.438 1.00 91.19 354 VAL A N 1
ATOM 2860 C CA . VAL A 1 354 ? -0.236 19.113 5.682 1.00 91.19 354 VAL A CA 1
ATOM 2861 C C . VAL A 1 354 ? -0.715 18.637 7.061 1.00 91.19 354 VAL A C 1
ATOM 2863 O O . VAL A 1 354 ? -0.543 17.468 7.403 1.00 91.19 354 VAL A O 1
ATOM 2866 N N . PRO A 1 355 ? -1.363 19.505 7.870 1.00 95.12 355 PRO A N 1
ATOM 2867 C CA . PRO A 1 355 ? -1.884 19.111 9.178 1.00 95.12 355 PRO A CA 1
ATOM 2868 C C . PRO A 1 355 ? -2.809 17.889 9.119 1.00 95.12 355 PRO A C 1
ATOM 2870 O O . PRO A 1 355 ? -3.674 17.803 8.240 1.00 95.12 355 PRO A O 1
ATOM 2873 N N . VAL A 1 356 ? -2.674 16.990 10.101 1.00 95.69 356 VAL A N 1
ATOM 2874 C CA . VAL A 1 356 ? -3.412 15.717 10.204 1.00 95.69 356 VAL A CA 1
ATOM 2875 C C . VAL A 1 356 ? -4.914 15.922 10.011 1.00 95.69 356 VAL A C 1
ATOM 2877 O O . VAL A 1 356 ? -5.540 15.255 9.187 1.00 95.69 356 VAL A O 1
ATOM 2880 N N . GLU A 1 357 ? -5.504 16.880 10.726 1.00 96.81 357 GLU A N 1
ATOM 2881 C CA . GLU A 1 357 ? -6.945 17.140 10.701 1.00 96.81 357 GLU A CA 1
ATOM 2882 C C . GLU A 1 357 ? -7.418 17.563 9.311 1.00 96.81 357 GLU A C 1
ATOM 2884 O O . GLU A 1 357 ? -8.537 17.247 8.908 1.00 96.81 357 GLU A O 1
ATOM 2889 N N . LYS A 1 358 ? -6.561 18.265 8.564 1.00 97.12 358 LYS A N 1
ATOM 2890 C CA . LYS A 1 358 ? -6.864 18.725 7.213 1.00 97.12 358 LYS A CA 1
ATOM 2891 C C . LYS A 1 358 ? -6.825 17.568 6.219 1.00 97.12 358 LYS A C 1
ATOM 2893 O O . LYS A 1 358 ? -7.777 17.418 5.458 1.00 97.12 358 LYS A O 1
ATOM 2898 N N . VAL A 1 359 ? -5.797 16.714 6.275 1.00 97.00 359 VAL A N 1
ATOM 2899 C CA . VAL A 1 359 ? -5.720 15.496 5.445 1.00 97.00 359 VAL A CA 1
ATOM 2900 C C . VAL A 1 359 ? -6.944 14.606 5.684 1.00 97.00 359 VAL A C 1
ATOM 2902 O O . VAL A 1 359 ? -7.646 14.238 4.740 1.00 97.00 359 VAL A O 1
ATOM 2905 N N . VAL A 1 360 ? -7.251 14.323 6.955 1.00 97.81 360 VAL A N 1
ATOM 2906 C CA . VAL A 1 360 ? -8.400 13.494 7.353 1.00 97.81 360 VAL A CA 1
ATOM 2907 C C . VAL A 1 360 ? -9.712 14.103 6.863 1.00 97.81 360 VAL A C 1
ATOM 2909 O O . VAL A 1 360 ? -10.542 13.383 6.310 1.00 97.81 360 VAL A O 1
ATOM 2912 N N . LYS A 1 361 ? -9.893 15.422 7.010 1.00 97.88 361 LYS A N 1
ATOM 2913 C CA . LYS A 1 361 ? -11.098 16.117 6.547 1.00 97.88 361 LYS A CA 1
ATOM 2914 C C . LYS A 1 361 ? -11.281 16.009 5.035 1.00 97.88 361 LYS A C 1
ATOM 2916 O O . LYS A 1 361 ? -12.371 15.681 4.588 1.00 97.88 361 LYS A O 1
ATOM 2921 N N . VAL A 1 362 ? -10.230 16.225 4.246 1.00 97.56 362 VAL A N 1
ATOM 2922 C CA . VAL A 1 362 ? -10.315 16.134 2.778 1.00 97.56 362 VAL A CA 1
ATOM 2923 C C . VAL A 1 362 ? -10.717 14.724 2.330 1.00 97.56 362 VAL A C 1
ATOM 2925 O O . VAL A 1 362 ? -11.540 14.570 1.425 1.00 97.56 362 VAL A O 1
ATOM 2928 N N . ILE A 1 363 ? -10.171 13.687 2.972 1.00 97.62 363 ILE A N 1
ATOM 2929 C CA . ILE A 1 363 ? -10.538 12.290 2.699 1.00 97.62 363 ILE A CA 1
ATOM 2930 C C . ILE A 1 363 ? -11.983 12.013 3.132 1.00 97.62 363 ILE A C 1
ATOM 2932 O O . ILE A 1 363 ? -12.740 11.397 2.380 1.00 97.62 363 ILE A O 1
ATOM 2936 N N . GLN A 1 364 ? -12.390 12.493 4.309 1.00 97.94 364 GLN A N 1
ATOM 2937 C CA . GLN A 1 364 ? -13.761 12.364 4.800 1.00 97.94 364 GLN A CA 1
ATOM 2938 C C . GLN A 1 364 ? -14.770 13.009 3.843 1.00 97.94 364 GLN A C 1
ATOM 2940 O O . GLN A 1 364 ? -15.729 12.347 3.447 1.00 97.94 364 GLN A O 1
ATOM 2945 N N . ASP A 1 365 ? -14.531 14.258 3.443 1.00 97.12 365 ASP A N 1
ATOM 2946 C CA . ASP A 1 365 ? -15.391 15.011 2.529 1.00 97.12 365 ASP A CA 1
ATOM 2947 C C . ASP A 1 365 ? -15.503 14.307 1.165 1.00 97.12 365 ASP A C 1
ATOM 2949 O O . ASP A 1 365 ? -16.543 14.371 0.509 1.00 97.12 365 ASP A O 1
ATOM 2953 N N . GLU A 1 366 ? -14.452 13.611 0.710 1.00 95.12 366 GLU A N 1
ATOM 2954 C CA . GLU A 1 366 ? -14.526 12.803 -0.510 1.00 95.12 366 GLU A CA 1
ATOM 2955 C C . GLU A 1 366 ? -15.381 11.547 -0.333 1.00 95.12 366 GLU A C 1
ATOM 2957 O O . GLU A 1 366 ? -16.204 11.257 -1.198 1.00 95.12 366 GLU A O 1
ATOM 2962 N N . ILE A 1 367 ? -15.221 10.818 0.773 1.00 96.38 367 ILE A N 1
ATOM 2963 C CA . ILE A 1 367 ? -16.036 9.634 1.082 1.00 96.38 367 ILE A CA 1
ATOM 2964 C C . ILE A 1 367 ? -17.525 10.016 1.156 1.00 96.38 367 ILE A C 1
ATOM 2966 O O . ILE A 1 367 ? -18.379 9.322 0.601 1.00 96.38 367 ILE A O 1
ATOM 2970 N N . GLU A 1 368 ? -17.843 11.139 1.803 1.00 95.75 368 GLU A N 1
ATOM 2971 C CA . GLU A 1 368 ? -19.217 11.601 2.042 1.00 95.75 368 GLU A CA 1
ATOM 2972 C C . GLU A 1 368 ? -19.988 11.976 0.773 1.00 95.75 368 GLU A C 1
ATOM 2974 O O . GLU A 1 368 ? -21.213 11.926 0.776 1.00 95.75 368 GLU A O 1
ATOM 2979 N N . LYS A 1 369 ? -19.313 12.260 -0.345 1.00 94.44 369 LYS A N 1
ATOM 2980 C CA . LYS A 1 369 ? -19.989 12.508 -1.633 1.00 94.44 369 LYS A CA 1
ATOM 2981 C C . LYS A 1 369 ? -20.729 11.288 -2.178 1.00 94.44 369 LYS A C 1
ATOM 2983 O O . LYS A 1 369 ? -21.592 11.447 -3.041 1.00 94.44 369 LYS A O 1
ATOM 2988 N N . TYR A 1 370 ? -20.366 10.087 -1.725 1.00 92.88 370 TYR A N 1
ATOM 2989 C CA . TYR A 1 370 ? -20.867 8.826 -2.275 1.00 92.88 370 TYR A CA 1
ATOM 2990 C C . TYR A 1 370 ? -21.609 7.960 -1.252 1.00 92.88 370 TYR A C 1
ATOM 2992 O O . TYR A 1 370 ? -22.222 6.959 -1.642 1.00 92.88 370 TYR A O 1
ATOM 3000 N N . PHE A 1 371 ? -21.558 8.304 0.039 1.00 84.44 371 PHE A N 1
ATOM 3001 C CA . PHE A 1 371 ? -22.349 7.659 1.091 1.00 84.44 371 PHE A CA 1
ATOM 3002 C C . PHE A 1 371 ? -23.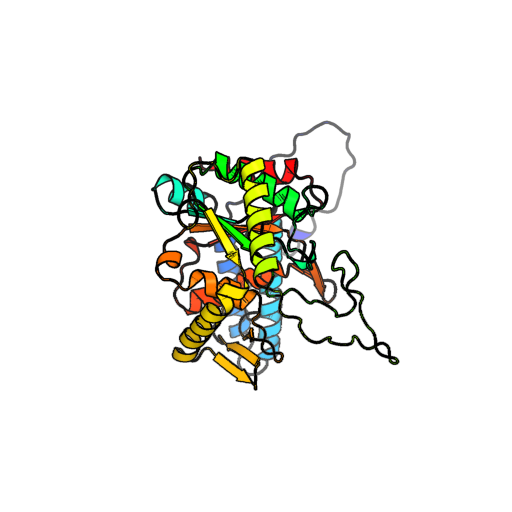776 8.191 1.098 1.00 84.44 371 PHE A C 1
ATOM 3004 O O . PHE A 1 371 ? -24.678 7.318 1.079 1.00 84.44 371 PHE A O 1
#

Sequence (371 aa):
MSNKLEIDKDKFKKIKKREKVSCDNQEQPHEKVMPPTVLMNLLGKIRDVYKTTILKRHQSKDFEKADEDTKKMQLELAEVAQKLGTREGVNFSKCQMDKVVDAYKKGKKVEFEAIGPYLSDYNMVTGEMWQEKLTKADMIGLAISKLLRSKFPKARLISLLDEYNTILPDSSDFYGKPTKLFDEKNNEISLPLLSISDEVKINFRNSLEQLFRQNGIIKEADKDGEDYLLVSESAKADVAQNLVEKLDKIGKIKRDGQKIDFVNPDAENIAYREINLRKSSGRWSCTALDAASYLDEKNLEITHLIILPNSYIEQKNGVIINESEEQQDEVWEILRTLGVKPTNYHNIFYDEDVPVEKVVKVIQDEIEKYF

Secondary structure (DSSP, 8-state):
--------GGGGGTTS----------PPP---PPPHHHHHHHHHHHHHHHHHHHHHH--SS-HHHHHHHHHHHHHHHHHHHHHHHEETTEE-TT--HHHHHHHHHTT--EEEE----BGGGS-TTT-PPPGGG--HHHHHHHHHHHHHHHH-TTSEEEEEEB-SS----TT--TT------B-TTS-B-----PPPPHHHHHHHHHHHHHHHHHTTSS-TT--BTTTEEEEEGGGGHHHHHHHHHHHHHTT-EEEETTEEEEE-TT-SSGGGSEEEEE-TTSPBPHHHHHHHHT-SGGGGGSEEEEEEES--EEEETTEEEEHHHHHHHHHHHHHHHTT--GGGEEEEEE-TTS-HHHHHHHHHHHHHTT-

Radius of gyration: 23.59 Å; chains: 1; bounding box: 62×66×76 Å

Foldseek 3Di:
DDDDDDDDPVVVPPPDDDDDDDDDDDDDPPPPQDQLVVLVVVLVVVLVVLLVVLCVVPPDDCPVVSLVVSQVSVVVSVVVLQVSQDDLFKGFNQFPLLLQLVCLVVVFAAEEFQEADECLQFQLPQLADDPVSQDLSRLLSLLLLLLCCVLRVQHEYEYEHHPQPDQQDPPQDSGSHDPQDADPVRHGDRHDGDDRDPNSVVNNQVNVVVVCPVSVSADPPDDEPRRYHYHYLVVLPVLLVVLQVLQVVVVQWDDDQLWIWGADPPDPNPVLRIHTQADNVNGGDPLSSVLSVCPPPSSLRYAYEYEGEQPCFDCDPNDGDRVVVVSVVNSVSSCVVVVRDSSRYGYMYGHSPRDSVVNSVVVSVVSVVND

=== Feature glossary ===
Feature key, reading from the visual/contextual features back to the raw sequence:

Rendered structure images. Structure images are PyMOL renders from six orthogonal camera directions. Cartoon representation draws helices as coils and strands as arrows; sticks shows the backbone as bonds; surface shows the solvent-excluded envelope. Rainbow coloring maps sequence position to hue (blue→red, N→C); chain coloring assigns a distinct color per polypeptide.

Contact-map, Ramachandran, and PAE plots. Three diagnostic plots accompany the record. The Cα contact map visualizes the tertiary structure as a 2D adjacency matrix (8 Å cutoff, sequence-local contacts suppressed). The Ramachandran plot shows the distribution of backbone (φ, ψ) torsions, with points in the α and β basins reflecting secondary structure content. The PAE plot shows AlphaFold's inter-residue confidence as a color matrix.

InterPro / GO / CATH / organism. The annotation block draws on four external resources. InterPro: which protein families and domains the sequence belongs to. GO: standardized terms for what the protein does, what process it participates in, and where in the cell it acts. CATH: which structural fold it has in the CATH hierarchy. Organism: the species of origin.

Nearest PDB structures. Structural nearest neighbors (via Foldseek easy-search vs the PDB). Reported per hit: target PDB id, E-value, and alignment TM-score. A TM-score above ~0.5 is the conventional threshold for 'same fold'.

Predicted aligned error. Predicted aligned error is AlphaFold's pairwise confidence. Unlike pLDDT (per-residue), PAE is per-residue-pair and captures whether two parts of the structure are correctly placed relative to each other. Units are ångströms of expected positional error.

Solvent-accessible surface area. SASA measures how much of the protein is reachable by solvent. It is computed by rolling a water-sized probe over the atomic surface and summing the exposed area (Å²). Per-residue SASA distinguishes core (buried, low SASA) from surface (exposed, high SASA) residues; total SASA is a whole-molecule size measure.

B-factor. Crystallographic B-factors measure how much each atom's electron density is smeared out, in Å². They rise in mobile loops and surface residues and fall in the buried interior. In AlphaFold models this column is repurposed to hold pLDDT instead.

pLDDT. For AlphaFold models, the B-factor field carries pLDDT — the model's own estimate of local accuracy on a 0–100 scale. Regions with pLDDT<50 should be treated as essentially unmodeled; they often correspond to intrinsically disordered segments.

Backbone torsions (φ/ψ). φ (phi) and ψ (psi) are the two rotatable backbone dihedrals per residue: φ is the C(i-1)–N–Cα–C torsion, ψ is the N–Cα–C–N(i+1) torsion, both in degrees on (−180°, 180°]. α-helical residues cluster near (−60°, −45°); β-strand residues near (−120°, +130°). A Ramachandran plot is simply a scatter of (φ, ψ) for every residue.

Radius of gyration, Cα contacts, bounding box. Radius of gyration (Rg) is the root-mean-square distance of Cα atoms from their centroid — a single number for overall size and compactness. A globular domain of N residues has Rg ≈ 2.2·N^0.38 Å; an extended or disordered chain has a much larger Rg. The Cα contact count is the number of residue pairs whose Cα atoms are within 8 Å and are more than four positions apart in sequence — a standard proxy for tertiary packing density. The bounding box is the smallest axis-aligned box enclosing all Cα atoms.

Secondary structure (3-state, P-SEA). Three-state secondary structure (P-SEA) collapses the eight DSSP classes into helix (a), strand (b), and coil (c). P-SEA assigns these from Cα geometry alone — distances and angles — without requiring backbone oxygens, so it works on any Cα trace.

Secondary structure (8-state, DSSP). Secondary structure is the local, repeating backbone conformation. DSSP classifies it into eight states by reading the hydrogen-bond network: three helix types (H, G, I), two β types (E, B), two non-regular types (T, S), and unstructured coil (-).

Foldseek 3Di. The Foldseek 3Di string encodes local tertiary geometry as a 20-letter alphabet — one character per residue — derived from the relative positions of nearby Cα atoms. Unlike the amino-acid sequence, 3Di is a direct function of the 3D structure, so two proteins with the same fold have similar 3Di strings even at low sequence identity.

mmCIF coordinates. Structure coordinates are given as an mmCIF _atom_site loop: one row per atom with element, residue name, chain id, sequence number, and x/y/z position in Å. Only the four main-chain atoms per residue are included here; side chains are omitted to keep the record compact.

Sequence. This is the polypeptide sequence — one letter per residue, N-terminus first. Length ranges from a few dozen residues for small domains to over a thousand for large multi-domain proteins.